Protein 5AKO (pdb70)

InterPro domains:
  IPR033783 Tse2 immunity protein Tsi2 [cd11690] (2-73)
  IPR049070 T6SS, Immune protein Tsi2-like [PF21643] (1-71)
  IPR053756 Toxin-specific immunity effector [G3DSA:1.10.287.2500] (1-77)

Organism: Pseudomonas aeruginosa (strain ATCC 15692 / DSM 22644 / CIP 104116 / JCM 14847 / LMG 12228 / 1C / PRS 101 / PAO1) (NCBI:txid208964)

Secondary structure (DSSP, 8-state):
---HHHHHHHHHHHHHHHHHHHHHHHHS--TTHHHHHHHHHHHHHHHHHHHHHHHHHHHHBSSPPPHHHHT---/-PPPHHHHHHHHHHHHHHHHHHHHHHHHS--TTHHHHHHHHHHHHHHHHHHHHHHHHHHTTBSSPPPHHHHTS--/-EE-SB-SS-EEEEE-GGGSSS--GGGTS-SS-------TTPPP------TTSPPPPPSB--BTTS-B-TTSB-EEEESSS-SSTTSSEEEEE-TTPBPPTTEEEEEEEEETTTTEEEEEEEESS-B-HHHHHHHHHHHHHHHHHHHHHHHT-/-EE-SB-SS-EEEEE-GGG-SS--GGGGS--S-------TTPPP-S----TTSPPPPPSB--BTTS-B-TTSB-EEEESSS-SSTTSSEEEEE-TTPBPPTTEEEEEEEEETTTTEEEEEEEESS-B-HHHHHHHHHHHHHHHHHHHHHHHT-

Solvent-accessible surface area: 21384 Å² total; per-residue (Å²): 146,32,48,1,13,1,11,0,5,0,6,16,0,1,18,16,58,13,81,40,9,45,47,74,11,82,119,88,102,33,109,98,17,37,84,31,14,59,34,0,15,27,10,28,50,4,28,34,24,0,89,90,5,0,63,102,9,55,55,110,44,44,54,20,6,82,33,102,36,6,49,111,101,100,97,120,16,48,1,14,1,10,0,5,0,5,15,1,0,18,20,49,13,88,69,12,27,47,58,8,134,116,91,135,33,108,90,21,31,110,30,10,60,28,0,14,30,11,26,46,3,28,30,21,0,68,96,25,0,67,123,6,55,50,88,52,48,59,20,7,82,26,101,43,6,56,114,78,104,96,80,47,110,136,57,5,84,71,32,5,49,35,16,2,19,48,105,99,39,120,58,122,8,40,62,20,67,92,4,76,83,34,32,102,123,24,18,56,0,0,28,4,74,32,87,13,87,117,41,124,56,88,68,1,60,24,2,53,0,4,6,19,155,98,28,46,10,39,36,63,14,7,6,1,23,0,8,53,97,50,36,7,17,142,88,22,92,19,30,0,39,0,5,42,26,0,85,6,4,111,44,0,17,5,49,83,29,52,119,22,143,73,19,117,2,15,7,26,10,4,4,0,26,106,71,5,113,103,130,76,3,70,33,26,1,33,66,1,0,48,26,0,3,116,55,37,134,98,104,77,95,94,93,74,41,136,80,50,4,83,71,36,5,51,35,14,2,13,44,103,95,34,161,52,121,4,49,147,3,43,173,21,89,92,41,57,87,106,22,17,57,0,0,26,5,72,30,88,13,81,117,64,128,54,90,69,4,46,26,2,51,1,6,6,16,159,93,27,47,8,40,37,63,15,9,5,1,19,0,8,52,99,52,23,11,14,189,90,24,92,19,33,0,36,0,7,45,30,0,94,9,3,115,45,1,18,4,52,77,30,54,125,22,153,68,20,116,3,18,11,26,10,3,5,1,35,103,70,6,112,99,130,75,3,69,32,25,2,31,66,1,0,47,23,0,2,115,56,35,46,101,95,87,120,97

Nearest PDB structures (foldseek):
  5ako-assembly1_D  TM=1.002E+00  e=1.491E-31  Pseudomonas aeruginosa
  8afk-assembly2_B  TM=4.676E-01  e=9.796E+00  Rhodopseudomonas palustris CGA009
  2ool-assembly1_B  TM=3.294E-01  e=6.909E+00  Rhodopseudomonas palustris CGA009
  7o4a-assembly2_BBB  TM=2.328E-01  e=3.643E+00  Staphylococcus aureus subsp. aureus COL
  2ex2-assembly1_A  TM=2.611E-01  e=8.227E+00  Escherichia coli

B-factor: mean 43.48, std 15.11, range [13.31, 100.72]

CATH classification: 1.10.287.2500

Radius of gyration: 26.34 Å; Cα contacts (8 Å, |Δi|>4): 820; chains: 4; bounding box: 59×75×58 Å

Sequence (455 aa):
NLKPQTLMVAIQCVAARTRELDAQLQNDDPQNAAELEQLLVGYDLAADDLKNAYEQALGQYSGLPPYDRLIEEPMNLKPQTLMVAIQCVAARTRELDAQLQNDDPQNAAELEQLLVGYDLAADDLKNAYEQALGQYSGLPPYDRLIEEPSYDYEKTSLTLYRAVFKANYDGDVGRYLHPDKELAEVAPLLHPTFDSPNTPGVPARAPDIVAGRDGLYAPDTGGTSVFDRAGVLRRADGDFVIPDGTDIPPDLKVKQDSYNKRLQATHYTIMPAKPMYREVLMGQLDNFVRNAIRRQWEKARGSYDYEKTSLTLYRAVFKANYDGDVGRYLHPDKELAEVAPLLHPTFDSPNTPGVPARAPDIVAGRDGLYAPDTGGTSVFDRAGVLRRADGDFVIPDGTDIPPDLKVKQDSYNKRLQATHYTIMPAKPMYREVLMGQLDNFVRNAIRRQWEKARG

Foldseek 3Di:
DDDLVVLLVLLLVLLVVLVVLVVCLPPPPDPCSVVSVVVSVVSVVVNVVSVVVNVVVPVPDPDDDDPVVSNDDD/DDDDLVVLLVLLLVLLVVLVVLVCCLVPVVDDCSVVSVVVSVVSVVVNVVSVVSNVVVPVVDPDDDDPVVSNDDD/DKAAWFAQAKKWAFAAQVVWPDGDPCQQQHDQPPPPDTLRFFWFEAFDDDPPDDTDDTQAYADPVQWTAPPRGAGKIWRDWCLPVPGPTIRMQGGGFTQQRQKMKAWDAQDPVSRITMIGIGGNGIDHPVVVSVRSVVSSSSRNVVVVVVVVD/DKAAWFAQAKKWAFAACVVWDDRCPCQQDDAQDPDPDTLRQFWAEAFDDDPPDDTDDTQAYDDPVQKTAWPRGAGKIWRDWCLPVPGPTIRMQGGGFTQQRQKMKAWDAQDPVSRITMIGIGGNGIDHPVVVSVRSVVSSNSRNVVVVVVVVD

Structure (mmCIF, N/CA/C/O backbone):
data_5AKO
#
_entry.id   5AKO
#
_cell.length_a   37.725
_cell.length_b   103.138
_cell.length_c   114.642
_cell.angle_alpha   90.00
_cell.angle_beta   90.00
_cell.angle_gamma   90.00
#
_symmetry.space_group_name_H-M   'P 21 21 21'
#
loop_
_entity.id
_entity.type
_entity.pdbx_description
1 polymer TSI2
2 polymer TSE2
3 water water
#
loop_
_atom_site.group_PDB
_atom_site.id
_atom_site.type_symbol
_atom_site.label_atom_id
_atom_site.label_alt_id
_atom_site.label_comp_id
_atom_site.label_asym_id
_atom_site.label_entity_id
_atom_site.label_seq_id
_atom_site.pdbx_PDB_ins_code
_atom_site.Cartn_x
_atom_site.Cartn_y
_atom_site.Cartn_z
_atom_site.occupancy
_atom_site.B_iso_or_equiv
_atom_site.auth_seq_id
_atom_site.auth_comp_id
_atom_site.auth_asym_id
_atom_site.auth_atom_id
_atom_site.pdbx_PDB_model_num
ATOM 1 N N . ASN A 1 2 ? 12.598 120.332 112.867 1.00 57.62 2 ASN A N 1
ATOM 2 C CA . ASN A 1 2 ? 13.842 120.043 113.663 1.00 51.72 2 ASN A CA 1
ATOM 3 C C . ASN A 1 2 ? 13.595 119.939 115.196 1.00 45.02 2 ASN A C 1
ATOM 4 O O . ASN A 1 2 ? 12.913 120.760 115.784 1.00 41.83 2 ASN A O 1
ATOM 6 N N . LEU A 1 3 ? 14.190 118.940 115.841 1.00 38.38 3 LEU A N 1
ATOM 7 C CA . LEU A 1 3 ? 14.171 118.843 117.286 1.00 34.05 3 LEU A CA 1
ATOM 8 C C . LEU A 1 3 ? 14.919 119.991 117.931 1.00 32.84 3 LEU A C 1
ATOM 9 O O . LEU A 1 3 ? 15.925 120.439 117.423 1.00 31.13 3 LEU A O 1
ATOM 14 N N . LYS A 1 4 ? 14.444 120.421 119.087 1.00 30.14 4 LYS A N 1
ATOM 15 C CA . LYS A 1 4 ? 15.191 121.314 119.910 1.00 30.50 4 LYS A CA 1
ATOM 16 C C . LYS A 1 4 ? 16.426 120.576 120.422 1.00 32.07 4 LYS A C 1
ATOM 17 O O . LYS A 1 4 ? 16.430 119.365 120.621 1.00 30.49 4 LYS A O 1
ATOM 23 N N . PRO A 1 5 ? 17.482 121.317 120.667 1.00 29.92 5 PRO A N 1
ATOM 24 C CA . PRO A 1 5 ? 18.684 120.714 121.140 1.00 28.03 5 PRO A CA 1
ATOM 25 C C . PRO A 1 5 ? 18.549 120.116 122.540 1.00 25.82 5 PRO A C 1
ATOM 26 O O . PRO A 1 5 ? 19.199 119.137 122.844 1.00 24.62 5 PRO A O 1
ATOM 30 N N . GLN A 1 6 ? 17.752 120.728 123.392 1.00 27.50 6 GLN A N 1
ATOM 31 C CA . GLN A 1 6 ? 17.389 120.136 124.706 1.00 25.86 6 GLN A CA 1
ATOM 32 C C . GLN A 1 6 ? 16.747 118.757 124.547 1.00 25.89 6 GLN A C 1
ATOM 33 O O . GLN A 1 6 ? 16.915 117.897 125.371 1.00 28.43 6 GLN A O 1
ATOM 39 N N . THR A 1 7 ? 16.028 118.539 123.467 1.00 27.05 7 THR A N 1
ATOM 40 C CA . THR A 1 7 ? 15.403 117.231 123.215 1.00 25.37 7 THR A CA 1
ATOM 41 C C . THR A 1 7 ? 16.484 116.250 122.907 1.00 23.38 7 THR A C 1
ATOM 42 O O . THR A 1 7 ? 16.448 115.143 123.411 1.00 23.31 7 THR A O 1
ATOM 46 N N . LEU A 1 8 ? 17.450 116.627 122.074 1.00 23.18 8 LEU A N 1
ATOM 47 C CA . LEU A 1 8 ? 18.549 115.689 121.793 1.00 26.05 8 LEU A CA 1
ATOM 48 C C . LEU A 1 8 ? 19.326 115.349 123.068 1.00 26.07 8 LEU A C 1
ATOM 49 O O . LEU A 1 8 ? 19.737 114.222 123.262 1.00 24.40 8 LEU A O 1
ATOM 54 N N . MET A 1 9 ? 19.515 116.315 123.959 1.00 27.66 9 MET A N 1
ATOM 55 C CA . MET A 1 9 ? 20.281 116.024 125.168 1.00 27.51 9 MET A CA 1
ATOM 56 C C . MET A 1 9 ? 19.563 114.956 125.928 1.00 24.71 9 MET A C 1
ATOM 57 O O . MET A 1 9 ? 20.152 114.000 126.342 1.00 22.23 9 MET A O 1
ATOM 62 N N . VAL A 1 10 ? 18.263 115.152 126.140 1.00 24.22 10 VAL A N 1
ATOM 63 C CA . VAL A 1 10 ? 17.481 114.218 126.961 1.00 21.72 10 VAL A CA 1
ATOM 64 C C . VAL A 1 10 ? 17.467 112.808 126.359 1.00 22.11 10 VAL A C 1
ATOM 65 O O . VAL A 1 10 ? 17.680 111.795 127.084 1.00 23.03 10 VAL A O 1
ATOM 69 N N . ALA A 1 11 ? 17.308 112.740 125.056 1.00 19.56 11 ALA A N 1
ATOM 70 C CA . ALA A 1 11 ? 17.236 111.459 124.375 1.00 19.59 11 ALA A CA 1
ATOM 71 C C . ALA A 1 11 ? 18.553 110.702 124.456 1.00 20.84 11 ALA A C 1
ATOM 72 O O . ALA A 1 11 ? 18.575 109.511 124.765 1.00 18.85 11 ALA A O 1
ATOM 74 N N . ILE A 1 12 ? 19.663 111.428 124.325 1.00 22.09 12 ILE A N 1
ATOM 75 C CA . ILE A 1 12 ? 21.007 110.868 124.537 1.00 21.48 12 ILE A CA 1
ATOM 76 C C . ILE A 1 12 ? 21.185 110.312 125.930 1.00 23.16 12 ILE A C 1
ATOM 77 O O . ILE A 1 12 ? 21.612 109.164 126.089 1.00 24.21 12 ILE A O 1
ATOM 82 N N . GLN A 1 13 ? 20.842 111.110 126.946 1.00 24.07 13 GLN A N 1
ATOM 83 C CA . GLN A 1 13 ? 20.951 110.658 128.332 1.00 24.66 13 GLN A CA 1
ATOM 84 C C . GLN A 1 13 ? 20.120 109.431 128.609 1.00 24.71 13 GLN A C 1
ATOM 85 O O . GLN A 1 13 ? 20.645 108.520 129.204 1.00 26.42 13 GLN A O 1
ATOM 91 N N . CYS A 1 14 ? 18.825 109.437 128.219 1.00 22.94 14 CYS A N 1
ATOM 92 C CA . CYS A 1 14 ? 17.929 108.318 128.449 1.00 22.03 14 CYS A CA 1
ATOM 93 C C . CYS A 1 14 ? 18.330 107.071 127.680 1.00 23.27 14 CYS A C 1
ATOM 94 O O . CYS A 1 14 ? 18.280 105.985 128.224 1.00 25.92 14 CYS A O 1
ATOM 97 N N . VAL A 1 15 ? 18.775 107.213 126.440 1.00 24.51 15 VAL A N 1
ATOM 98 C CA . VAL A 1 15 ? 19.289 106.072 125.716 1.00 25.30 15 VAL A CA 1
ATOM 99 C C . VAL A 1 15 ? 20.514 105.460 126.424 1.00 26.45 15 VAL A C 1
ATOM 100 O O . VAL A 1 15 ? 20.598 104.218 126.563 1.00 27.20 15 VAL A O 1
ATOM 104 N N . ALA A 1 16 ? 21.446 106.310 126.851 1.00 23.96 16 ALA A N 1
ATOM 105 C CA . ALA A 1 16 ? 22.644 105.841 127.503 1.00 23.89 16 ALA A CA 1
ATOM 106 C C . ALA A 1 16 ? 22.253 105.082 128.748 1.00 26.45 16 ALA A C 1
ATOM 107 O O . ALA A 1 16 ? 22.743 103.985 128.985 1.00 27.50 16 ALA A O 1
ATOM 109 N N . ALA A 1 17 ? 21.345 105.654 129.522 1.00 25.68 17 ALA A N 1
ATOM 110 C CA . ALA A 1 17 ? 20.983 105.081 130.803 1.00 27.12 17 ALA A CA 1
ATOM 111 C C . ALA A 1 17 ? 20.214 103.740 130.650 1.00 28.05 17 ALA A C 1
ATOM 112 O O . ALA A 1 17 ? 20.413 102.820 131.431 1.00 31.45 17 ALA A O 1
ATOM 114 N N . ARG A 1 18 ? 19.325 103.638 129.677 1.00 28.23 18 ARG A N 1
ATOM 115 C CA . ARG A 1 18 ? 18.616 102.377 129.471 1.00 31.55 18 ARG A CA 1
ATOM 116 C C . ARG A 1 18 ? 19.549 101.321 128.950 1.00 31.53 18 ARG A C 1
ATOM 117 O O . ARG A 1 18 ? 19.343 100.145 129.198 1.00 31.10 18 ARG A O 1
ATOM 125 N N . THR A 1 19 ? 20.560 101.757 128.208 1.00 29.38 19 THR A N 1
ATOM 126 C CA . THR A 1 19 ? 21.512 100.838 127.627 1.00 29.76 19 THR A CA 1
ATOM 127 C C . THR A 1 19 ? 22.360 100.251 128.726 1.00 32.43 19 THR A C 1
ATOM 128 O O . THR A 1 19 ? 22.580 99.053 128.710 1.00 31.97 19 THR A O 1
ATOM 132 N N . ARG A 1 20 ? 22.819 101.074 129.669 1.00 31.98 20 ARG A N 1
ATOM 133 C CA . ARG A 1 20 ? 23.552 100.553 130.826 1.00 34.34 20 ARG A CA 1
ATOM 134 C C . ARG A 1 20 ? 22.689 99.601 131.673 1.00 30.47 20 ARG A C 1
ATOM 135 O O . ARG A 1 20 ? 23.108 98.542 132.002 1.00 33.54 20 ARG A O 1
ATOM 143 N N . GLU A 1 21 ? 21.485 100.005 132.035 1.00 32.06 21 GLU A N 1
ATOM 144 C CA . GLU A 1 21 ? 20.684 99.229 132.976 1.00 32.27 21 GLU A CA 1
ATOM 145 C C . GLU A 1 21 ? 20.435 97.816 132.439 1.00 34.74 21 GLU A C 1
ATOM 146 O O . GLU A 1 21 ? 20.385 96.830 133.138 1.00 42.31 21 GLU A O 1
ATOM 148 N N . LEU A 1 22 ? 20.362 97.744 131.152 1.00 36.75 22 LEU A N 1
ATOM 149 C CA . LEU A 1 22 ? 19.845 96.620 130.497 1.00 38.03 22 LEU A CA 1
ATOM 150 C C . LEU A 1 22 ? 20.960 95.736 129.962 1.00 39.96 22 LEU A C 1
ATOM 151 O O . LEU A 1 22 ? 20.848 94.506 129.988 1.00 31.73 22 LEU A O 1
ATOM 156 N N . ASP A 1 23 ? 22.096 96.352 129.629 1.00 36.59 23 ASP A N 1
ATOM 157 C CA . ASP A 1 23 ? 23.332 95.618 129.518 1.00 37.00 23 ASP A CA 1
ATOM 158 C C . ASP A 1 23 ? 23.673 94.951 130.863 1.00 42.42 23 ASP A C 1
ATOM 159 O O . ASP A 1 23 ? 24.084 93.803 130.872 1.00 39.26 23 ASP A O 1
ATOM 164 N N . ALA A 1 24 ? 23.491 95.647 131.989 1.00 40.83 24 ALA A N 1
ATOM 165 C CA . ALA A 1 24 ? 23.805 95.028 133.288 1.00 43.02 24 ALA A CA 1
ATOM 166 C C . ALA A 1 24 ? 22.908 93.815 133.584 1.00 46.48 24 ALA A C 1
ATOM 167 O O . ALA A 1 24 ? 23.389 92.808 134.107 1.00 46.45 24 ALA A O 1
ATOM 169 N N . GLN A 1 25 ? 21.614 93.925 133.285 1.00 41.92 25 GLN A N 1
ATOM 170 C CA . GLN A 1 25 ? 20.719 92.782 133.408 1.00 44.90 25 GLN A CA 1
ATOM 171 C C . GLN A 1 25 ? 21.182 91.643 132.513 1.00 44.44 25 GLN A C 1
ATOM 172 O O . GLN A 1 25 ? 21.157 90.490 132.868 1.00 50.09 25 GLN A O 1
ATOM 178 N N . LEU A 1 26 ? 21.564 91.986 131.316 1.00 45.06 26 LEU A N 1
ATOM 179 C CA . LEU A 1 26 ? 21.851 91.002 130.332 1.00 46.08 26 LEU A CA 1
ATOM 180 C C . LEU A 1 26 ? 22.957 90.138 130.863 1.00 48.22 26 LEU A C 1
ATOM 181 O O . LEU A 1 26 ? 22.918 88.925 130.703 1.00 51.65 26 LEU A O 1
ATOM 186 N N . GLN A 1 27 ? 23.940 90.767 131.503 1.00 47.68 27 GLN A N 1
ATOM 187 C CA . GLN A 1 27 ? 25.146 90.079 131.970 1.00 46.36 27 GLN A CA 1
ATOM 188 C C . GLN A 1 27 ? 25.036 89.491 133.413 1.00 46.57 27 GLN A C 1
ATOM 189 O O . GLN A 1 27 ? 25.684 88.504 133.715 1.00 49.05 27 GLN A O 1
ATOM 191 N N . ASN A 1 28 ? 24.226 90.075 134.288 1.00 50.18 28 ASN A N 1
ATOM 192 C CA . ASN A 1 28 ? 24.119 89.599 135.678 1.00 50.02 28 ASN A CA 1
ATOM 193 C C . ASN A 1 28 ? 22.909 88.706 135.945 1.00 57.67 28 ASN A C 1
ATOM 194 O O . ASN A 1 28 ? 22.994 87.766 136.725 1.00 68.10 28 ASN A O 1
ATOM 199 N N . ASP A 1 29 ? 21.790 88.984 135.293 1.00 58.18 29 ASP A N 1
ATOM 200 C CA . ASP A 1 29 ? 20.528 88.356 135.620 1.00 63.31 29 ASP A CA 1
ATOM 201 C C . ASP A 1 29 ? 20.348 87.231 134.575 1.00 68.75 29 ASP A C 1
ATOM 202 O O . ASP A 1 29 ? 21.295 86.930 133.817 1.00 66.82 29 ASP A O 1
ATOM 207 N N . ASP A 1 30 ? 19.200 86.554 134.569 1.00 75.01 30 ASP A N 1
ATOM 208 C CA . ASP A 1 30 ? 18.822 85.698 133.418 1.00 85.04 30 ASP A CA 1
ATOM 209 C C . ASP A 1 30 ? 17.480 86.237 132.929 1.00 85.19 30 ASP A C 1
ATOM 210 O O . ASP A 1 30 ? 16.422 85.753 133.349 1.00 79.10 30 ASP A O 1
ATOM 212 N N . PRO A 1 31 ? 17.520 87.292 132.090 1.00 77.79 31 PRO A N 1
ATOM 213 C CA . PRO A 1 31 ? 16.270 87.907 131.646 1.00 71.61 31 PRO A CA 1
ATOM 214 C C . PRO A 1 31 ? 15.558 87.015 130.613 1.00 66.51 31 PRO A C 1
ATOM 215 O O . PRO A 1 31 ? 16.215 86.261 129.899 1.00 64.79 31 PRO A O 1
ATOM 219 N N . GLN A 1 32 ? 14.232 87.110 130.562 1.00 66.14 32 GLN A N 1
ATOM 220 C CA . GLN A 1 32 ? 13.386 86.081 129.940 1.00 73.49 32 GLN A CA 1
ATOM 221 C C . GLN A 1 32 ? 13.643 85.884 128.446 1.00 78.40 32 GLN A C 1
ATOM 222 O O . GLN A 1 32 ? 13.421 84.782 127.930 1.00 94.30 32 GLN A O 1
ATOM 224 N N . ASN A 1 33 ? 14.144 86.913 127.760 1.00 65.24 33 ASN A N 1
ATOM 225 C CA . ASN A 1 33 ? 14.516 86.766 126.346 1.00 58.26 33 ASN A CA 1
ATOM 226 C C . ASN A 1 33 ? 15.893 87.399 126.024 1.00 54.41 33 ASN A C 1
ATOM 227 O O . ASN A 1 33 ? 16.011 88.340 125.239 1.00 44.54 33 ASN A O 1
ATOM 232 N N . ALA A 1 34 ? 16.942 86.836 126.624 1.00 49.11 34 ALA A N 1
ATOM 233 C CA . ALA A 1 34 ? 18.270 87.387 126.522 1.00 42.88 34 ALA A CA 1
ATOM 234 C C . ALA A 1 34 ? 18.691 87.672 125.066 1.00 45.39 34 ALA A C 1
ATOM 235 O O . ALA A 1 34 ? 19.240 88.741 124.772 1.00 39.25 34 ALA A O 1
ATOM 237 N N . ALA A 1 35 ? 18.411 86.733 124.161 1.00 37.69 35 ALA A N 1
ATOM 238 C CA . ALA A 1 35 ? 18.876 86.853 122.807 1.00 40.04 35 ALA A CA 1
ATOM 239 C C . ALA A 1 35 ? 18.184 88.019 122.074 1.00 41.04 35 ALA A C 1
ATOM 240 O O . ALA A 1 35 ? 18.848 88.735 121.317 1.00 37.33 35 ALA A O 1
ATOM 242 N N . GLU A 1 36 ? 16.887 88.203 122.305 1.00 37.19 36 GLU A N 1
ATOM 243 C CA . GLU A 1 36 ? 16.189 89.377 121.768 1.00 44.05 36 GLU A CA 1
ATOM 244 C C . GLU A 1 36 ? 16.730 90.686 122.369 1.00 45.40 36 GLU A C 1
ATOM 245 O O . GLU A 1 36 ? 16.840 91.701 121.689 1.00 49.20 36 GLU A O 1
ATOM 248 N N . LEU A 1 37 ? 17.092 90.645 123.636 1.00 46.34 37 LEU A N 1
ATOM 249 C CA . LEU A 1 37 ? 17.553 91.818 124.334 1.00 46.29 37 LEU A CA 1
ATOM 250 C C . LEU A 1 37 ? 18.925 92.276 123.826 1.00 45.07 37 LEU A C 1
ATOM 251 O O . LEU A 1 37 ? 19.178 93.471 123.668 1.00 41.59 37 LEU A O 1
ATOM 256 N N . GLU A 1 38 ? 19.794 91.322 123.553 1.00 40.51 38 GLU A N 1
ATOM 257 C CA . GLU A 1 38 ? 21.111 91.595 122.995 1.00 39.96 38 GLU A CA 1
ATOM 258 C C . GLU A 1 38 ? 21.067 92.297 121.625 1.00 39.67 38 GLU A C 1
ATOM 259 O O . GLU A 1 38 ? 21.816 93.259 121.383 1.00 35.97 38 GLU A O 1
ATOM 265 N N . GLN A 1 39 ? 20.158 91.854 120.774 1.00 38.57 39 GLN A N 1
ATOM 266 C CA . GLN A 1 39 ? 19.867 92.522 119.510 1.00 35.82 39 GLN A CA 1
ATOM 267 C C . GLN A 1 39 ? 19.244 93.903 119.718 1.00 33.04 39 GLN A C 1
ATOM 268 O O . GLN A 1 39 ? 19.573 94.855 119.034 1.00 33.99 39 GLN A O 1
ATOM 274 N N . LEU A 1 40 ? 18.302 94.004 120.625 1.00 29.92 40 LEU A N 1
ATOM 275 C CA . LEU A 1 40 ? 17.724 95.277 120.921 1.00 31.37 40 LEU A CA 1
ATOM 276 C C . LEU A 1 40 ? 18.851 96.275 121.258 1.00 31.27 40 LEU A C 1
ATOM 277 O O . LEU A 1 40 ? 18.821 97.400 120.756 1.00 30.74 40 LEU A O 1
ATOM 282 N N . LEU A 1 41 ? 19.865 95.856 122.038 1.00 29.02 41 LEU A N 1
ATOM 283 C CA . LEU A 1 41 ? 20.906 96.779 122.436 1.00 29.07 41 LEU A CA 1
ATOM 284 C C . LEU A 1 41 ? 21.813 97.207 121.305 1.00 28.66 41 LEU A C 1
ATOM 285 O O . LEU A 1 41 ? 22.314 98.311 121.328 1.00 31.28 41 LEU A O 1
ATOM 290 N N . VAL A 1 42 ? 21.971 96.363 120.290 1.00 27.58 42 VAL A N 1
ATOM 291 C CA . VAL A 1 42 ? 22.658 96.752 119.064 1.00 27.63 42 VAL A CA 1
ATOM 292 C C . VAL A 1 42 ? 21.856 97.894 118.404 1.00 29.24 42 VAL A C 1
ATOM 293 O O . VAL A 1 42 ? 22.437 98.895 117.992 1.00 27.85 42 VAL A O 1
ATOM 297 N N . GLY A 1 43 ? 20.527 97.784 118.422 1.00 28.85 43 GLY A N 1
ATOM 298 C CA . GLY A 1 43 ? 19.669 98.842 117.877 1.00 26.42 43 GLY A CA 1
ATOM 299 C C . GLY A 1 43 ? 19.764 100.115 118.698 1.00 27.61 43 GLY A C 1
ATOM 300 O O . GLY A 1 43 ? 19.767 101.193 118.148 1.00 26.21 43 GLY A O 1
ATOM 301 N N . TYR A 1 44 ? 19.823 99.996 120.020 1.00 25.20 44 TYR A N 1
ATOM 302 C CA . TYR A 1 44 ? 19.956 101.155 120.855 1.00 24.96 44 TYR A CA 1
ATOM 303 C C . TYR A 1 44 ? 21.268 101.895 120.545 1.00 27.20 44 TYR A C 1
ATOM 304 O O . TYR A 1 44 ? 21.279 103.126 120.508 1.00 27.56 44 TYR A O 1
ATOM 313 N N . ASP A 1 45 ? 22.361 101.153 120.377 1.00 26.26 45 ASP A N 1
ATOM 314 C CA . ASP A 1 45 ? 23.669 101.756 120.073 1.00 28.70 45 ASP A CA 1
ATOM 315 C C . ASP A 1 45 ? 23.721 102.456 118.730 1.00 25.90 45 ASP A C 1
ATOM 316 O O . ASP A 1 45 ? 24.305 103.521 118.629 1.00 22.39 45 ASP A O 1
ATOM 321 N N . LEU A 1 46 ? 23.117 101.868 117.706 1.00 26.21 46 LEU A N 1
ATOM 322 C CA . LEU A 1 46 ? 22.950 102.574 116.436 1.00 29.61 46 LEU A CA 1
ATOM 323 C C . LEU A 1 46 ? 22.165 103.886 116.594 1.00 27.13 46 LEU A C 1
ATOM 324 O O . LEU A 1 46 ? 22.511 104.903 116.020 1.00 29.72 46 LEU A O 1
ATOM 329 N N . ALA A 1 47 ? 21.108 103.861 117.370 1.00 25.47 47 ALA A N 1
ATOM 330 C CA . ALA A 1 47 ? 20.343 105.070 117.624 1.00 25.28 47 ALA A CA 1
ATOM 331 C C . ALA A 1 47 ? 21.192 106.068 118.375 1.00 24.31 47 ALA A C 1
ATOM 332 O O . ALA A 1 47 ? 21.159 107.279 118.069 1.00 25.21 47 ALA A O 1
ATOM 334 N N . ALA A 1 48 ? 21.949 105.581 119.363 1.00 22.60 48 ALA A N 1
ATOM 335 C CA . ALA A 1 48 ? 22.855 106.448 120.137 1.00 23.63 48 ALA A CA 1
ATOM 336 C C . ALA A 1 48 ? 23.826 107.219 119.226 1.00 23.84 48 ALA A C 1
ATOM 337 O O . ALA A 1 48 ? 24.015 108.425 119.393 1.00 23.52 48 ALA A O 1
ATOM 339 N N . ASP A 1 49 ? 24.353 106.531 118.230 1.00 23.49 49 ASP A N 1
ATOM 340 C CA . ASP A 1 49 ? 25.307 107.100 117.292 1.00 28.28 49 ASP A CA 1
ATOM 341 C C . ASP A 1 49 ? 24.656 108.165 116.394 1.00 27.89 49 ASP A C 1
ATOM 342 O O . ASP A 1 49 ? 25.242 109.227 116.101 1.00 27.18 49 ASP A O 1
ATOM 347 N N . ASP A 1 50 ? 23.445 107.874 115.942 1.00 24.76 50 ASP A N 1
ATOM 348 C CA . ASP A 1 50 ? 22.662 108.815 115.146 1.00 23.31 50 ASP A CA 1
ATOM 349 C C . ASP A 1 50 ? 22.343 110.043 116.005 1.00 22.35 50 ASP A C 1
ATOM 350 O O . ASP A 1 50 ? 22.455 111.186 115.564 1.00 24.48 50 ASP A O 1
ATOM 355 N N . LEU A 1 51 ? 22.003 109.855 117.265 1.00 21.64 51 LEU A N 1
ATOM 356 C CA . LEU A 1 51 ? 21.783 111.037 118.123 1.00 21.31 51 LEU A CA 1
ATOM 357 C C . LEU A 1 51 ? 23.034 111.871 118.335 1.00 21.82 51 LEU A C 1
ATOM 358 O O . LEU A 1 51 ? 23.006 113.127 118.351 1.00 22.92 51 LEU A O 1
ATOM 363 N N . LYS A 1 52 ? 24.158 111.190 118.446 1.00 24.35 52 LYS A N 1
ATOM 364 C CA . LYS A 1 52 ? 25.447 111.838 118.573 1.00 22.95 52 LYS A CA 1
ATOM 365 C C . LYS A 1 52 ? 25.824 112.672 117.337 1.00 23.18 52 LYS A C 1
ATOM 366 O O . LYS A 1 52 ? 26.385 113.750 117.499 1.00 21.69 52 LYS A O 1
ATOM 372 N N . ASN A 1 53 ? 25.593 112.175 116.125 1.00 22.96 53 ASN A N 1
ATOM 373 C CA . ASN A 1 53 ? 25.908 112.974 114.932 1.00 24.20 53 ASN A CA 1
ATOM 374 C C . ASN A 1 53 ? 25.059 114.215 114.909 1.00 23.27 53 ASN A C 1
ATOM 375 O O . ASN A 1 53 ? 25.565 115.292 114.572 1.00 22.98 53 ASN A O 1
ATOM 380 N N . ALA A 1 54 ? 23.811 114.080 115.347 1.00 20.60 54 ALA A N 1
ATOM 381 C CA . ALA A 1 54 ? 22.882 115.234 115.327 1.00 22.47 54 ALA A CA 1
ATOM 382 C C . ALA A 1 54 ? 23.322 116.242 116.354 1.00 21.60 54 ALA A C 1
ATOM 383 O O . ALA A 1 54 ? 23.267 117.409 116.121 1.00 23.71 54 ALA A O 1
ATOM 385 N N . TYR A 1 55 ? 23.758 115.773 117.511 1.00 23.73 55 TYR A N 1
ATOM 386 C CA . TYR A 1 55 ? 24.169 116.658 118.574 1.00 22.98 55 TYR A CA 1
ATOM 387 C C . TYR A 1 55 ? 25.462 117.402 118.180 1.00 26.29 55 TYR A C 1
ATOM 388 O O . TYR A 1 55 ? 25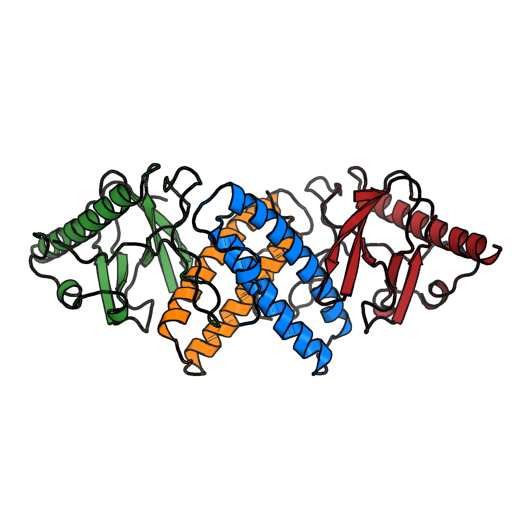.612 118.600 118.501 1.00 24.30 55 TYR A O 1
ATOM 397 N N . GLU A 1 56 ? 26.378 116.722 117.476 1.00 23.24 56 GLU A N 1
ATOM 398 C CA . GLU A 1 56 ? 27.590 117.412 117.015 1.00 25.39 56 GLU A CA 1
ATOM 399 C C . GLU A 1 56 ? 27.221 118.620 116.115 1.00 25.80 56 GLU A C 1
ATOM 400 O O . GLU A 1 56 ? 27.804 119.700 116.195 1.00 28.54 56 GLU A O 1
ATOM 402 N N . GLN A 1 57 ? 26.200 118.437 115.315 1.00 26.12 57 GLN A N 1
ATOM 403 C CA . GLN A 1 57 ? 25.644 119.480 114.522 1.00 28.89 57 GLN A CA 1
ATOM 404 C C . GLN A 1 57 ? 25.073 120.569 115.360 1.00 28.52 57 GLN A C 1
ATOM 405 O O . GLN A 1 57 ? 25.302 121.731 115.097 1.00 31.07 57 GLN A O 1
ATOM 411 N N . ALA A 1 58 ? 24.288 120.207 116.343 1.00 25.89 58 ALA A N 1
ATOM 412 C CA . ALA A 1 58 ? 23.642 121.235 117.168 1.00 25.81 58 ALA A CA 1
ATOM 413 C C . ALA A 1 58 ? 24.680 122.035 117.911 1.00 25.06 58 ALA A C 1
ATOM 414 O O . ALA A 1 58 ? 24.505 123.212 118.098 1.00 24.40 58 ALA A O 1
ATOM 416 N N . LEU A 1 59 ? 25.785 121.397 118.298 1.00 29.50 59 LEU A N 1
ATOM 417 C CA . LEU A 1 59 ? 26.943 122.100 118.920 1.00 31.54 59 LEU A CA 1
ATOM 418 C C . LEU A 1 59 ? 27.548 123.194 118.022 1.00 29.32 59 LEU A C 1
ATOM 419 O O . LEU A 1 59 ? 28.002 124.165 118.511 1.00 33.87 59 LEU A O 1
ATOM 424 N N . GLY A 1 60 ? 27.495 123.025 116.709 1.00 30.91 60 GLY A N 1
ATOM 425 C CA . GLY A 1 60 ? 27.851 124.072 115.774 1.00 30.78 60 GLY A CA 1
ATOM 426 C C . GLY A 1 60 ? 26.798 125.177 115.573 1.00 32.63 60 GLY A C 1
ATOM 427 O O . GLY A 1 60 ? 27.095 126.230 115.011 1.00 35.64 60 GLY A O 1
ATOM 428 N N . GLN A 1 61 ? 25.584 125.011 116.058 1.00 31.54 61 GLN A N 1
ATOM 429 C CA . GLN A 1 61 ? 24.523 126.019 115.832 1.00 31.45 61 GLN A CA 1
ATOM 430 C C . GLN A 1 61 ? 23.993 126.752 117.070 1.00 27.40 61 GLN A C 1
ATOM 431 O O . GLN A 1 61 ? 23.397 127.833 116.977 1.00 33.03 61 GLN A O 1
ATOM 437 N N . TYR A 1 62 ? 24.189 126.186 118.238 1.00 27.73 62 TYR A N 1
ATOM 438 C CA . TYR A 1 62 ? 23.684 126.775 119.486 1.00 28.00 62 TYR A CA 1
ATOM 439 C C . TYR A 1 62 ? 24.829 126.994 120.446 1.00 29.06 62 TYR A C 1
ATOM 440 O O . TYR A 1 62 ? 25.862 126.343 120.335 1.00 28.06 62 TYR A O 1
ATOM 449 N N . SER A 1 63 ? 24.674 127.907 121.396 1.00 32.65 63 SER A N 1
ATOM 450 C CA . SER A 1 63 ? 25.745 128.098 122.412 1.00 30.99 63 SER A CA 1
ATOM 451 C C . SER A 1 63 ? 25.228 127.720 123.739 1.00 32.65 63 SER A C 1
ATOM 452 O O . SER A 1 63 ? 24.019 127.631 123.944 1.00 37.06 63 SER A O 1
ATOM 455 N N . GLY A 1 64 ? 26.138 127.436 124.650 1.00 37.41 64 GLY A N 1
ATOM 456 C CA . GLY A 1 64 ? 25.763 126.995 125.996 1.00 36.22 64 GLY A CA 1
ATOM 457 C C . GLY A 1 64 ? 25.329 125.553 126.170 1.00 35.55 64 GLY A C 1
ATOM 458 O O . GLY A 1 64 ? 24.773 125.203 127.218 1.00 39.00 64 GLY A O 1
ATOM 459 N N . LEU A 1 65 ? 25.565 124.701 125.176 1.00 35.01 65 LEU A N 1
ATOM 460 C CA . LEU A 1 65 ? 25.250 123.283 125.334 1.00 32.11 65 LEU A CA 1
ATOM 461 C C . LEU A 1 65 ? 26.410 122.499 125.918 1.00 30.75 65 LEU A C 1
ATOM 462 O O . LEU A 1 65 ? 27.576 122.760 125.617 1.00 27.15 65 LEU A O 1
ATOM 467 N N . PRO A 1 66 ? 26.094 121.509 126.736 1.00 26.58 66 PRO A N 1
ATOM 468 C CA . PRO A 1 66 ? 27.154 120.726 127.340 1.00 27.13 66 PRO A CA 1
ATOM 469 C C . PRO A 1 66 ? 27.811 119.779 126.306 1.00 29.64 66 PRO A C 1
ATOM 470 O O . PRO A 1 66 ? 27.182 119.412 125.303 1.00 28.51 66 PRO A O 1
ATOM 474 N N . PRO A 1 67 ? 29.079 119.440 126.513 1.00 28.38 67 PRO A N 1
ATOM 475 C CA . PRO A 1 67 ? 29.729 118.625 125.487 1.00 26.29 67 PRO A CA 1
ATOM 476 C C . PRO A 1 67 ? 29.205 117.204 125.584 1.00 25.14 67 PRO A C 1
ATOM 477 O O . PRO A 1 67 ? 28.811 116.757 126.650 1.00 21.32 67 PRO A O 1
ATOM 481 N N . TYR A 1 68 ? 29.195 116.530 124.439 1.00 24.07 68 TYR A N 1
ATOM 482 C CA . TYR A 1 68 ? 28.654 115.226 124.317 1.00 25.47 68 TYR A CA 1
ATOM 483 C C . TYR A 1 68 ? 29.145 114.271 125.403 1.00 27.85 68 TYR A C 1
ATOM 484 O O . TYR A 1 68 ? 28.359 113.524 125.951 1.00 27.55 68 TYR A O 1
ATOM 493 N N . ASP A 1 69 ? 30.433 114.299 125.703 1.00 28.68 69 ASP A N 1
ATOM 494 C CA . ASP A 1 69 ? 31.017 113.279 126.580 1.00 31.75 69 ASP A CA 1
ATOM 495 C C . ASP A 1 69 ? 30.539 113.484 128.026 1.00 31.61 69 ASP A C 1
ATOM 496 O O . ASP A 1 69 ? 30.439 112.528 128.785 1.00 33.95 69 ASP A O 1
ATOM 501 N N . ARG A 1 70 ? 30.185 114.697 128.402 1.00 29.46 70 ARG A N 1
ATOM 502 C CA . ARG A 1 70 ? 29.534 114.888 129.704 1.00 30.00 70 ARG A CA 1
ATOM 503 C C . ARG A 1 70 ? 28.143 114.231 129.807 1.00 31.87 70 ARG A C 1
ATOM 504 O O . ARG A 1 70 ? 27.800 113.713 130.853 1.00 36.30 70 ARG A O 1
ATOM 512 N N . LEU A 1 71 ? 27.369 114.226 128.720 1.00 33.79 71 LEU A N 1
ATOM 513 C CA . LEU A 1 71 ? 25.988 113.715 128.713 1.00 31.61 71 LEU A CA 1
ATOM 514 C C . LEU A 1 71 ? 25.899 112.236 128.922 1.00 39.63 71 LEU A C 1
ATOM 515 O O . LEU A 1 71 ? 24.938 111.766 129.460 1.00 42.16 71 LEU A O 1
ATOM 520 N N . ILE A 1 72 ? 26.857 111.490 128.376 1.00 42.14 72 ILE A N 1
ATOM 521 C CA . ILE A 1 72 ? 26.844 110.059 128.507 1.00 42.66 72 ILE A CA 1
ATOM 522 C C . ILE A 1 72 ? 27.700 109.575 129.654 1.00 44.80 72 ILE A C 1
ATOM 523 O O . ILE A 1 72 ? 27.910 108.371 129.790 1.00 49.55 72 ILE A O 1
ATOM 528 N N . GLU A 1 73 ? 28.212 110.485 130.467 1.00 47.12 73 GLU A N 1
ATOM 529 C CA . GLU A 1 73 ? 28.981 110.060 131.647 1.00 57.41 73 GLU A CA 1
ATOM 530 C C . GLU A 1 73 ? 28.163 109.157 132.553 1.00 50.33 73 GLU A C 1
ATOM 531 O O . GLU A 1 73 ? 27.030 109.477 132.860 1.00 48.64 73 GLU A O 1
ATOM 537 N N . GLU A 1 74 ? 28.764 108.042 132.956 1.00 56.28 74 GLU A N 1
ATOM 538 C CA . GLU A 1 74 ? 28.278 107.202 134.058 1.00 63.80 74 GLU A CA 1
ATOM 539 C C . GLU A 1 74 ? 28.247 108.111 135.313 1.00 67.81 74 GLU A C 1
ATOM 540 O O . GLU A 1 74 ? 29.286 108.605 135.734 1.00 74.89 74 GLU A O 1
ATOM 543 N N . PRO A 1 75 ? 27.064 108.362 135.899 1.00 72.70 75 PRO A N 1
ATOM 544 C CA . PRO A 1 75 ? 27.031 109.222 137.096 1.00 71.19 75 PRO A CA 1
ATOM 545 C C . PRO A 1 75 ? 27.476 108.505 138.380 1.00 74.18 75 PRO A C 1
ATOM 546 O O . PRO A 1 75 ? 27.576 107.273 138.404 1.00 69.88 75 PRO A O 1
ATOM 550 N N . MET B 1 1 ? 19.987 117.662 111.658 1.00 67.67 1 MET B N 1
ATOM 551 C CA . MET B 1 1 ? 19.645 116.629 110.617 1.00 65.64 1 MET B CA 1
ATOM 552 C C . MET B 1 1 ? 18.419 115.897 111.065 1.00 56.38 1 MET B C 1
ATOM 553 O O . MET B 1 1 ? 18.169 115.793 112.270 1.00 61.62 1 MET B O 1
ATOM 555 N N . ASN B 1 2 ? 17.666 115.369 110.116 1.00 46.41 2 ASN B N 1
ATOM 556 C CA . ASN B 1 2 ? 16.683 114.370 110.481 1.00 48.98 2 ASN B CA 1
ATOM 557 C C . ASN B 1 2 ? 17.408 113.128 111.018 1.00 41.54 2 ASN B C 1
ATOM 558 O O . ASN B 1 2 ? 18.320 112.566 110.440 1.00 44.47 2 ASN B O 1
ATOM 563 N N . LEU B 1 3 ? 17.023 112.759 112.192 1.00 37.28 3 LEU B N 1
ATOM 564 C CA . LEU B 1 3 ? 17.278 111.443 112.678 1.00 36.08 3 LEU B CA 1
ATOM 565 C C . LEU B 1 3 ? 16.503 110.428 111.837 1.00 36.67 3 LEU B C 1
ATOM 566 O O . LEU B 1 3 ? 15.470 110.743 111.290 1.00 38.85 3 LEU B O 1
ATOM 571 N N . LYS B 1 4 ? 17.050 109.234 111.695 1.00 34.34 4 LYS B N 1
ATOM 572 C CA . LYS B 1 4 ? 16.354 108.139 111.105 1.00 33.38 4 LYS B CA 1
ATOM 573 C C . LYS B 1 4 ? 15.185 107.751 111.969 1.00 33.03 4 LYS B C 1
ATOM 574 O O . LYS B 1 4 ? 15.208 107.979 113.177 1.00 36.16 4 LYS B O 1
ATOM 580 N N . PRO B 1 5 ? 14.163 107.124 111.366 1.00 30.16 5 PRO B N 1
ATOM 581 C CA . PRO B 1 5 ? 12.945 106.935 112.119 1.00 28.21 5 PRO B CA 1
ATOM 582 C C . PRO B 1 5 ? 13.088 105.884 113.179 1.00 26.00 5 PRO B C 1
ATOM 583 O O . PRO B 1 5 ? 12.475 106.004 114.218 1.00 28.89 5 PRO B O 1
ATOM 587 N N . GLN B 1 6 ? 13.896 104.874 112.954 1.00 24.22 6 GLN B N 1
ATOM 588 C CA . GLN B 1 6 ? 14.275 103.939 114.016 1.00 25.60 6 GLN B CA 1
ATOM 589 C C . GLN B 1 6 ? 14.931 104.630 115.202 1.00 25.94 6 GLN B C 1
ATOM 590 O O . GLN B 1 6 ? 14.772 104.167 116.314 1.00 26.87 6 GLN B O 1
ATOM 596 N N . THR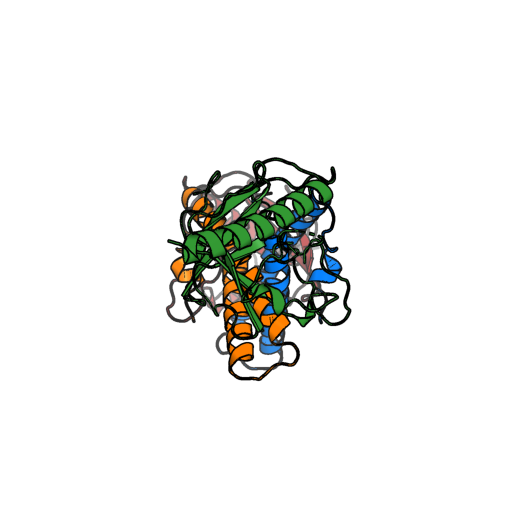 B 1 7 ? 15.719 105.694 114.960 1.00 24.96 7 THR B N 1
ATOM 597 C CA . THR B 1 7 ? 16.350 106.411 116.040 1.00 24.54 7 THR B CA 1
ATOM 598 C C . THR B 1 7 ? 15.265 107.063 116.841 1.00 24.52 7 THR B C 1
ATOM 599 O O . THR B 1 7 ? 15.299 107.026 118.073 1.00 24.11 7 THR B O 1
ATOM 603 N N . LEU B 1 8 ? 14.271 107.663 116.176 1.00 25.90 8 LEU B N 1
ATOM 604 C CA . LEU B 1 8 ? 13.162 108.296 116.941 1.00 26.00 8 LEU B CA 1
ATOM 605 C C . LEU B 1 8 ? 12.411 107.270 117.744 1.00 25.66 8 LEU B C 1
ATOM 606 O O . LEU B 1 8 ? 12.010 107.564 118.881 1.00 26.03 8 LEU B O 1
ATOM 611 N N . MET B 1 9 ? 12.254 106.052 117.214 1.00 23.43 9 MET B N 1
ATOM 612 C CA . MET B 1 9 ? 11.469 105.077 117.943 1.00 24.02 9 MET B CA 1
ATOM 613 C C . MET B 1 9 ? 12.192 104.808 119.221 1.00 22.78 9 MET B C 1
ATOM 614 O O . MET B 1 9 ? 11.597 104.807 120.277 1.00 23.49 9 MET B O 1
ATOM 619 N N . VAL B 1 10 ? 13.490 104.561 119.120 1.00 22.76 10 VAL B N 1
ATOM 620 C CA . VAL B 1 10 ? 14.285 104.182 120.299 1.00 21.20 10 VAL B CA 1
ATOM 621 C C . VAL B 1 10 ? 14.274 105.254 121.343 1.00 19.96 10 VAL B C 1
ATOM 622 O O . VAL B 1 10 ? 14.090 104.984 122.540 1.00 20.94 10 VAL B O 1
ATOM 626 N N . ALA B 1 11 ? 14.433 106.485 120.897 1.00 19.37 11 ALA B N 1
ATOM 627 C CA . ALA B 1 11 ? 14.522 107.608 121.837 1.00 20.86 11 ALA B CA 1
ATOM 628 C C . ALA B 1 11 ? 13.192 107.794 122.572 1.00 21.90 11 ALA B C 1
ATOM 629 O O . ALA B 1 11 ? 13.166 108.023 123.774 1.00 22.07 11 ALA B O 1
ATOM 631 N N . ILE B 1 12 ? 12.084 107.644 121.852 1.00 22.13 12 ILE B N 1
ATOM 632 C CA . ILE B 1 12 ? 10.765 107.717 122.455 1.00 22.91 12 ILE B CA 1
ATOM 633 C C . ILE B 1 12 ? 10.591 106.659 123.502 1.00 23.40 12 ILE B C 1
ATOM 634 O O . ILE B 1 12 ? 10.157 106.952 124.620 1.00 24.40 12 ILE B O 1
ATOM 639 N N . GLN B 1 13 ? 10.953 105.419 123.161 1.00 26.70 13 GLN B N 1
ATOM 640 C CA . GLN B 1 13 ? 10.845 104.316 124.131 1.00 26.15 13 GLN B CA 1
ATOM 641 C C . GLN B 1 13 ? 11.693 104.522 125.343 1.00 25.90 13 GLN B C 1
ATOM 642 O O . GLN B 1 13 ? 11.186 104.346 126.440 1.00 28.04 13 GLN B O 1
ATOM 648 N N . CYS B 1 14 ? 12.970 104.877 125.154 1.00 24.46 14 CYS B N 1
ATOM 649 C CA . CYS B 1 14 ? 13.873 105.143 126.298 1.00 24.39 14 CYS B CA 1
ATOM 650 C C . CYS B 1 14 ? 13.434 106.309 127.151 1.00 23.80 14 CYS B C 1
ATOM 651 O O . CYS B 1 14 ? 13.528 106.226 128.367 1.00 25.66 14 CYS B O 1
ATOM 654 N N . VAL B 1 15 ? 12.977 107.404 126.536 1.00 21.93 15 VAL B N 1
ATOM 655 C CA . VAL B 1 15 ? 12.509 108.510 127.314 1.00 22.23 15 VAL B CA 1
ATOM 656 C C . VAL B 1 15 ? 11.289 108.090 128.146 1.00 24.69 15 VAL B C 1
ATOM 657 O O . VAL B 1 15 ? 11.208 108.397 129.363 1.00 22.50 15 VAL B O 1
ATOM 661 N N . ALA B 1 16 ? 10.355 107.394 127.515 1.00 25.92 16 ALA B N 1
ATOM 662 C CA . ALA B 1 16 ? 9.164 106.950 128.244 1.00 28.48 16 ALA B CA 1
ATOM 663 C C . ALA B 1 16 ? 9.597 106.096 129.432 1.00 28.68 16 ALA B C 1
ATOM 664 O O . ALA B 1 16 ? 9.102 106.271 130.533 1.00 30.65 16 ALA B O 1
ATOM 666 N N . ALA B 1 17 ? 10.510 105.165 129.194 1.00 27.37 17 ALA B N 1
ATOM 667 C CA . ALA B 1 17 ? 10.896 104.191 130.211 1.00 27.67 17 ALA B CA 1
ATOM 668 C C . ALA B 1 17 ? 11.696 104.816 131.367 1.00 29.51 17 ALA B C 1
ATOM 669 O O . ALA B 1 17 ? 11.468 104.484 132.518 1.00 30.77 17 ALA B O 1
ATOM 671 N N . ARG B 1 18 ? 12.612 105.744 131.083 1.00 29.05 18 ARG B N 1
ATOM 672 C CA . ARG B 1 18 ? 13.295 106.453 132.157 1.00 27.31 18 ARG B CA 1
ATOM 673 C C . ARG B 1 18 ? 12.354 107.357 132.927 1.00 29.19 18 ARG B C 1
ATOM 674 O O . ARG B 1 18 ? 12.554 107.619 134.120 1.00 30.59 18 ARG B O 1
ATOM 682 N N . THR B 1 19 ? 11.328 107.849 132.260 1.00 28.30 19 THR B N 1
ATOM 683 C CA . THR B 1 19 ? 10.363 108.722 132.905 1.00 31.09 19 THR B CA 1
ATOM 684 C C . THR B 1 19 ? 9.514 107.939 133.868 1.00 32.90 19 THR B C 1
ATOM 685 O O . THR B 1 19 ? 9.309 108.413 134.980 1.00 29.75 19 THR B O 1
ATOM 689 N N . ARG B 1 20 ? 9.057 106.747 133.473 1.00 37.45 20 ARG B N 1
ATOM 690 C CA . ARG B 1 20 ? 8.335 105.871 134.401 1.00 40.29 20 ARG B CA 1
ATOM 691 C C . ARG B 1 20 ? 9.214 105.476 135.569 1.00 40.49 20 ARG B C 1
ATOM 692 O O . ARG B 1 20 ? 8.798 105.561 136.699 1.00 41.78 20 ARG B O 1
ATOM 700 N N . GLU B 1 21 ? 10.443 105.064 135.300 1.00 42.23 21 GLU B N 1
ATOM 701 C CA . GLU B 1 21 ? 11.343 104.600 136.334 1.00 37.57 21 GLU B CA 1
ATOM 702 C C . GLU B 1 21 ? 11.646 105.700 137.331 1.00 38.56 21 GLU B C 1
ATOM 703 O O . GLU B 1 21 ? 11.662 105.460 138.516 1.00 39.31 21 GLU B O 1
ATOM 709 N N . LEU B 1 22 ? 11.873 106.920 136.872 1.00 40.34 22 LEU B N 1
ATOM 710 C CA . LEU B 1 22 ? 12.258 107.984 137.789 1.00 35.49 22 LEU B CA 1
ATOM 711 C C . LEU B 1 22 ? 11.028 108.523 138.480 1.00 35.55 22 LEU B C 1
ATOM 712 O O . LEU B 1 22 ? 11.124 108.966 139.605 1.00 36.46 22 LEU B O 1
ATOM 717 N N . ASP B 1 23 ? 9.871 108.505 137.824 1.00 40.60 23 ASP B N 1
ATOM 718 C CA . ASP B 1 23 ? 8.601 108.889 138.477 1.00 42.36 23 ASP B CA 1
ATOM 719 C C . ASP B 1 23 ? 8.264 107.906 139.596 1.00 41.46 23 ASP B C 1
ATOM 720 O O . ASP B 1 23 ? 7.926 108.319 140.678 1.00 36.63 23 ASP B O 1
ATOM 725 N N . ALA B 1 24 ? 8.434 106.610 139.363 1.00 43.83 24 ALA B N 1
ATOM 726 C CA . ALA B 1 24 ? 8.225 105.603 140.415 1.00 41.28 24 ALA B CA 1
ATOM 727 C C . ALA B 1 24 ? 9.191 105.770 141.606 1.00 45.17 24 ALA B C 1
ATOM 728 O O . ALA B 1 24 ? 8.764 105.662 142.750 1.00 48.11 24 ALA B O 1
ATOM 730 N N . GLN B 1 25 ? 10.476 106.031 141.347 1.00 42.81 25 GLN B N 1
ATOM 731 C CA . GLN B 1 25 ? 11.429 106.378 142.408 1.00 41.88 25 GLN B CA 1
ATOM 732 C C . GLN B 1 25 ? 10.976 107.611 143.177 1.00 44.24 25 GLN B C 1
ATOM 733 O O . GLN B 1 25 ? 11.049 107.672 144.397 1.00 43.61 25 GLN B O 1
ATOM 739 N N . LEU B 1 26 ? 10.528 108.612 142.443 1.00 43.93 26 LEU B N 1
ATOM 740 C CA . LEU B 1 26 ? 10.206 109.887 143.037 1.00 44.90 26 LEU B CA 1
ATOM 741 C C . LEU B 1 26 ? 9.143 109.659 144.078 1.00 44.68 26 LEU B C 1
ATOM 742 O O . LEU B 1 26 ? 9.241 110.189 145.170 1.00 49.10 26 LEU B O 1
ATOM 747 N N . GLN B 1 27 ? 8.167 108.819 143.743 1.00 46.32 27 GLN B N 1
ATOM 748 C CA . GLN B 1 27 ? 7.046 108.494 144.620 1.00 50.02 27 GLN B CA 1
ATOM 749 C C . GLN B 1 27 ? 7.250 107.325 145.660 1.00 52.10 27 GLN B C 1
ATOM 750 O O . GLN B 1 27 ? 6.647 107.356 146.721 1.00 49.37 27 GLN B O 1
ATOM 756 N N . ASN B 1 28 ? 8.091 106.334 145.376 1.00 48.52 28 ASN B N 1
ATOM 757 C CA . ASN B 1 28 ? 8.262 105.138 146.262 1.00 50.40 28 ASN B CA 1
ATOM 758 C C . ASN B 1 28 ? 9.551 105.011 147.076 1.00 53.26 28 ASN B C 1
ATOM 759 O O . ASN B 1 28 ? 9.554 104.296 148.058 1.00 54.08 28 ASN B O 1
ATOM 764 N N . ASP B 1 29 ? 10.628 105.666 146.643 1.00 56.20 29 ASP B N 1
ATOM 765 C CA . ASP B 1 29 ? 11.958 105.559 147.261 1.00 55.79 29 ASP B CA 1
ATOM 766 C C . ASP B 1 29 ? 12.527 106.806 147.974 1.00 61.45 29 ASP B C 1
ATOM 767 O O . ASP B 1 29 ? 13.714 106.803 148.365 1.00 60.38 29 ASP B O 1
ATOM 772 N N . ASP B 1 30 ? 11.755 107.892 148.064 1.00 60.10 30 ASP B N 1
ATOM 773 C CA . ASP B 1 30 ? 12.187 109.067 148.813 1.00 54.86 30 ASP B CA 1
ATOM 774 C C . ASP B 1 30 ? 13.679 109.364 148.496 1.00 54.60 30 ASP B C 1
ATOM 775 O O . ASP B 1 30 ? 14.572 109.228 149.347 1.00 48.26 30 ASP B O 1
ATOM 780 N N . PRO B 1 31 ? 13.952 109.772 147.244 1.00 61.91 31 PRO B N 1
ATOM 781 C CA . PRO B 1 31 ? 15.318 110.003 146.778 1.00 58.68 31 PRO B CA 1
ATOM 782 C C . PRO B 1 31 ? 15.878 111.317 147.278 1.00 61.62 31 PRO B C 1
ATOM 783 O O . PRO B 1 31 ? 15.114 112.221 147.636 1.00 59.25 31 PRO B O 1
ATOM 787 N N . GLN B 1 32 ? 17.203 111.436 147.223 1.00 65.86 32 GLN B N 1
ATOM 788 C CA . GLN B 1 32 ? 17.934 112.502 147.888 1.00 66.09 32 GLN B CA 1
ATOM 789 C C . GLN B 1 32 ? 17.685 113.903 147.315 1.00 71.53 32 GLN B C 1
ATOM 790 O O . GLN B 1 32 ? 17.696 114.875 148.078 1.00 82.65 32 GLN B O 1
ATOM 792 N N . ASN B 1 33 ? 17.498 114.047 146.004 1.00 61.74 33 ASN B N 1
ATOM 793 C CA . ASN B 1 33 ? 17.249 115.389 145.470 1.00 57.96 33 ASN B CA 1
ATOM 794 C C . ASN B 1 33 ? 15.903 115.444 144.782 1.00 55.98 33 ASN B C 1
ATOM 795 O O . ASN B 1 33 ? 15.801 115.777 143.599 1.00 51.83 33 ASN B O 1
ATOM 800 N N . ALA B 1 34 ? 14.869 115.090 145.536 1.00 42.44 34 ALA B N 1
ATOM 801 C CA . ALA B 1 34 ? 13.577 114.925 144.969 1.00 46.42 34 ALA B CA 1
ATOM 802 C C . ALA B 1 34 ? 13.140 116.134 144.118 1.00 44.00 34 ALA B C 1
ATOM 803 O O . ALA B 1 34 ? 12.592 115.963 143.029 1.00 42.42 34 ALA B O 1
ATOM 805 N N . ALA B 1 35 ? 13.395 117.332 144.615 1.00 41.12 35 ALA B N 1
ATOM 806 C CA . ALA B 1 35 ? 12.885 118.512 144.002 1.00 42.84 35 ALA B CA 1
ATOM 807 C C . ALA B 1 35 ? 13.521 118.726 142.658 1.00 43.80 35 ALA B C 1
ATOM 808 O O . ALA B 1 35 ? 12.868 119.159 141.731 1.00 53.83 35 ALA B O 1
ATOM 810 N N . GLU B 1 36 ? 14.812 118.464 142.562 1.00 46.02 36 GLU B N 1
ATOM 811 C CA . GLU B 1 36 ? 15.537 118.609 141.303 1.00 43.74 36 GLU B CA 1
ATOM 812 C C . GLU B 1 36 ? 15.073 117.543 140.284 1.00 39.81 36 GLU B C 1
ATOM 813 O O . GLU B 1 36 ? 14.972 117.808 139.089 1.00 35.49 36 GLU B O 1
ATOM 819 N N . LEU B 1 37 ? 14.713 116.380 140.786 1.00 34.80 37 LEU B N 1
ATOM 820 C CA . LEU B 1 37 ? 14.303 115.296 139.953 1.00 36.41 37 LEU B CA 1
ATOM 821 C C . LEU B 1 37 ? 12.923 115.570 139.340 1.00 34.36 37 LEU B C 1
ATOM 822 O O . LEU B 1 37 ? 12.688 115.285 138.187 1.00 33.99 37 LEU B O 1
ATOM 827 N N . GLU B 1 38 ? 12.018 116.098 140.143 1.00 33.83 38 GLU B N 1
ATOM 828 C CA . GLU B 1 38 ? 10.708 116.496 139.701 1.00 38.16 38 GLU B CA 1
ATOM 829 C C . GLU B 1 38 ? 10.752 117.499 138.537 1.00 37.58 38 GLU B C 1
ATOM 830 O O . GLU B 1 38 ? 9.992 117.374 137.582 1.00 36.96 38 GLU B O 1
ATOM 836 N N . GLN B 1 39 ? 11.641 118.481 138.628 1.00 38.52 39 GLN B N 1
ATOM 837 C CA . GLN B 1 39 ? 11.870 119.436 137.533 1.00 40.34 39 GLN B CA 1
ATOM 838 C C . GLN B 1 39 ? 12.532 118.795 136.316 1.00 36.51 39 GLN B C 1
ATOM 839 O O . GLN B 1 39 ? 12.193 119.083 135.181 1.00 37.55 39 GLN B O 1
ATOM 845 N N . LEU B 1 40 ? 13.478 117.908 136.551 1.00 34.79 40 LEU B N 1
ATOM 846 C CA . LEU B 1 40 ? 14.094 117.152 135.477 1.00 35.30 40 LEU B CA 1
ATOM 847 C C . LEU B 1 40 ? 12.963 116.434 134.683 1.00 36.10 40 LEU B C 1
ATOM 848 O O . LEU B 1 40 ? 12.992 116.453 133.445 1.00 35.14 40 LEU B O 1
ATOM 853 N N . LEU B 1 41 ? 11.967 115.852 135.381 1.00 28.00 41 LEU B N 1
ATOM 854 C CA . LEU B 1 41 ? 10.927 115.089 134.691 1.00 28.83 41 LEU B CA 1
ATOM 855 C C . LEU B 1 41 ? 9.989 115.975 133.859 1.00 29.26 41 LEU B C 1
ATOM 856 O O . LEU B 1 41 ? 9.479 115.542 132.831 1.00 26.86 41 LEU B O 1
ATOM 861 N N . VAL B 1 42 ? 9.838 117.227 134.245 1.00 26.85 42 VAL B N 1
ATOM 862 C CA . VAL B 1 42 ? 9.164 118.159 133.397 1.00 26.75 42 VAL B CA 1
ATOM 863 C C . VAL B 1 42 ? 9.949 118.302 132.101 1.00 26.15 42 VAL B C 1
ATOM 864 O O . VAL B 1 42 ? 9.346 118.373 131.008 1.00 25.73 42 VAL B O 1
ATOM 868 N N . GLY B 1 43 ? 11.278 118.380 132.211 1.00 25.38 43 GLY B N 1
ATOM 869 C CA . GLY B 1 43 ? 12.142 118.554 131.031 1.00 21.48 43 GLY B CA 1
ATOM 870 C C . GLY B 1 43 ? 12.056 117.304 130.173 1.00 22.58 43 GLY B C 1
ATOM 871 O O . GLY B 1 43 ? 12.056 117.396 128.949 1.00 22.78 43 GLY B O 1
ATOM 872 N N . TYR B 1 44 ? 11.986 116.126 130.798 1.00 23.28 44 TYR B N 1
ATOM 873 C CA . TYR B 1 44 ? 11.818 114.870 130.040 1.00 23.97 44 TYR B CA 1
ATOM 874 C C . TYR B 1 44 ? 10.516 114.842 129.244 1.00 25.22 44 TYR B C 1
ATOM 875 O O . TYR B 1 44 ? 10.524 114.437 128.066 1.00 23.27 44 TYR B O 1
ATOM 884 N N . ASP B 1 45 ? 9.422 115.278 129.871 1.00 25.74 45 ASP B N 1
ATOM 885 C CA . ASP B 1 45 ? 8.116 115.359 129.196 1.00 26.44 45 ASP B CA 1
ATOM 886 C C . ASP B 1 45 ? 8.071 116.306 128.031 1.00 24.70 45 ASP B C 1
ATOM 887 O O . ASP B 1 45 ? 7.489 115.982 126.995 1.00 25.45 45 ASP B O 1
ATOM 892 N N . LEU B 1 46 ? 8.704 117.459 128.160 1.00 23.96 46 LEU B N 1
ATOM 893 C CA . LEU B 1 46 ? 8.825 118.373 127.027 1.00 22.62 46 LEU B CA 1
ATOM 894 C C . LEU B 1 46 ? 9.604 117.749 125.875 1.00 21.59 46 LEU B C 1
ATOM 895 O O . LEU B 1 46 ? 9.210 117.855 124.715 1.00 22.55 46 LEU B O 1
ATOM 900 N N . ALA B 1 47 ? 10.698 117.072 126.187 1.00 21.10 47 ALA B N 1
ATOM 901 C CA . ALA B 1 47 ? 11.432 116.379 125.167 1.00 22.33 47 ALA B CA 1
ATOM 902 C C . ALA B 1 47 ? 10.558 115.266 124.523 1.00 21.99 47 ALA B C 1
ATOM 903 O O . ALA B 1 47 ? 10.570 115.089 123.309 1.00 20.45 47 ALA B O 1
ATOM 905 N N . ALA B 1 48 ? 9.824 114.527 125.348 1.00 21.40 48 ALA B N 1
ATOM 906 C CA . ALA B 1 48 ? 8.938 113.500 124.857 1.00 23.99 48 ALA B CA 1
ATOM 907 C C . ALA B 1 48 ? 7.982 114.051 123.804 1.00 23.50 48 ALA B C 1
ATOM 908 O O . ALA B 1 48 ? 7.777 113.415 122.795 1.00 23.62 48 ALA B O 1
ATOM 910 N N . ASP B 1 49 ? 7.402 115.222 124.075 1.00 25.10 49 ASP B N 1
ATOM 911 C CA . ASP B 1 49 ? 6.445 115.898 123.182 1.00 26.91 49 ASP B CA 1
ATOM 912 C C . ASP B 1 49 ? 7.063 116.311 121.836 1.00 26.62 49 ASP B C 1
ATOM 913 O O . ASP B 1 49 ? 6.484 116.135 120.777 1.00 32.35 49 ASP B O 1
ATOM 918 N N . ASP B 1 50 ? 8.270 116.820 121.893 1.00 26.20 50 ASP B N 1
ATOM 919 C CA . ASP B 1 50 ? 9.047 117.189 120.708 1.00 24.95 50 ASP B CA 1
ATOM 920 C C . ASP B 1 50 ? 9.334 115.889 119.925 1.00 24.17 50 ASP B C 1
ATOM 921 O O . ASP B 1 50 ? 9.160 115.814 118.710 1.00 24.55 50 ASP B O 1
ATOM 926 N N . LEU B 1 51 ? 9.697 114.825 120.595 1.00 24.06 51 LEU B N 1
ATOM 927 C CA . LEU B 1 51 ? 9.935 113.560 119.860 1.00 23.51 51 LEU B CA 1
ATOM 928 C C . LEU B 1 51 ? 8.654 113.058 119.182 1.00 27.46 51 LEU B C 1
ATOM 929 O O . LEU B 1 51 ? 8.669 112.532 118.026 1.00 25.87 51 LEU B O 1
ATOM 934 N N . LYS B 1 52 ? 7.541 113.236 119.882 1.00 27.26 52 LYS B N 1
ATOM 935 C CA . LYS B 1 52 ? 6.233 112.850 119.349 1.00 28.45 52 LYS B CA 1
ATOM 936 C C . LYS B 1 52 ? 5.774 113.604 118.120 1.00 25.75 52 LYS B C 1
ATOM 937 O O . LYS B 1 52 ? 5.273 113.011 117.197 1.00 25.07 52 LYS B O 1
ATOM 943 N N . ASN B 1 53 ? 5.949 114.913 118.089 1.00 28.70 53 ASN B N 1
ATOM 944 C CA . ASN B 1 53 ? 5.648 115.658 116.868 1.00 26.66 53 ASN B CA 1
ATOM 945 C C . ASN B 1 53 ? 6.554 115.190 115.736 1.00 27.86 53 ASN B C 1
ATOM 946 O O . ASN B 1 53 ? 6.091 115.073 114.620 1.00 28.18 53 ASN B O 1
ATOM 951 N N . ALA B 1 54 ? 7.836 114.912 116.017 1.00 27.03 54 ALA B N 1
ATOM 952 C CA . ALA B 1 54 ? 8.774 114.466 114.954 1.00 26.78 54 ALA B CA 1
ATOM 953 C C . ALA B 1 54 ? 8.364 113.102 114.421 1.00 23.85 54 ALA B C 1
ATOM 954 O O . ALA B 1 54 ? 8.355 112.868 113.224 1.00 23.27 54 ALA B O 1
ATOM 956 N N . TYR B 1 55 ? 7.953 112.236 115.303 1.00 24.64 55 TYR B N 1
ATOM 957 C CA . TYR B 1 55 ? 7.496 110.902 114.891 1.00 28.87 55 TYR B CA 1
ATOM 958 C C . TYR B 1 55 ? 6.162 110.933 114.098 1.00 30.09 55 TYR B C 1
ATOM 959 O O . TYR B 1 55 ? 6.016 110.229 113.108 1.00 27.55 55 TYR B O 1
ATOM 968 N N . GLU B 1 56 ? 5.241 111.821 114.462 1.00 35.90 56 GLU B N 1
ATOM 969 C CA . GLU B 1 56 ? 4.045 112.039 113.619 1.00 36.45 56 GLU B CA 1
ATOM 970 C C . GLU B 1 56 ? 4.432 112.416 112.169 1.00 37.77 56 GLU B C 1
ATOM 971 O O . GLU B 1 56 ? 3.837 111.922 111.180 1.00 44.08 56 GLU B O 1
ATOM 974 N N . GLN B 1 57 ? 5.437 113.256 112.029 1.00 37.98 57 GLN B N 1
ATOM 975 C CA . GLN B 1 57 ? 5.968 113.631 110.729 1.00 43.07 57 GLN B CA 1
ATOM 976 C C . GLN B 1 57 ? 6.585 112.401 110.017 1.00 40.11 57 GLN B C 1
ATOM 977 O O . GLN B 1 57 ? 6.312 112.137 108.848 1.00 45.84 57 GLN B O 1
ATOM 983 N N . ALA B 1 58 ? 7.348 111.605 110.738 1.00 37.12 58 ALA B N 1
ATOM 984 C CA . ALA B 1 58 ? 7.954 110.431 110.128 1.00 34.98 58 ALA B CA 1
ATOM 985 C C . ALA B 1 58 ? 6.888 109.438 109.669 1.00 31.66 58 ALA B C 1
ATOM 986 O O . ALA B 1 58 ? 7.067 108.773 108.657 1.00 27.10 58 ALA B O 1
ATOM 988 N N . LEU B 1 59 ? 5.798 109.337 110.417 1.00 33.71 59 LEU B N 1
ATOM 989 C CA . LEU B 1 59 ? 4.676 108.493 110.033 1.00 35.94 59 LEU B CA 1
ATOM 990 C C . LEU B 1 59 ? 4.100 108.853 108.658 1.00 37.03 59 LEU B C 1
ATOM 991 O O . LEU B 1 59 ? 3.564 108.001 107.971 1.00 34.20 59 LEU B O 1
ATOM 996 N N . GLY B 1 60 ? 4.179 110.106 108.273 1.00 38.69 60 GLY B N 1
ATOM 997 C CA . GLY B 1 60 ? 3.736 110.500 106.926 1.00 41.80 60 GLY B CA 1
ATOM 998 C C . GLY B 1 60 ? 4.763 110.219 105.819 1.00 46.55 60 GLY B C 1
ATOM 999 O O . GLY B 1 60 ? 4.438 110.360 104.650 1.00 53.28 60 GLY B O 1
ATOM 1000 N N . GLN B 1 61 ? 6.011 109.887 106.160 1.00 43.52 61 GLN B N 1
ATOM 1001 C CA . GLN B 1 61 ? 7.043 109.714 105.127 1.00 46.38 61 GLN B CA 1
ATOM 1002 C C . GLN B 1 61 ? 7.515 108.284 104.961 1.00 45.09 61 GLN B C 1
ATOM 1003 O O . GLN B 1 61 ? 8.188 107.985 103.990 1.00 46.36 61 GLN B O 1
ATOM 1009 N N . TYR B 1 62 ? 7.228 107.416 105.924 1.00 39.13 62 TYR B N 1
ATOM 1010 C CA . TYR B 1 62 ? 7.761 106.082 105.873 1.00 35.72 62 TYR B CA 1
ATOM 1011 C C . TYR B 1 62 ? 6.631 105.145 106.028 1.00 36.57 62 TYR B C 1
ATOM 1012 O O . TYR B 1 62 ? 5.621 105.524 106.577 1.00 42.60 62 TYR B O 1
ATOM 1021 N N . SER B 1 63 ? 6.798 103.907 105.592 1.00 41.03 63 SER B N 1
ATOM 1022 C CA . SER B 1 63 ? 5.766 102.887 105.817 1.00 43.30 63 SER B CA 1
ATOM 1023 C C . SER B 1 63 ? 6.308 101.812 106.701 1.00 40.51 63 SER B C 1
ATOM 1024 O O . SER B 1 63 ? 7.505 101.672 106.843 1.00 42.67 63 SER B O 1
ATOM 1027 N N . GLY B 1 64 ? 5.410 101.076 107.331 1.00 43.87 64 GLY B N 1
ATOM 1028 C CA . GLY B 1 64 ? 5.795 100.022 108.280 1.00 42.62 64 GLY B CA 1
ATOM 1029 C C . GLY B 1 64 ? 6.162 100.414 109.702 1.00 43.46 64 GLY B C 1
ATOM 1030 O O . GLY B 1 64 ? 6.652 99.556 110.481 1.00 41.27 64 GLY B O 1
ATOM 1031 N N . LEU B 1 65 ? 5.950 101.683 110.068 1.00 37.27 65 LEU B N 1
ATOM 1032 C CA . LEU B 1 65 ? 6.291 102.092 111.410 1.00 36.29 65 LEU B CA 1
ATOM 1033 C C . LEU B 1 65 ? 5.140 101.827 112.368 1.00 35.61 65 LEU B C 1
ATOM 1034 O O . LEU B 1 65 ? 3.986 102.044 112.032 1.00 33.63 65 LEU B O 1
ATOM 1039 N N . PRO B 1 66 ? 5.481 101.422 113.595 1.00 32.26 66 PRO B N 1
ATOM 1040 C CA . PRO B 1 66 ? 4.475 101.285 114.581 1.00 33.01 66 PRO B CA 1
ATOM 1041 C C . PRO B 1 66 ? 3.823 102.626 114.987 1.00 33.37 66 PRO B C 1
ATOM 1042 O O . PRO B 1 66 ? 4.461 103.654 114.950 1.00 29.66 66 PRO B O 1
ATOM 1046 N N . PRO B 1 67 ? 2.511 102.603 115.335 1.00 32.97 67 PRO B N 1
ATOM 1047 C CA . PRO B 1 67 ? 1.895 103.837 115.785 1.00 31.04 67 PRO B CA 1
ATOM 1048 C C . PRO B 1 67 ? 2.481 104.304 117.101 1.00 28.79 67 PRO B C 1
ATOM 1049 O O . PRO B 1 67 ? 2.882 103.508 117.928 1.00 31.80 67 PRO B O 1
ATOM 1053 N N . TYR B 1 68 ? 2.506 105.608 117.271 1.00 27.56 68 TYR B N 1
ATOM 1054 C CA . TYR B 1 68 ? 3.083 106.233 118.411 1.00 25.87 68 TYR B CA 1
ATOM 1055 C C . TYR B 1 68 ? 2.599 105.626 119.686 1.00 28.40 68 TYR B C 1
ATOM 1056 O O . TYR B 1 68 ? 3.404 105.410 120.603 1.00 28.31 68 TYR B O 1
ATOM 1065 N N . ASP B 1 69 ? 1.287 105.379 119.781 1.00 28.84 69 ASP B N 1
ATOM 1066 C CA . ASP B 1 69 ? 0.719 105.000 121.069 1.00 31.74 69 ASP B CA 1
ATOM 1067 C C . ASP B 1 69 ? 1.199 103.606 121.466 1.00 29.30 69 ASP B C 1
ATOM 1068 O O . ASP B 1 69 ? 1.291 103.292 122.640 1.00 29.05 69 ASP B O 1
ATOM 1073 N N . ARG B 1 70 ? 1.515 102.765 120.509 1.00 29.15 70 ARG B N 1
ATOM 1074 C CA . ARG B 1 70 ? 2.142 101.486 120.859 1.00 33.73 70 ARG B CA 1
ATOM 1075 C C . ARG B 1 70 ? 3.549 101.604 121.469 1.00 33.85 70 ARG B C 1
ATOM 1076 O O . ARG B 1 70 ? 3.882 100.847 122.363 1.00 35.82 70 ARG B O 1
ATOM 1084 N N . LEU B 1 71 ? 4.326 102.587 121.030 1.00 35.52 71 LEU B N 1
ATOM 1085 C CA . LEU B 1 71 ? 5.707 102.804 121.492 1.00 37.95 71 LEU B CA 1
ATOM 1086 C C . LEU B 1 71 ? 5.842 103.172 122.921 1.00 37.07 71 LEU B C 1
ATOM 1087 O O . LEU B 1 71 ? 6.830 102.816 123.547 1.00 47.65 71 LEU B O 1
ATOM 1092 N N . ILE B 1 72 ? 4.929 103.992 123.401 1.00 35.69 72 ILE B N 1
ATOM 1093 C CA . ILE B 1 72 ? 4.969 104.415 124.791 1.00 37.10 72 ILE B CA 1
ATOM 1094 C C . ILE B 1 72 ? 4.063 103.585 125.693 1.00 43.74 72 ILE B C 1
ATOM 1095 O O . ILE B 1 72 ? 3.895 103.920 126.863 1.00 48.84 72 ILE B O 1
ATOM 1100 N N . GLU B 1 73 ? 3.478 102.504 125.173 1.00 45.85 73 GLU B N 1
ATOM 1101 C CA . GLU B 1 73 ? 2.713 101.609 126.039 1.00 52.07 73 GLU B CA 1
ATOM 1102 C C . GLU B 1 73 ? 3.591 101.069 127.173 1.00 48.46 73 GLU B C 1
ATOM 1103 O O . GLU B 1 73 ? 4.719 100.659 126.929 1.00 39.57 73 GLU B O 1
ATOM 1109 N N . GLU B 1 74 ? 3.047 101.062 128.391 1.00 51.54 74 GLU B N 1
ATOM 1110 C CA . GLU B 1 74 ? 3.637 100.304 129.528 1.00 62.77 74 GLU B CA 1
ATOM 1111 C C . GLU B 1 74 ? 3.727 98.808 129.151 1.00 59.30 74 GLU B C 1
ATOM 1112 O O . GLU B 1 74 ? 2.718 98.225 128.810 1.00 55.46 74 GLU B O 1
ATOM 1114 N N . PRO B 1 75 ? 4.927 98.199 129.200 1.00 61.20 75 PRO B N 1
ATOM 1115 C CA . PRO B 1 75 ? 5.085 96.768 128.867 1.00 65.01 75 PRO B CA 1
ATOM 1116 C C . PRO B 1 75 ? 4.524 95.813 129.928 1.00 65.97 75 PRO B C 1
ATOM 1117 O O . PRO B 1 75 ? 4.108 96.261 131.000 1.00 63.87 75 PRO B O 1
ATOM 1121 N N . SER C 2 23 ? -1.097 126.900 119.291 1.00 46.92 3 SER C N 1
ATOM 1122 C CA . SER C 2 23 ? -1.578 128.255 119.628 1.00 47.05 3 SER C CA 1
ATOM 1123 C C . SER C 2 23 ? -0.555 129.031 120.461 1.00 44.21 3 SER C C 1
ATOM 1124 O O . SER C 2 23 ? 0.074 128.493 121.390 1.00 45.25 3 SER C O 1
ATOM 1126 N N . TYR C 2 24 ? -0.413 130.302 120.117 1.00 41.24 4 TYR C N 1
ATOM 1127 C CA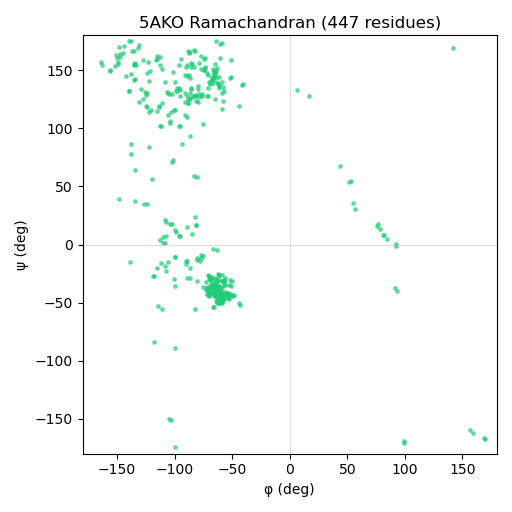 . TYR C 2 24 ? 0.333 131.268 120.923 1.00 44.03 4 TYR C CA 1
ATOM 1128 C C . TYR C 2 24 ? -0.494 132.486 121.348 1.00 45.20 4 TYR C C 1
ATOM 1129 O O . TYR C 2 24 ? -1.235 133.029 120.514 1.00 46.93 4 TYR C O 1
ATOM 1138 N N . ASP C 2 25 ? -0.331 132.976 122.579 1.00 43.22 5 ASP C N 1
ATOM 1139 C CA . ASP C 2 25 ? -1.004 134.227 122.986 1.00 43.71 5 ASP C CA 1
ATOM 1140 C C . ASP C 2 25 ? -0.001 135.362 122.887 1.00 42.90 5 ASP C C 1
ATOM 1141 O O . ASP C 2 25 ? 1.141 135.218 123.294 1.00 36.04 5 ASP C O 1
ATOM 1146 N N . TYR C 2 26 ? -0.462 136.513 122.406 1.00 41.33 6 TYR C N 1
ATOM 1147 C CA . TYR C 2 26 ? 0.394 137.646 122.215 1.00 42.65 6 TYR C CA 1
ATOM 1148 C C . TYR C 2 26 ? 0.074 138.883 123.017 1.00 47.13 6 TYR C C 1
ATOM 1149 O O . TYR C 2 26 ? 0.985 139.710 123.227 1.00 56.82 6 TYR C O 1
ATOM 1158 N N . GLU C 2 27 ? -1.180 139.095 123.405 1.00 47.21 7 GLU C N 1
ATOM 1159 C CA . GLU C 2 27 ? -1.489 140.387 124.043 1.00 50.98 7 GLU C CA 1
ATOM 1160 C C . GLU C 2 27 ? -1.809 140.265 125.525 1.00 48.05 7 GLU C C 1
ATOM 1161 O O . GLU C 2 27 ? -1.211 140.956 126.367 1.00 45.56 7 GLU C O 1
ATOM 1167 N N . LYS C 2 28 ? -2.788 139.418 125.801 1.00 41.63 8 LYS C N 1
ATOM 1168 C CA . LYS C 2 28 ? -3.299 139.170 127.117 1.00 41.16 8 LYS C CA 1
ATOM 1169 C C . LYS C 2 28 ? -3.424 137.684 127.244 1.00 40.51 8 LYS C C 1
ATOM 1170 O O . LYS C 2 28 ? -3.798 137.009 126.281 1.00 44.94 8 LYS C O 1
ATOM 1173 N N . THR C 2 29 ? -3.132 137.163 128.424 1.00 38.61 9 THR C N 1
ATOM 1174 C CA . THR C 2 29 ? -3.375 135.759 128.679 1.00 38.16 9 THR C CA 1
ATOM 1175 C C . THR C 2 29 ? -4.874 135.496 128.805 1.00 37.39 9 THR C C 1
ATOM 1176 O O . THR C 2 29 ? -5.619 136.333 129.287 1.00 40.63 9 THR C O 1
ATOM 1180 N N . SER C 2 30 ? -5.300 134.324 128.398 1.00 37.98 10 SER C N 1
ATOM 1181 C CA . SER C 2 30 ? -6.715 134.026 128.318 1.00 44.74 10 SER C CA 1
ATOM 1182 C C . SER C 2 30 ? -7.083 133.031 129.377 1.00 43.54 10 SER C C 1
ATOM 1183 O O . SER C 2 30 ? -8.199 132.592 129.450 1.00 48.43 10 SER C O 1
ATOM 1186 N N . LEU C 2 31 ? -6.140 132.732 130.233 1.00 46.62 11 LEU C N 1
ATOM 1187 C CA . LEU C 2 31 ? -6.231 131.618 131.137 1.00 45.64 11 LEU C CA 1
ATOM 1188 C C . LEU C 2 31 ? -5.319 131.927 132.293 1.00 37.23 11 LEU C C 1
ATOM 1189 O O . LEU C 2 31 ? -4.289 132.565 132.097 1.00 38.35 11 LEU C O 1
ATOM 1194 N N . THR C 2 32 ? -5.671 131.441 133.474 1.00 36.01 12 THR C N 1
ATOM 1195 C CA . THR C 2 32 ? -4.792 131.527 134.634 1.00 34.65 12 THR C CA 1
ATOM 1196 C C . THR C 2 32 ? -3.718 130.446 134.565 1.00 35.52 12 THR C C 1
ATOM 1197 O O . THR C 2 32 ? -4.031 129.283 134.396 1.00 39.82 12 THR C O 1
ATOM 1201 N N . LEU C 2 33 ? -2.463 130.875 134.691 1.00 32.62 13 LEU C N 1
ATOM 1202 C CA . LEU C 2 33 ? -1.270 130.034 134.629 1.00 30.91 13 LEU C CA 1
ATOM 1203 C C . LEU C 2 33 ? -0.463 130.160 135.944 1.00 30.21 13 LEU C C 1
ATOM 1204 O O . LEU C 2 33 ? -0.457 131.215 136.577 1.00 29.73 13 LEU C O 1
ATOM 1209 N N . TYR C 2 34 ? 0.222 129.094 136.307 1.00 26.93 14 TYR C N 1
ATOM 1210 C CA . TYR C 2 34 ? 0.880 128.969 137.584 1.00 29.25 14 TYR C CA 1
ATOM 1211 C C . TYR C 2 34 ? 2.330 128.549 137.365 1.00 30.97 14 TYR C C 1
ATOM 1212 O O . TYR C 2 34 ? 2.599 127.590 136.654 1.00 28.45 14 TYR C O 1
ATOM 1221 N N . ARG C 2 35 ? 3.247 129.218 138.059 1.00 31.90 15 ARG C N 1
ATOM 1222 C CA . ARG C 2 35 ? 4.690 128.966 137.964 1.00 30.50 15 ARG C CA 1
ATOM 1223 C C . ARG C 2 35 ? 5.158 128.428 139.288 1.00 29.61 15 ARG C C 1
ATOM 1224 O O . ARG C 2 35 ? 5.007 129.092 140.305 1.00 33.83 15 ARG C O 1
ATOM 1232 N N . ALA C 2 36 ? 5.682 127.211 139.310 1.00 31.31 16 ALA C N 1
ATOM 1233 C CA . ALA C 2 36 ? 6.207 126.626 140.539 1.00 31.49 16 ALA C CA 1
ATOM 1234 C C . ALA C 2 36 ? 7.416 127.457 141.054 1.00 33.20 16 ALA C C 1
ATOM 1235 O O . ALA C 2 36 ? 8.224 127.929 140.259 1.00 31.74 16 ALA C O 1
ATOM 1237 N N . VAL C 2 37 ? 7.462 127.642 142.375 1.00 33.29 17 VAL C N 1
ATOM 1238 C CA . VAL C 2 37 ? 8.440 128.444 143.046 1.00 36.45 17 VAL C CA 1
ATOM 1239 C C . VAL C 2 37 ? 9.154 127.555 144.058 1.00 36.35 17 VAL C C 1
ATOM 1240 O O . VAL C 2 37 ? 8.549 127.085 145.008 1.00 33.63 17 VAL C O 1
ATOM 1244 N N . PHE C 2 38 ? 10.436 127.330 143.820 1.00 39.38 18 PHE C N 1
ATOM 1245 C CA . PHE C 2 38 ? 11.289 126.610 144.743 1.00 43.96 18 PHE C CA 1
ATOM 1246 C C . PHE C 2 38 ? 12.149 127.650 145.432 1.00 40.60 18 PHE C C 1
ATOM 1247 O O . PHE C 2 38 ? 13.060 128.169 144.830 1.00 36.11 18 PHE C O 1
ATOM 1255 N N . LYS C 2 39 ? 11.832 127.953 146.687 1.00 44.88 19 LYS C N 1
ATOM 1256 C CA . LYS C 2 39 ? 12.447 129.082 147.387 1.00 50.84 19 LYS C CA 1
ATOM 1257 C C . LYS C 2 39 ? 13.974 128.971 147.406 1.00 52.08 19 LYS C C 1
ATOM 1258 O O . LYS C 2 39 ? 14.676 129.969 147.377 1.00 50.84 19 LYS C O 1
ATOM 1260 N N . ALA C 2 40 ? 14.462 127.737 147.381 1.00 57.03 20 ALA C N 1
ATOM 1261 C CA . ALA C 2 40 ? 15.887 127.453 147.369 1.00 58.98 20 ALA C CA 1
ATOM 1262 C C . ALA C 2 40 ? 16.629 128.019 146.148 1.00 58.41 20 ALA C C 1
ATOM 1263 O O .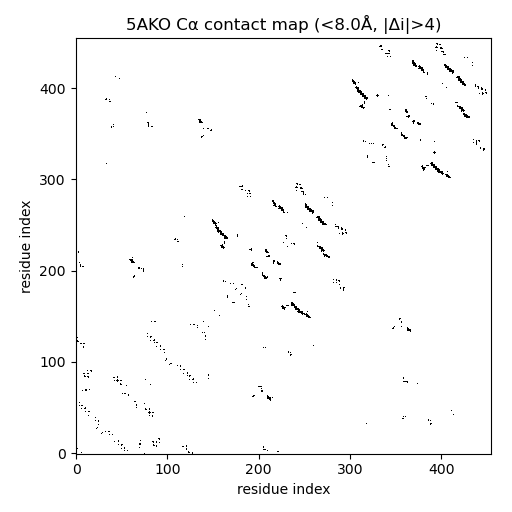 ALA C 2 40 ? 17.840 128.273 146.214 1.00 53.75 20 ALA C O 1
ATOM 1265 N N . ASN C 2 41 ? 15.907 128.204 145.046 1.00 60.22 21 ASN C N 1
ATOM 1266 C CA . ASN C 2 41 ? 16.489 128.714 143.800 1.00 56.71 21 ASN C CA 1
ATOM 1267 C C . ASN C 2 41 ? 16.791 130.219 143.805 1.00 55.62 21 ASN C C 1
ATOM 1268 O O . ASN C 2 41 ? 17.438 130.717 142.888 1.00 55.49 21 ASN C O 1
ATOM 1273 N N . TYR C 2 42 ? 16.324 130.939 144.818 1.00 56.45 22 TYR C N 1
ATOM 1274 C CA . TYR C 2 42 ? 16.436 132.407 144.826 1.00 69.11 22 TYR C CA 1
ATOM 1275 C C . TYR C 2 42 ? 17.422 132.911 145.899 1.00 73.57 22 TYR C C 1
ATOM 1276 O O . TYR C 2 42 ? 17.633 132.237 146.914 1.00 73.23 22 TYR C O 1
ATOM 1285 N N . ASP C 2 43 ? 18.048 134.062 145.634 1.00 77.67 23 ASP C N 1
ATOM 1286 C CA . ASP C 2 43 ? 19.020 134.687 146.546 1.00 84.75 23 ASP C CA 1
ATOM 1287 C C . ASP C 2 43 ? 18.338 135.835 147.309 1.00 78.08 23 ASP C C 1
ATOM 1288 O O . ASP C 2 43 ? 18.589 137.011 147.055 1.00 80.63 23 ASP C O 1
ATOM 1290 N N . GLY C 2 44 ? 17.478 135.455 148.255 1.00 75.70 24 GLY C N 1
ATOM 1291 C CA . GLY C 2 44 ? 16.542 136.381 148.925 1.00 76.56 24 GLY C CA 1
ATOM 1292 C C . GLY C 2 44 ? 15.224 135.659 149.153 1.00 76.58 24 GLY C C 1
ATOM 1293 O O . GLY C 2 44 ? 15.023 134.568 148.617 1.00 93.40 24 GLY C O 1
ATOM 1294 N N . ASP C 2 45 ? 14.319 136.242 149.932 1.00 77.33 25 ASP C N 1
ATOM 1295 C CA . ASP C 2 45 ? 13.029 135.587 150.215 1.00 79.30 25 ASP C CA 1
ATOM 1296 C C . ASP C 2 45 ? 11.948 135.950 149.187 1.00 76.98 25 ASP C C 1
ATOM 1297 O O . ASP C 2 45 ? 11.650 137.128 148.981 1.00 78.77 25 ASP C O 1
ATOM 1302 N N . VAL C 2 46 ? 11.323 134.925 148.616 1.00 69.33 26 VAL C N 1
ATOM 1303 C CA . VAL C 2 46 ? 10.296 135.087 147.585 1.00 65.34 26 VAL C CA 1
ATOM 1304 C C . VAL C 2 46 ? 8.877 134.724 148.060 1.00 62.25 26 VAL C C 1
ATOM 1305 O O . VAL C 2 46 ? 7.909 134.805 147.287 1.00 60.16 26 VAL C O 1
ATOM 1309 N N . GLY C 2 47 ? 8.749 134.342 149.329 1.00 59.62 27 GLY C N 1
ATOM 1310 C CA . GLY C 2 47 ? 7.442 134.110 149.945 1.00 53.99 27 GLY C CA 1
ATOM 1311 C C . GLY C 2 47 ? 6.496 135.270 149.717 1.00 49.01 27 GLY C C 1
ATOM 1312 O O . GLY C 2 47 ? 5.279 135.073 149.648 1.00 49.82 27 GLY C O 1
ATOM 1313 N N . ARG C 2 48 ? 7.059 136.482 149.625 1.00 54.59 28 ARG C N 1
ATOM 1314 C CA . ARG C 2 48 ? 6.293 137.731 149.397 1.00 51.98 28 ARG C CA 1
ATOM 1315 C C . ARG C 2 48 ? 5.478 137.639 148.119 1.00 48.90 28 ARG C C 1
ATOM 1316 O O . ARG C 2 48 ? 4.365 138.156 148.040 1.00 51.49 28 ARG C O 1
ATOM 1318 N N . TYR C 2 49 ? 6.005 136.902 147.146 1.00 46.20 29 TYR C N 1
ATOM 1319 C CA . TYR C 2 49 ? 5.359 136.771 145.837 1.00 43.31 29 TYR C CA 1
ATOM 1320 C C . TYR C 2 49 ? 4.203 135.776 145.731 1.00 41.44 29 TYR C C 1
ATOM 1321 O O . TYR C 2 49 ? 3.450 135.826 144.736 1.00 39.21 29 TYR C O 1
ATOM 1330 N N . LEU C 2 50 ? 4.027 134.912 146.731 1.00 38.76 30 LEU C N 1
ATOM 1331 C CA . LEU C 2 50 ? 2.907 133.942 146.722 1.00 49.58 30 LEU C CA 1
ATOM 1332 C C . LEU C 2 50 ? 1.545 134.591 146.950 1.00 54.23 30 LEU C C 1
ATOM 1333 O O . LEU C 2 50 ? 0.562 134.150 146.372 1.00 66.06 30 LEU C O 1
ATOM 1338 N N . HIS C 2 51 ? 1.493 135.610 147.807 1.00 56.65 31 HIS C N 1
ATOM 1339 C CA . HIS C 2 51 ? 0.288 136.441 147.977 1.00 62.82 31 HIS C CA 1
ATOM 1340 C C . HIS C 2 51 ? 0.779 137.870 148.071 1.00 58.99 31 HIS C C 1
ATOM 1341 O O . HIS C 2 51 ? 0.907 138.415 149.155 1.00 64.91 31 HIS C O 1
ATOM 1343 N N . PRO C 2 52 ? 1.119 138.453 146.918 1.00 53.80 32 PRO C N 1
ATOM 1344 C CA . PRO C 2 52 ? 1.843 139.704 146.838 1.00 51.09 32 PRO C CA 1
ATOM 1345 C C . PRO C 2 52 ? 0.999 140.936 147.072 1.00 56.84 32 PRO C C 1
ATOM 1346 O O . PRO C 2 52 ? -0.211 140.915 146.796 1.00 51.02 32 PRO C O 1
ATOM 1350 N N . ASP C 2 53 ? 1.676 142.014 147.490 1.00 60.30 33 ASP C N 1
ATOM 1351 C CA . ASP C 2 53 ? 1.054 143.306 147.794 1.00 63.08 33 ASP C CA 1
ATOM 1352 C C . ASP C 2 53 ? 1.186 144.348 146.652 1.00 68.33 33 ASP C C 1
ATOM 1353 O O . ASP C 2 53 ? 0.301 144.454 145.794 1.00 67.63 33 ASP C O 1
ATOM 1355 N N . LYS C 2 54 ? 2.286 145.115 146.674 1.00 75.87 34 LYS C N 1
ATOM 1356 C CA . LYS C 2 54 ? 2.557 146.282 145.789 1.00 65.75 34 LYS C CA 1
ATOM 1357 C C . LYS C 2 54 ? 4.000 146.159 145.263 1.00 63.47 34 LYS C C 1
ATOM 1358 O O . LYS C 2 54 ? 4.769 147.141 145.053 1.00 50.51 34 LYS C O 1
ATOM 1360 N N . GLU C 2 55 ? 4.344 144.904 145.009 1.00 59.81 35 GLU C N 1
ATOM 1361 C CA . GLU C 2 55 ? 5.687 144.536 144.651 1.00 52.42 35 GLU C CA 1
ATOM 1362 C C . GLU C 2 55 ? 5.917 144.767 143.163 1.00 53.69 35 GLU C C 1
ATOM 1363 O O . GLU C 2 55 ? 6.813 144.158 142.583 1.00 55.52 35 GLU C O 1
ATOM 1365 N N . LEU C 2 56 ? 5.134 145.669 142.560 1.00 58.41 36 LEU C N 1
ATOM 1366 C CA . LEU C 2 56 ? 5.535 146.376 141.322 1.00 58.83 36 LEU C CA 1
ATOM 1367 C C . LEU C 2 56 ? 5.997 147.814 141.622 1.00 62.21 36 LEU C C 1
ATOM 1368 O O . LEU C 2 56 ? 5.313 148.814 141.341 1.00 73.99 36 LEU C O 1
ATOM 1370 N N . ALA C 2 57 ? 7.165 147.899 142.238 1.00 67.60 37 ALA C N 1
ATOM 1371 C CA . ALA C 2 57 ? 7.920 149.129 142.318 1.00 71.87 37 ALA C CA 1
ATOM 1372 C C . ALA C 2 57 ? 9.409 148.837 142.089 1.00 71.96 37 ALA C C 1
ATOM 1373 O O . ALA C 2 57 ? 9.964 147.899 142.672 1.00 62.02 37 ALA C O 1
ATOM 1375 N N . GLU C 2 61 ? 13.360 146.711 141.650 1.00 45.22 41 GLU C N 1
ATOM 1376 C CA . GLU C 2 61 ? 13.848 145.316 141.769 1.00 50.87 41 GLU C CA 1
ATOM 1377 C C . GLU C 2 61 ? 12.739 144.270 141.978 1.00 55.48 41 GLU C C 1
ATOM 1378 O O . GLU C 2 61 ? 11.816 144.449 142.812 1.00 42.27 41 GLU C O 1
ATOM 1380 N N . VAL C 2 62 ? 12.829 143.179 141.202 1.00 56.81 42 VAL C N 1
ATOM 1381 C CA . VAL C 2 62 ? 11.898 142.037 141.362 1.00 54.52 42 VAL C CA 1
ATOM 1382 C C . VAL C 2 62 ? 12.556 140.704 141.180 1.00 47.30 42 VAL C C 1
ATOM 1383 O O . VAL C 2 62 ? 13.464 140.549 140.386 1.00 44.50 42 VAL C O 1
ATOM 1387 N N . ALA C 2 63 ? 12.100 139.734 141.943 1.00 52.63 43 ALA C N 1
ATOM 1388 C CA . ALA C 2 63 ? 12.685 138.402 141.886 1.00 53.89 43 ALA C CA 1
ATOM 1389 C C . ALA C 2 63 ? 12.419 137.776 140.510 1.00 49.79 43 ALA C C 1
ATOM 1390 O O . ALA C 2 63 ? 11.372 138.037 139.906 1.00 49.00 43 ALA C O 1
ATOM 1392 N N . PRO C 2 64 ? 13.381 137.000 139.996 1.00 42.27 44 PRO C N 1
ATOM 1393 C CA . PRO C 2 64 ? 13.386 136.513 138.614 1.00 40.92 44 PRO C CA 1
ATOM 1394 C C . PRO C 2 64 ? 12.531 135.261 138.452 1.00 36.45 44 PRO C C 1
ATOM 1395 O O . PRO C 2 64 ? 13.016 134.230 138.028 1.00 30.42 44 PRO C O 1
ATOM 1399 N N . LEU C 2 65 ? 11.245 135.382 138.788 1.00 36.20 45 LEU C N 1
ATOM 1400 C CA . LEU C 2 65 ? 10.387 134.209 138.997 1.00 34.52 45 LEU C CA 1
ATOM 1401 C C . LEU C 2 65 ? 10.057 133.447 137.716 1.00 31.04 45 LEU C C 1
ATOM 1402 O O . LEU C 2 65 ? 9.788 132.263 137.743 1.00 32.79 45 LEU C O 1
ATOM 1407 N N . LEU C 2 66 ? 10.012 134.164 136.619 1.00 28.92 46 LEU C N 1
ATOM 1408 C CA . LEU C 2 66 ? 9.717 133.610 135.337 1.00 30.15 46 LEU C CA 1
ATOM 1409 C C . LEU C 2 66 ? 10.965 133.577 134.443 1.00 31.97 46 LEU C C 1
ATOM 1410 O O . LEU C 2 66 ? 10.848 133.529 133.225 1.00 32.70 46 LEU C O 1
ATOM 1415 N N . HIS C 2 67 ? 12.145 133.629 135.045 1.00 33.26 47 HIS C N 1
ATOM 1416 C CA . HIS C 2 67 ? 13.374 133.449 134.304 1.00 36.16 47 HIS C CA 1
ATOM 1417 C C . HIS C 2 67 ? 13.580 131.974 134.096 1.00 30.16 47 HIS C C 1
ATOM 1418 O O . HIS C 2 67 ? 13.436 131.196 135.032 1.00 37.35 47 HIS C O 1
ATOM 1425 N N . PRO C 2 68 ? 13.927 131.578 132.890 1.00 29.52 48 PRO C N 1
ATOM 1426 C CA . PRO C 2 68 ? 14.285 130.192 132.664 1.00 32.87 48 PRO C CA 1
ATOM 1427 C C . PRO C 2 68 ? 15.749 129.987 132.988 1.00 33.68 48 PRO C C 1
ATOM 1428 O O . PRO C 2 68 ? 16.513 130.939 132.875 1.00 36.12 48 PRO C O 1
ATOM 1432 N N . THR C 2 69 ? 16.137 128.757 133.324 1.00 32.59 49 THR C N 1
ATOM 1433 C CA . THR C 2 69 ? 17.548 128.395 133.363 1.00 31.18 49 THR C CA 1
ATOM 1434 C C . THR C 2 69 ? 18.142 128.625 131.966 1.00 34.24 49 THR C C 1
ATOM 1435 O O . THR C 2 69 ? 17.527 128.279 130.919 1.00 30.79 49 THR C O 1
ATOM 1439 N N . PHE C 2 70 ? 19.369 129.146 131.967 1.00 37.41 50 PHE C N 1
ATOM 1440 C CA . PHE C 2 70 ? 20.141 129.371 130.757 1.00 40.90 50 PHE C CA 1
ATOM 1441 C C . PHE C 2 70 ? 21.284 128.383 130.554 1.00 43.51 50 PHE C C 1
ATOM 1442 O O . PHE C 2 70 ? 21.842 128.296 129.480 1.00 43.18 50 PHE C O 1
ATOM 1450 N N . ASP C 2 71 ? 21.650 127.643 131.581 1.00 48.13 51 ASP C N 1
ATOM 1451 C CA . ASP C 2 71 ? 22.762 126.730 131.426 1.00 50.12 51 ASP C CA 1
ATOM 1452 C C . ASP C 2 71 ? 22.463 125.424 132.122 1.00 49.04 51 ASP C C 1
ATOM 1453 O O . ASP C 2 71 ? 21.434 125.284 132.799 1.00 49.47 51 ASP C O 1
ATOM 1458 N N . SER C 2 72 ? 23.372 124.465 131.955 1.00 53.83 52 SER C N 1
ATOM 1459 C CA . SER C 2 72 ? 23.458 123.359 132.875 1.00 51.78 52 SER C CA 1
ATOM 1460 C C . SER C 2 72 ? 24.808 123.470 133.558 1.00 62.39 52 SER C C 1
ATOM 1461 O O . SER C 2 72 ? 25.872 123.343 132.905 1.00 56.08 52 SER C O 1
ATOM 1464 N N . PRO C 2 73 ? 24.783 123.719 134.882 1.00 69.02 53 PRO C N 1
ATOM 1465 C CA . PRO C 2 73 ? 26.046 123.837 135.599 1.00 62.13 53 PRO C CA 1
ATOM 1466 C C . PRO C 2 73 ? 26.766 122.505 135.512 1.00 62.66 53 PRO C C 1
ATOM 1467 O O . PRO C 2 73 ? 26.087 121.485 135.352 1.00 45.37 53 PRO C O 1
ATOM 1471 N N . ASN C 2 74 ? 28.103 122.514 135.572 1.00 64.97 54 ASN C N 1
ATOM 1472 C CA . ASN C 2 74 ? 28.883 121.280 135.688 1.00 61.80 54 ASN C CA 1
ATOM 1473 C C . ASN C 2 74 ? 29.029 120.866 137.153 1.00 58.82 54 ASN C C 1
ATOM 1474 O O . ASN C 2 74 ? 29.915 121.352 137.857 1.00 63.02 54 ASN C O 1
ATOM 1479 N N . THR C 2 75 ? 28.115 120.005 137.594 1.00 58.60 55 THR C N 1
ATOM 1480 C CA . THR C 2 75 ? 28.159 119.336 138.899 1.00 63.70 55 THR C CA 1
ATOM 1481 C C . THR C 2 75 ? 28.564 117.852 138.667 1.00 63.26 55 THR C C 1
ATOM 1482 O O . THR C 2 75 ? 27.819 117.091 138.037 1.00 60.73 55 THR C O 1
ATOM 1484 N N . PRO C 2 76 ? 29.775 117.456 139.114 1.00 61.89 56 PRO C N 1
ATOM 1485 C CA . PRO C 2 76 ? 30.203 116.057 138.891 1.00 60.11 56 PRO C CA 1
ATOM 1486 C C . PRO C 2 76 ? 29.398 115.039 139.703 1.00 55.04 56 PRO C C 1
ATOM 1487 O O . PRO C 2 76 ? 29.057 115.299 140.863 1.00 57.54 56 PRO C O 1
ATOM 1491 N N . GLY C 2 77 ? 29.093 113.904 139.088 1.00 52.94 57 GLY C N 1
ATOM 1492 C CA . GLY C 2 77 ? 28.201 112.911 139.674 1.00 56.57 57 GLY C CA 1
ATOM 1493 C C . GLY C 2 77 ? 26.740 113.083 139.287 1.00 59.78 57 GLY C C 1
ATOM 1494 O O . GLY C 2 77 ? 26.048 112.087 139.091 1.00 65.72 57 GLY C O 1
ATOM 1495 N N . VAL C 2 78 ? 26.283 114.339 139.184 1.00 61.76 58 VAL C N 1
ATOM 1496 C CA . VAL C 2 78 ? 24.906 114.694 138.813 1.00 59.46 58 VAL C CA 1
ATOM 1497 C C . VAL C 2 78 ? 24.800 114.879 137.290 1.00 57.62 58 VAL C C 1
ATOM 1498 O O . VAL C 2 78 ? 25.517 115.701 136.708 1.00 54.88 58 VAL C O 1
ATOM 1502 N N . PRO C 2 79 ? 23.909 114.109 136.626 1.00 59.79 59 PRO C N 1
ATOM 1503 C CA . PRO C 2 79 ? 23.814 114.236 135.157 1.00 57.22 59 PRO C CA 1
ATOM 1504 C C . PRO C 2 79 ? 23.312 115.633 134.724 1.00 53.04 59 PRO C C 1
ATOM 1505 O O . PRO C 2 79 ? 22.552 116.291 135.436 1.00 46.58 59 PRO C O 1
ATOM 1509 N N . ALA C 2 80 ? 23.759 116.097 133.573 1.00 49.13 60 ALA C N 1
ATOM 1510 C CA . ALA C 2 80 ? 23.499 117.472 133.199 1.00 47.23 60 ALA C CA 1
ATOM 1511 C C . ALA C 2 80 ? 21.996 117.742 133.086 1.00 46.97 60 ALA C C 1
ATOM 1512 O O . ALA C 2 80 ? 21.226 116.917 132.575 1.00 47.72 60 ALA C O 1
ATOM 1514 N N . ARG C 2 81 ? 21.577 118.880 133.632 1.00 48.05 61 ARG C N 1
ATOM 1515 C CA . ARG C 2 81 ? 20.201 119.388 133.478 1.00 47.36 61 ARG C CA 1
ATOM 1516 C C . ARG C 2 81 ? 20.117 120.101 132.106 1.00 41.52 61 ARG C C 1
ATOM 1517 O O . ARG C 2 81 ? 20.959 120.931 131.787 1.00 44.36 61 ARG C O 1
ATOM 1520 N N . ALA C 2 82 ? 19.145 119.790 131.267 1.00 36.01 62 ALA C N 1
ATOM 1521 C CA . ALA C 2 82 ? 19.014 120.565 130.002 1.00 34.51 62 ALA C CA 1
ATOM 1522 C C . ALA C 2 82 ? 18.525 121.976 130.314 1.00 29.75 62 ALA C C 1
ATOM 1523 O O . ALA C 2 82 ? 17.652 122.115 131.143 1.00 33.95 62 ALA C O 1
ATOM 1525 N N . PRO C 2 83 ? 19.132 123.020 129.720 1.00 29.49 63 PRO C N 1
ATOM 1526 C CA . PRO C 2 83 ? 18.648 124.405 129.898 1.00 34.48 63 PRO C CA 1
ATOM 1527 C C . PRO C 2 83 ? 17.228 124.577 129.390 1.00 28.97 63 PRO C C 1
ATOM 1528 O O . PRO C 2 83 ? 16.886 124.002 128.409 1.00 29.91 63 PRO C O 1
ATOM 1532 N N . ASP C 2 84 ? 16.437 125.389 130.044 1.00 30.02 64 ASP C N 1
ATOM 1533 C CA . ASP C 2 84 ? 15.065 125.583 129.601 1.00 32.26 64 ASP C CA 1
ATOM 1534 C C . ASP C 2 84 ? 15.047 126.271 128.233 1.00 28.10 64 ASP C C 1
ATOM 1535 O O . ASP C 2 84 ? 14.248 125.948 127.380 1.00 29.45 64 ASP C O 1
ATOM 1540 N N . ILE C 2 85 ? 15.941 127.218 128.020 1.00 29.00 65 ILE C N 1
ATOM 1541 C CA . ILE C 2 85 ? 16.071 127.868 126.712 1.00 28.36 65 ILE C CA 1
ATOM 1542 C C . ILE C 2 85 ? 17.543 127.971 126.317 1.00 29.75 65 ILE C C 1
ATOM 1543 O O . ILE C 2 85 ? 18.397 127.985 127.156 1.00 28.50 65 ILE C O 1
ATOM 1548 N N . VAL C 2 86 ? 17.804 128.063 125.024 1.00 32.46 66 VAL C N 1
ATOM 1549 C CA . VAL C 2 86 ? 19.126 127.994 124.427 1.00 31.78 66 VAL C CA 1
ATOM 1550 C C . VAL C 2 86 ? 19.275 129.028 123.280 1.00 32.76 66 VAL C C 1
ATOM 1551 O O . VAL C 2 86 ? 18.418 129.128 122.386 1.00 29.50 66 VAL C O 1
ATOM 1555 N N . ALA C 2 87 ? 20.371 129.770 123.291 1.00 29.20 67 ALA C N 1
ATOM 1556 C CA . ALA C 2 87 ? 20.655 130.764 122.278 1.00 27.88 67 ALA C CA 1
ATOM 1557 C C . ALA C 2 87 ? 21.276 130.146 121.040 1.00 26.48 67 ALA C C 1
ATOM 1558 O O . ALA C 2 87 ? 22.000 129.162 121.135 1.00 28.80 67 ALA C O 1
ATOM 1560 N N . GLY C 2 88 ? 21.077 130.778 119.888 1.00 25.69 68 GLY C N 1
ATOM 1561 C CA . GLY C 2 88 ? 21.932 130.549 118.716 1.00 25.44 68 GLY C CA 1
ATOM 1562 C C . GLY C 2 88 ? 23.403 130.912 118.980 1.00 29.87 68 GLY C C 1
ATOM 1563 O O . GLY C 2 88 ? 23.746 131.464 120.054 1.00 29.13 68 GLY C O 1
ATOM 1564 N N . ARG C 2 89 ? 24.296 130.590 118.033 1.00 33.52 69 ARG C N 1
ATOM 1565 C CA . ARG C 2 89 ? 25.726 130.920 118.191 1.00 38.82 69 ARG C CA 1
ATOM 1566 C C . ARG C 2 89 ? 25.920 132.436 118.257 1.00 32.80 69 ARG C C 1
ATOM 1567 O O . ARG C 2 89 ? 26.805 132.889 118.931 1.00 25.72 69 ARG C O 1
ATOM 1575 N N . ASP C 2 90 ? 25.064 133.187 117.571 1.00 34.89 70 ASP C N 1
ATOM 1576 C CA . ASP C 2 90 ? 25.063 134.664 117.590 1.00 36.25 70 ASP C CA 1
ATOM 1577 C C . ASP C 2 90 ? 24.693 135.293 118.941 1.00 35.63 70 ASP C C 1
ATOM 1578 O O . ASP C 2 90 ? 24.760 136.511 119.081 1.00 40.45 70 ASP C O 1
ATOM 1583 N N . GLY C 2 91 ? 24.337 134.485 119.940 1.00 31.43 71 GLY C N 1
ATOM 1584 C CA . GLY C 2 91 ? 23.877 135.005 121.256 1.00 31.03 71 GLY C CA 1
ATOM 1585 C C . GLY C 2 91 ? 22.389 135.383 121.359 1.00 28.44 71 GLY C C 1
ATOM 1586 O O . GLY C 2 91 ? 21.961 135.888 122.381 1.00 29.35 71 GLY C O 1
ATOM 1587 N N . LEU C 2 92 ? 21.611 135.130 120.315 1.00 27.60 72 LEU C N 1
ATOM 1588 C CA . LEU C 2 92 ? 20.203 135.533 120.273 1.00 31.57 72 LEU C CA 1
ATOM 1589 C C . LEU C 2 92 ? 19.255 134.360 120.630 1.00 30.19 72 LEU C C 1
ATOM 1590 O O . LEU C 2 92 ? 19.402 133.235 120.162 1.00 34.34 72 LEU C O 1
ATOM 1595 N N . TYR C 2 93 ? 18.318 134.630 121.501 1.00 29.67 73 TYR C N 1
ATOM 1596 C CA . TYR C 2 93 ? 17.294 133.661 121.884 1.00 31.33 73 TYR C CA 1
ATOM 1597 C C . TYR C 2 93 ? 16.116 133.792 120.939 1.00 31.78 73 TYR C C 1
ATOM 1598 O O . TYR C 2 93 ? 15.452 134.802 120.935 1.00 32.56 73 TYR C O 1
ATOM 1607 N N . ALA C 2 94 ? 15.927 132.798 120.091 1.00 31.91 74 ALA C N 1
ATOM 1608 C CA . ALA C 2 94 ? 14.868 132.807 119.078 1.00 33.91 74 ALA C CA 1
ATOM 1609 C C . ALA C 2 94 ? 13.619 132.044 119.587 1.00 33.85 74 ALA C C 1
ATOM 1610 O O . ALA C 2 94 ? 13.721 131.173 120.401 1.00 29.84 74 ALA C O 1
ATOM 1612 N N . PRO C 2 95 ? 12.435 132.375 119.073 1.00 34.42 75 PRO C N 1
ATOM 1613 C CA . PRO C 2 95 ? 11.246 131.592 119.426 1.00 33.89 75 PRO C CA 1
ATOM 1614 C C . PRO C 2 95 ? 11.361 130.042 119.252 1.00 35.83 75 PRO C C 1
ATOM 1615 O O . PRO C 2 95 ? 12.173 129.534 118.464 1.00 33.18 75 PRO C O 1
ATOM 1619 N N . ASP C 2 96 ? 10.497 129.324 119.961 1.00 33.18 76 ASP C N 1
ATOM 1620 C CA . ASP C 2 96 ? 10.377 127.870 119.880 1.00 33.90 76 ASP C CA 1
ATOM 1621 C C . ASP C 2 96 ? 11.664 127.121 120.178 1.00 35.58 76 ASP C C 1
ATOM 1622 O O . ASP C 2 96 ? 11.933 126.032 119.662 1.00 39.14 76 ASP C O 1
ATOM 1627 N N . THR C 2 97 ? 12.473 127.701 121.025 1.00 33.73 77 THR C N 1
ATOM 1628 C CA . THR C 2 97 ? 13.704 127.035 121.380 1.00 34.39 77 THR C CA 1
ATOM 1629 C C . THR C 2 97 ? 13.766 126.859 122.895 1.00 31.92 77 THR C C 1
ATOM 1630 O O . THR C 2 97 ? 14.826 126.883 123.483 1.00 32.92 77 THR C O 1
ATOM 1634 N N . GLY C 2 98 ? 12.597 126.632 123.483 1.00 30.13 78 GLY C N 1
ATOM 1635 C CA . GLY C 2 98 ? 12.420 126.500 124.912 1.00 31.42 78 GLY C CA 1
ATOM 1636 C C . GLY C 2 98 ? 11.910 127.785 125.535 1.00 28.01 78 GLY C C 1
ATOM 1637 O O . GLY C 2 98 ? 11.577 128.740 124.854 1.00 26.17 78 GLY C O 1
ATOM 1638 N N . GLY C 2 99 ? 11.902 127.826 126.845 1.00 26.28 79 GLY C N 1
ATOM 1639 C CA . GLY C 2 99 ? 11.376 128.999 127.554 1.00 28.75 79 GLY C CA 1
ATOM 1640 C C . GLY C 2 99 ? 10.985 128.631 128.994 1.00 27.75 79 GLY C C 1
ATOM 1641 O O . GLY C 2 99 ? 11.464 127.627 129.528 1.00 23.80 79 GLY C O 1
ATOM 1642 N N . THR C 2 100 ? 10.178 129.472 129.631 1.00 25.64 80 THR C N 1
ATOM 1643 C CA . THR C 2 100 ? 9.802 129.273 130.994 1.00 27.82 80 THR C CA 1
ATOM 1644 C C . THR C 2 100 ? 8.516 128.441 131.062 1.00 27.53 80 THR C C 1
ATOM 1645 O O . THR C 2 100 ? 7.535 128.801 130.441 1.00 26.03 80 THR C O 1
ATOM 1649 N N . SER C 2 101 ? 8.528 127.399 131.887 1.00 30.58 81 SER C N 1
ATOM 1650 C CA . SER C 2 101 ? 7.401 126.491 132.077 1.00 31.32 81 SER C CA 1
ATOM 1651 C C . SER C 2 101 ? 6.390 127.005 133.057 1.00 30.42 81 SER C C 1
ATOM 1652 O O . SER C 2 101 ? 6.744 127.349 134.189 1.00 35.16 81 SER C O 1
ATOM 1655 N N . VAL C 2 102 ? 5.121 127.036 132.625 1.00 28.54 82 VAL C N 1
ATOM 1656 C CA . VAL C 2 102 ? 4.008 127.222 133.538 1.00 25.16 82 VAL C CA 1
ATOM 1657 C C . VAL C 2 102 ? 2.888 126.242 133.205 1.00 26.56 82 VAL C C 1
ATOM 1658 O O . VAL C 2 102 ? 2.909 125.641 132.136 1.00 27.56 82 VAL C O 1
ATOM 1662 N N . PHE C 2 103 ? 1.917 126.081 134.106 1.00 25.36 83 PHE C N 1
ATOM 1663 C CA . PHE C 2 103 ? 0.826 125.135 133.903 1.00 25.89 83 PHE C CA 1
ATOM 1664 C C . PHE C 2 103 ? -0.499 125.833 134.185 1.00 29.40 83 PHE C C 1
ATOM 1665 O O . PHE C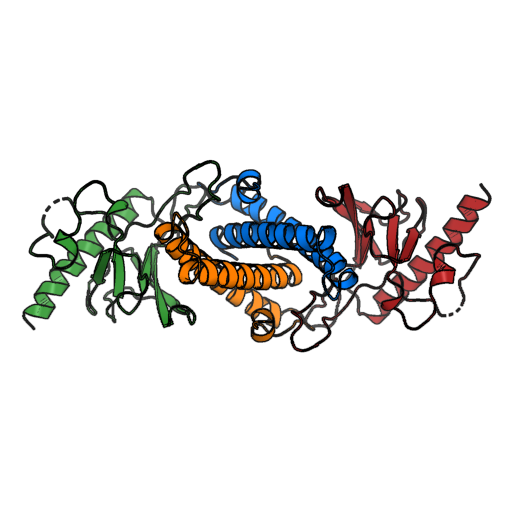 2 103 ? -0.523 126.934 134.736 1.00 24.37 83 PHE C O 1
ATOM 1673 N N . ASP C 2 104 ? -1.586 125.140 133.872 1.00 30.06 84 ASP C N 1
ATOM 1674 C CA . ASP C 2 104 ? -2.936 125.693 134.008 1.00 32.39 84 ASP C CA 1
ATOM 1675 C C . ASP C 2 104 ? -3.648 125.229 135.290 1.00 32.74 84 ASP C C 1
ATOM 1676 O O . ASP C 2 104 ? -4.857 125.388 135.428 1.00 28.55 84 ASP C O 1
ATOM 1681 N N . ARG C 2 105 ? -2.916 124.631 136.211 1.00 35.53 85 ARG C N 1
ATOM 1682 C CA . ARG C 2 105 ? -3.452 124.464 137.555 1.00 39.73 85 ARG C CA 1
ATOM 1683 C C . ARG C 2 105 ? -2.311 124.523 138.542 1.00 41.59 85 ARG C C 1
ATOM 1684 O O . ARG C 2 105 ? -1.143 124.500 138.136 1.00 36.72 85 ARG C O 1
ATOM 1692 N N . ALA C 2 106 ? -2.662 124.586 139.833 1.00 41.60 86 ALA C N 1
ATOM 1693 C CA . ALA C 2 106 ? -1.694 124.736 140.924 1.00 37.53 86 ALA C CA 1
ATOM 1694 C C . ALA C 2 106 ? -1.187 123.416 141.456 1.00 38.33 86 ALA C C 1
ATOM 1695 O O . ALA C 2 106 ? -1.876 122.405 141.412 1.00 35.49 86 ALA C O 1
ATOM 1697 N N . GLY C 2 107 ? 0.013 123.435 142.022 1.00 36.91 87 GLY C N 1
ATOM 1698 C CA . GLY C 2 107 ? 0.486 122.288 142.776 1.00 35.90 87 GLY C CA 1
ATOM 1699 C C . GLY C 2 107 ? 0.934 121.142 141.881 1.00 38.17 87 GLY C C 1
ATOM 1700 O O . GLY C 2 107 ? 1.114 120.035 142.330 1.00 37.38 87 GLY C O 1
ATOM 1701 N N . VAL C 2 108 ? 1.147 121.421 140.606 1.00 38.96 88 VAL C N 1
ATOM 1702 C CA . VAL C 2 108 ? 1.586 120.390 139.664 1.00 40.31 88 VAL C CA 1
ATOM 1703 C C . VAL C 2 108 ? 2.908 119.814 140.143 1.00 40.07 88 VAL C C 1
ATOM 1704 O O . VAL C 2 108 ? 3.100 118.614 140.106 1.00 43.30 88 VAL C O 1
ATOM 1708 N N . LEU C 2 109 ? 3.802 120.676 140.616 1.00 37.10 89 LEU C N 1
ATOM 1709 C CA . LEU C 2 109 ? 5.029 120.233 141.184 1.00 39.41 89 LEU C CA 1
ATOM 1710 C C . LEU C 2 109 ? 4.868 120.136 142.724 1.00 42.04 89 LEU C C 1
ATOM 1711 O O . LEU C 2 109 ? 4.931 121.143 143.452 1.00 37.22 89 LEU C O 1
ATOM 1716 N N . ARG C 2 110 ? 4.690 118.915 143.200 1.00 38.11 90 ARG C N 1
ATOM 1717 C CA . ARG C 2 110 ? 4.317 118.700 144.582 1.00 43.22 90 ARG C CA 1
ATOM 1718 C C . ARG C 2 110 ? 5.372 119.180 145.562 1.00 44.40 90 ARG C C 1
ATOM 1719 O O . ARG C 2 110 ? 5.040 119.692 146.621 1.00 45.00 90 ARG C O 1
ATOM 1724 N N . ARG C 2 111 ? 6.634 119.115 145.177 1.00 44.69 91 ARG C N 1
ATOM 1725 C CA . ARG C 2 111 ? 7.674 119.513 146.086 1.00 42.83 91 ARG C CA 1
ATOM 1726 C C . ARG C 2 111 ? 8.052 120.991 146.035 1.00 44.53 91 ARG C C 1
ATOM 1727 O O . ARG C 2 111 ? 9.073 121.348 146.579 1.00 47.09 91 ARG C O 1
ATOM 1735 N N . ALA C 2 112 ? 7.238 121.850 145.420 1.00 40.76 92 ALA C N 1
ATOM 1736 C CA . ALA C 2 112 ? 7.518 123.287 145.387 1.00 42.04 92 ALA C CA 1
ATOM 1737 C C . ALA C 2 112 ? 7.018 123.888 146.675 1.00 43.77 92 ALA C C 1
ATOM 1738 O O . ALA C 2 112 ? 6.255 123.248 147.383 1.00 44.97 92 ALA C O 1
ATOM 1740 N N . ASP C 2 113 ? 7.404 125.127 146.952 1.00 39.33 93 ASP C N 1
ATOM 1741 C CA . ASP C 2 113 ? 6.884 125.829 148.134 1.00 41.84 93 ASP C CA 1
ATOM 1742 C C . ASP C 2 113 ? 5.569 126.548 147.834 1.00 44.08 93 ASP C C 1
ATOM 1743 O O . ASP C 2 113 ? 4.788 126.894 148.735 1.00 44.52 93 ASP C O 1
ATOM 1748 N N . GLY C 2 114 ? 5.319 126.787 146.558 1.00 41.68 94 GLY C N 1
ATOM 1749 C CA . GLY C 2 114 ? 4.026 127.296 146.150 1.00 40.21 94 GLY C CA 1
ATOM 1750 C C . GLY C 2 114 ? 4.057 127.724 144.717 1.00 37.66 94 GLY C C 1
ATOM 1751 O O . GLY C 2 114 ? 5.011 127.427 143.969 1.00 37.65 94 GLY C O 1
ATOM 1752 N N . ASP C 2 115 ? 3.016 128.447 144.329 1.00 37.99 95 ASP C N 1
ATOM 1753 C CA . ASP C 2 115 ? 2.826 128.841 142.941 1.00 35.99 95 ASP C CA 1
ATOM 1754 C C . ASP C 2 115 ? 2.699 130.323 142.859 1.00 37.46 95 ASP C C 1
ATOM 1755 O O . ASP C 2 115 ? 1.899 130.913 143.588 1.00 40.95 95 ASP C O 1
ATOM 1760 N N . PHE C 2 116 ? 3.457 130.926 141.957 1.00 34.34 96 PHE C N 1
ATOM 1761 C CA . PHE C 2 116 ? 3.233 132.288 141.606 1.00 31.11 96 PHE C CA 1
ATOM 1762 C C . PHE C 2 116 ? 2.169 132.264 140.536 1.00 34.88 96 PHE C C 1
ATOM 1763 O O . PHE C 2 116 ? 2.313 131.518 139.578 1.00 31.79 96 PHE C O 1
ATOM 1771 N N . VAL C 2 117 ? 1.147 133.133 140.660 1.00 36.47 97 VAL C N 1
ATOM 1772 C CA . VAL C 2 117 ? -0.072 133.077 139.823 1.00 33.89 97 VAL C CA 1
ATOM 1773 C C . VAL C 2 117 ? -0.076 134.164 138.767 1.00 33.13 97 VAL C C 1
ATOM 1774 O O . VAL C 2 117 ? 0.155 135.306 139.092 1.00 33.56 97 VAL C O 1
ATOM 1778 N N . ILE C 2 118 ? -0.327 133.791 137.510 1.00 32.58 98 ILE C N 1
ATOM 1779 C CA . ILE C 2 118 ? -0.445 134.709 136.386 1.00 33.29 98 ILE C CA 1
ATOM 1780 C C . ILE C 2 118 ? -1.899 134.658 135.944 1.00 35.29 98 ILE C C 1
ATOM 1781 O O . ILE C 2 118 ? -2.349 133.653 135.328 1.00 31.12 98 ILE C O 1
ATOM 1786 N N . PRO C 2 119 ? -2.674 135.685 136.341 1.00 33.12 99 PRO C N 1
ATOM 1787 C CA . PRO C 2 119 ? -4.115 135.471 136.181 1.00 34.57 99 PRO C CA 1
ATOM 1788 C C . PRO C 2 119 ? -4.551 135.627 134.748 1.00 33.25 99 PRO C C 1
ATOM 1789 O O . PRO C 2 119 ? -3.924 136.374 133.990 1.00 28.52 99 PRO C O 1
ATOM 1793 N N . ASP C 2 120 ? -5.607 134.921 134.364 1.00 34.80 100 ASP C N 1
ATOM 1794 C CA . ASP C 2 120 ? -6.264 135.249 133.102 1.00 39.81 100 ASP C CA 1
ATOM 1795 C C . ASP C 2 120 ? -6.313 136.766 133.002 1.00 32.32 100 ASP C C 1
ATOM 1796 O O . ASP C 2 120 ? -6.588 137.433 133.995 1.00 32.62 100 ASP C O 1
ATOM 1801 N N . GLY C 2 121 ? -6.038 137.309 131.832 1.00 30.76 101 GLY C N 1
ATOM 1802 C CA . GLY C 2 121 ? -6.135 138.759 131.611 1.00 31.48 101 GLY C CA 1
ATOM 1803 C C . GLY C 2 121 ? -4.848 139.551 131.843 1.00 37.77 101 GLY C C 1
ATOM 1804 O O . GLY C 2 121 ? -4.822 140.766 131.655 1.00 38.38 101 GLY C O 1
ATOM 1805 N N . THR C 2 122 ? -3.765 138.884 132.244 1.00 40.55 102 THR C N 1
ATOM 1806 C CA . THR C 2 122 ? -2.499 139.558 132.444 1.00 40.76 102 THR C CA 1
ATOM 1807 C C . THR C 2 122 ? -1.903 140.015 131.117 1.00 38.41 102 THR C C 1
ATOM 1808 O O . THR C 2 122 ? -1.975 139.296 130.119 1.00 44.37 102 THR C O 1
ATOM 1812 N N . ASP C 2 123 ? -1.358 141.212 131.105 1.00 36.89 103 ASP C N 1
ATOM 1813 C CA . ASP C 2 123 ? -0.705 141.766 129.909 1.00 39.84 103 ASP C CA 1
ATOM 1814 C C . ASP C 2 123 ? 0.619 141.073 129.641 1.00 39.91 103 ASP C C 1
ATOM 1815 O O . ASP C 2 123 ? 1.453 140.962 130.531 1.00 39.11 103 ASP C O 1
ATOM 1820 N N . ILE C 2 124 ? 0.778 140.598 128.417 1.00 36.38 104 ILE C N 1
ATOM 1821 C CA . ILE C 2 124 ? 1.984 139.996 127.981 1.00 32.94 104 ILE C CA 1
ATOM 1822 C C . ILE C 2 124 ? 2.972 141.019 127.403 1.00 31.85 104 ILE C C 1
ATOM 1823 O O . ILE C 2 124 ? 2.694 141.704 126.389 1.00 31.00 104 ILE C O 1
ATOM 1828 N N . PRO C 2 125 ? 4.185 141.101 127.986 1.00 33.14 105 PRO C N 1
ATOM 1829 C CA . PRO C 2 125 ? 5.105 142.084 127.433 1.00 33.65 105 PRO C CA 1
ATOM 1830 C C . PRO C 2 125 ? 5.259 141.960 125.919 1.00 37.57 105 PRO C C 1
ATOM 1831 O O . PRO C 2 125 ? 5.238 140.829 125.381 1.00 34.35 105 PRO C O 1
ATOM 1835 N N . PRO C 2 126 ? 5.416 143.100 125.236 1.00 38.95 106 PRO C N 1
ATOM 1836 C CA . PRO C 2 126 ? 5.317 143.184 123.788 1.00 42.56 106 PRO C CA 1
ATOM 1837 C C . PRO C 2 126 ? 6.139 142.196 122.975 1.00 41.17 106 PRO C C 1
ATOM 1838 O O . PRO C 2 126 ? 5.680 141.758 121.908 1.00 44.57 106 PRO C O 1
ATOM 1842 N N . ASP C 2 127 ? 7.332 141.854 123.419 1.00 41.29 107 ASP C N 1
ATOM 1843 C CA . ASP C 2 127 ? 8.156 140.926 122.618 1.00 42.57 107 ASP C CA 1
ATOM 1844 C C . ASP C 2 127 ? 8.188 139.466 123.125 1.00 36.87 107 ASP C C 1
ATOM 1845 O O . ASP C 2 127 ? 9.045 138.689 122.718 1.00 34.42 107 ASP C O 1
ATOM 1850 N N . LEU C 2 128 ? 7.232 139.098 123.970 1.00 33.03 108 LEU C N 1
ATOM 1851 C CA . LEU C 2 128 ? 7.122 137.744 124.466 1.00 31.11 108 LEU C CA 1
ATOM 1852 C C . LEU C 2 128 ? 5.850 137.163 123.971 1.00 31.64 108 LEU C C 1
ATOM 1853 O O . LEU C 2 128 ? 4.960 137.893 123.501 1.00 32.28 108 LEU C O 1
ATOM 1858 N N . LYS C 2 129 ? 5.763 135.841 124.024 1.00 29.02 109 LYS C N 1
ATOM 1859 C CA . LYS C 2 129 ? 4.507 135.162 123.751 1.00 27.80 109 LYS C CA 1
ATOM 1860 C C . LYS C 2 129 ? 4.451 133.918 124.592 1.00 29.58 109 LYS C C 1
ATOM 1861 O O . LYS C 2 129 ? 5.476 133.493 125.125 1.00 30.70 109 LYS C O 1
ATOM 1867 N N . VAL C 2 130 ? 3.251 133.365 124.711 1.00 28.98 110 VAL C N 1
ATOM 1868 C CA . VAL C 2 130 ? 2.969 132.237 125.566 1.00 29.19 110 VAL C CA 1
ATOM 1869 C C . VAL C 2 130 ? 2.364 131.187 124.698 1.00 30.66 110 VAL C C 1
ATOM 1870 O O . VAL C 2 130 ? 1.316 131.401 124.136 1.00 34.56 110 VAL C O 1
ATOM 1874 N N . LYS C 2 131 ? 3.035 130.053 124.608 1.00 32.35 111 LYS C N 1
ATOM 1875 C CA . LYS C 2 131 ? 2.676 128.962 123.729 1.00 33.93 111 LYS C CA 1
ATOM 1876 C C . LYS C 2 131 ? 2.003 127.851 124.492 1.00 33.27 111 LYS C C 1
ATOM 1877 O O . LYS C 2 131 ? 2.524 127.391 125.499 1.00 36.82 111 LYS C O 1
ATOM 1883 N N . GLN C 2 132 ? 0.857 127.403 123.997 1.00 34.57 112 GLN C N 1
ATOM 1884 C CA . GLN C 2 132 ? 0.178 126.258 124.557 1.00 32.96 112 GLN C CA 1
ATOM 1885 C C . GLN C 2 132 ? 0.866 125.066 123.983 1.00 31.68 112 GLN C C 1
ATOM 1886 O O . GLN C 2 132 ? 0.940 124.945 122.790 1.00 28.96 112 GLN C O 1
ATOM 1892 N N . ASP C 2 133 ? 1.379 124.185 124.831 1.00 31.30 113 ASP C N 1
ATOM 1893 C CA . ASP C 2 133 ? 1.939 122.913 124.350 1.00 31.97 113 ASP C CA 1
ATOM 1894 C C . ASP C 2 133 ? 0.887 121.854 124.716 1.00 32.59 113 ASP C C 1
ATOM 1895 O O . ASP C 2 133 ? -0.283 122.150 124.774 1.00 33.68 113 ASP C O 1
ATOM 1900 N N . SER C 2 134 ? 1.298 120.636 124.977 1.00 32.92 114 SER C N 1
ATOM 1901 C CA . SER C 2 134 ? 0.352 119.550 125.112 1.00 33.13 114 SER C CA 1
ATOM 1902 C C . SER C 2 134 ? -0.154 119.406 126.517 1.00 31.89 114 SER C C 1
ATOM 1903 O O . SER C 2 134 ? 0.422 119.915 127.448 1.00 34.07 114 SER C O 1
ATOM 1906 N N . TYR C 2 135 ? -1.209 118.626 126.641 1.00 29.77 115 TYR C N 1
ATOM 1907 C CA . TYR C 2 135 ? -1.684 118.138 127.914 1.00 28.23 115 TYR C CA 1
ATOM 1908 C C . TYR C 2 135 ? -0.759 117.032 128.327 1.00 27.24 115 TYR C C 1
ATOM 1909 O O . TYR C 2 135 ? -0.563 116.084 127.580 1.00 26.32 115 TYR C O 1
ATOM 1918 N N . ASN C 2 136 ? -0.242 117.122 129.534 1.00 27.63 116 ASN C N 1
ATOM 1919 C CA . ASN C 2 136 ? 0.642 116.132 130.085 1.00 27.99 116 ASN C CA 1
ATOM 1920 C C . ASN C 2 136 ? -0.131 115.218 131.018 1.00 29.11 116 ASN C C 1
ATOM 1921 O O . ASN C 2 136 ? -0.596 115.667 132.080 1.00 27.13 116 ASN C O 1
ATOM 1926 N N . LYS C 2 137 ? -0.215 113.932 130.656 1.00 28.90 117 LYS C N 1
ATOM 1927 C CA . LYS C 2 137 ? -1.096 112.972 131.351 1.00 29.96 117 LYS C CA 1
ATOM 1928 C C . LYS C 2 137 ? -0.550 112.618 132.711 1.00 31.49 117 LYS C C 1
ATOM 1929 O O . LYS C 2 137 ? -1.297 112.444 133.661 1.00 31.01 117 LYS C O 1
ATOM 1935 N N . ARG C 2 138 ? 0.771 112.495 132.809 1.00 31.96 118 ARG C N 1
ATOM 1936 C CA . ARG C 2 138 ? 1.403 112.134 134.075 1.00 33.51 118 ARG C CA 1
ATOM 1937 C C . ARG C 2 138 ? 1.118 113.221 135.109 1.00 31.29 118 ARG C C 1
ATOM 1938 O O . ARG C 2 138 ? 0.888 112.930 136.273 1.00 36.79 118 ARG C O 1
ATOM 1946 N N . LEU C 2 139 ? 1.083 114.462 134.665 1.00 30.67 119 LEU C N 1
ATOM 1947 C CA . LEU C 2 139 ? 0.862 115.588 135.536 1.00 31.10 119 LEU C CA 1
ATOM 1948 C C . LEU C 2 139 ? -0.552 116.078 135.499 1.00 31.13 119 LEU C C 1
ATOM 1949 O O . LEU C 2 139 ? -0.921 116.934 136.287 1.00 32.78 119 LEU C O 1
ATOM 1954 N N . GLN C 2 140 ? -1.341 115.593 134.562 1.00 30.36 120 GLN C N 1
ATOM 1955 C CA . GLN C 2 140 ? -2.732 115.986 134.499 1.00 32.45 120 GLN C CA 1
ATOM 1956 C C . GLN C 2 140 ? -2.834 117.479 134.512 1.00 29.75 120 GLN C C 1
ATOM 1957 O O . GLN C 2 140 ? -3.544 118.064 135.328 1.00 27.47 120 GLN C O 1
ATOM 1963 N N . ALA C 2 141 ? -2.121 118.091 133.594 1.00 27.97 121 ALA C N 1
ATOM 1964 C CA . ALA C 2 141 ? -2.157 119.523 133.460 1.00 30.62 121 ALA C CA 1
ATOM 1965 C C . ALA C 2 141 ? -1.611 119.858 132.133 1.00 26.96 121 ALA C C 1
ATOM 1966 O O . ALA C 2 141 ? -0.828 119.107 131.566 1.00 24.47 121 ALA C O 1
ATOM 1968 N N . THR C 2 142 ? -2.011 120.993 131.624 1.00 27.41 122 THR C N 1
ATOM 1969 C CA . THR C 2 142 ? -1.547 121.390 130.294 1.00 29.16 122 THR C CA 1
ATOM 1970 C C . THR C 2 142 ? -0.364 122.289 130.483 1.00 27.23 122 THR C C 1
ATOM 1971 O O . THR C 2 142 ? -0.434 123.243 131.255 1.00 25.52 122 THR C O 1
ATOM 1975 N N . HIS C 2 143 ? 0.689 122.021 129.738 1.00 28.22 123 HIS C N 1
ATOM 1976 C CA . HIS C 2 143 ? 1.929 122.822 129.861 1.00 31.20 123 HIS C CA 1
ATOM 1977 C C . HIS C 2 143 ? 1.931 124.012 128.898 1.00 31.05 123 HIS C C 1
ATOM 1978 O O . HIS C 2 143 ? 1.414 123.893 127.769 1.00 31.96 123 HIS C O 1
ATOM 1985 N N . TYR C 2 144 ? 2.534 125.129 129.320 1.00 26.74 124 TYR C N 1
ATOM 1986 C CA . TYR C 2 144 ? 2.656 126.309 128.503 1.00 24.93 124 TYR C CA 1
ATOM 1987 C C . TYR C 2 144 ? 4.075 126.862 128.600 1.00 31.53 124 TYR C C 1
ATOM 1988 O O . TYR C 2 144 ? 4.755 126.637 129.612 1.00 28.89 124 TYR C O 1
ATOM 1997 N N . THR C 2 145 ? 4.526 127.601 127.564 1.00 30.98 125 THR C N 1
ATOM 1998 C CA . THR C 2 145 ? 5.882 128.117 127.549 1.00 27.79 125 THR C CA 1
ATOM 1999 C C . THR C 2 145 ? 5.882 129.586 127.211 1.00 27.60 125 THR C C 1
ATOM 2000 O O . THR C 2 145 ? 5.320 129.997 126.217 1.00 27.14 125 THR C O 1
ATOM 2004 N N . ILE C 2 146 ? 6.449 130.375 128.104 1.00 27.03 126 ILE C N 1
ATOM 2005 C CA . ILE C 2 146 ? 6.652 131.782 127.870 1.00 25.52 126 ILE C CA 1
ATOM 2006 C C . ILE C 2 146 ? 7.987 131.881 127.136 1.00 27.09 126 ILE C C 1
ATOM 2007 O O . ILE C 2 146 ? 8.988 131.382 127.631 1.00 25.05 126 ILE C O 1
ATOM 2012 N N . MET C 2 147 ? 8.013 132.540 125.984 1.00 26.10 127 MET C N 1
ATOM 2013 C CA . MET C 2 147 ? 9.153 132.470 125.108 1.00 28.36 127 MET C CA 1
ATOM 2014 C C . MET C 2 147 ? 9.301 133.829 124.370 1.00 29.70 127 MET C C 1
ATOM 2015 O O . MET C 2 147 ? 8.388 134.628 124.330 1.00 29.68 127 MET C O 1
ATOM 2020 N N . PRO C 2 148 ? 10.474 134.104 123.817 1.00 32.53 128 PRO C N 1
ATOM 2021 C CA . PRO C 2 148 ? 10.578 135.309 122.999 1.00 35.87 128 PRO C CA 1
ATOM 2022 C C . PRO C 2 148 ? 9.747 135.234 121.687 1.00 35.05 128 PRO C C 1
ATOM 2023 O O . PRO C 2 148 ? 9.608 134.174 121.077 1.00 31.30 128 PRO C O 1
ATOM 2027 N N . ALA C 2 149 ? 9.183 136.364 121.289 1.00 32.70 129 ALA C N 1
ATOM 2028 C CA . ALA C 2 149 ? 8.394 136.408 120.056 1.00 33.03 129 ALA C CA 1
ATOM 2029 C C . ALA C 2 149 ? 9.289 136.748 118.878 1.00 30.59 129 ALA C C 1
ATOM 2030 O O . ALA C 2 149 ? 8.876 136.634 117.745 1.00 30.73 129 ALA C O 1
ATOM 2032 N N . LYS C 2 150 ? 10.488 137.213 119.166 1.00 32.42 130 LYS C N 1
ATOM 2033 C CA . LYS C 2 150 ? 11.486 137.528 118.131 1.00 39.12 130 LYS C CA 1
ATOM 2034 C C . LYS C 2 150 ? 12.889 137.320 118.717 1.00 34.74 130 LYS C C 1
ATOM 2035 O O . LYS C 2 150 ? 13.049 137.265 119.942 1.00 32.66 130 LYS C O 1
ATOM 2041 N N . PRO C 2 151 ? 13.891 137.172 117.865 1.00 30.14 131 PRO C N 1
ATOM 2042 C CA . PRO C 2 151 ? 15.215 136.922 118.399 1.00 33.59 131 PRO C CA 1
ATOM 2043 C C . PRO C 2 151 ? 15.675 138.023 119.325 1.00 34.24 131 PRO C C 1
ATOM 2044 O O . PRO C 2 151 ? 15.530 139.159 118.987 1.00 33.80 131 PRO C O 1
ATOM 2048 N N . MET C 2 152 ? 16.166 137.694 120.510 1.00 36.20 132 MET C N 1
ATOM 2049 C CA . MET C 2 152 ? 16.641 138.731 121.417 1.00 36.42 132 MET C CA 1
ATOM 2050 C C . MET C 2 152 ? 17.783 138.245 122.303 1.00 37.21 132 MET C C 1
ATOM 2051 O O . MET C 2 152 ? 17.918 137.041 122.551 1.00 31.25 132 MET C O 1
ATOM 2056 N N . TYR C 2 153 ? 18.599 139.193 122.771 1.00 34.00 133 TYR C N 1
ATOM 2057 C CA . TYR C 2 153 ? 19.669 138.895 123.698 1.00 32.64 133 TYR C CA 1
ATOM 2058 C C . TYR C 2 153 ? 19.098 138.642 125.064 1.00 33.30 133 TYR C C 1
ATOM 2059 O O . TYR C 2 153 ? 17.975 139.029 125.375 1.00 34.61 133 TYR C O 1
ATOM 2068 N N . ARG C 2 154 ? 19.889 137.966 125.898 1.00 37.39 134 ARG C N 1
ATOM 2069 C CA . ARG C 2 154 ? 19.460 137.548 127.213 1.00 37.39 134 ARG C CA 1
ATOM 2070 C C . ARG C 2 154 ? 18.889 138.668 128.059 1.00 40.89 134 ARG C C 1
ATOM 2071 O O . ARG C 2 154 ? 17.859 138.509 128.719 1.00 41.15 134 ARG C O 1
ATOM 2079 N N . GLU C 2 155 ? 19.593 139.792 128.089 1.00 44.38 135 GLU C N 1
ATOM 2080 C CA . GLU C 2 155 ? 19.221 140.923 128.963 1.00 49.88 135 GLU C CA 1
ATOM 2081 C C . GLU C 2 155 ? 17.816 141.438 128.631 1.00 42.11 135 GLU C C 1
ATOM 2082 O O . GLU C 2 155 ? 17.029 141.692 129.511 1.00 37.48 135 GLU C O 1
ATOM 2088 N N . VAL C 2 156 ? 17.514 141.555 127.343 1.00 39.16 136 VAL C N 1
ATOM 2089 C CA . VAL C 2 156 ? 16.228 142.014 126.902 1.00 39.93 136 VAL C CA 1
ATOM 2090 C C . VAL C 2 156 ? 15.124 141.045 127.354 1.00 42.39 136 VAL C C 1
ATOM 2091 O O . VAL C 2 156 ? 14.062 141.480 127.830 1.00 39.47 136 VAL C O 1
ATOM 2095 N N . LEU C 2 157 ? 15.391 139.746 127.215 1.00 42.24 137 LEU C N 1
ATOM 2096 C CA . LEU C 2 157 ? 14.449 138.685 127.607 1.00 39.59 137 LEU C CA 1
ATOM 2097 C C . LEU C 2 157 ? 14.188 138.708 129.090 1.00 35.94 137 LEU C C 1
ATOM 2098 O O . LEU C 2 157 ? 13.041 138.676 129.515 1.00 32.77 137 LEU C O 1
ATOM 2103 N N . MET C 2 158 ? 15.257 138.740 129.880 1.00 36.84 138 MET C N 1
ATOM 2104 C CA . MET C 2 158 ? 15.137 138.860 131.332 1.00 35.06 138 MET C CA 1
ATOM 2105 C C . MET C 2 158 ? 14.294 140.091 131.675 1.00 34.57 138 MET C C 1
ATOM 2106 O O . MET C 2 158 ? 13.405 140.028 132.553 1.00 35.58 138 MET C O 1
ATOM 2111 N N . GLY C 2 159 ? 14.558 141.202 130.979 1.00 31.83 139 GLY C N 1
ATOM 2112 C CA . GLY C 2 159 ? 13.837 142.448 131.265 1.00 31.67 139 GLY C CA 1
ATOM 2113 C C . GLY C 2 159 ? 12.344 142.264 131.070 1.00 30.99 139 GLY C C 1
ATOM 2114 O O . GLY C 2 159 ? 11.523 142.683 131.913 1.00 32.69 139 GLY C O 1
ATOM 2115 N N . GLN C 2 160 ? 11.984 141.606 129.971 1.00 29.25 140 GLN C N 1
ATOM 2116 C CA . GLN C 2 160 ? 10.583 141.426 129.663 1.00 32.17 140 GLN C CA 1
ATOM 2117 C C . GLN C 2 160 ? 9.953 140.487 130.663 1.00 31.53 140 GLN C C 1
ATOM 2118 O O . GLN C 2 160 ? 8.805 140.683 131.068 1.00 31.12 140 GLN C O 1
ATOM 2124 N N . LEU C 2 161 ? 10.701 139.483 131.100 1.00 29.94 141 LEU C N 1
ATOM 2125 C CA . LEU C 2 161 ? 10.139 138.536 132.056 1.00 32.71 141 LEU C CA 1
ATOM 2126 C C . LEU C 2 161 ? 9.890 139.219 133.433 1.00 35.37 141 LEU C C 1
ATOM 2127 O O . LEU C 2 161 ? 8.870 138.954 134.094 1.00 33.42 141 LEU C O 1
ATOM 2132 N N . ASP C 2 162 ? 10.779 140.134 133.824 1.00 33.17 142 ASP C N 1
ATOM 2133 C CA . ASP C 2 162 ? 10.511 140.989 134.986 1.00 38.30 142 ASP C CA 1
ATOM 2134 C C . ASP C 2 162 ? 9.212 141.828 134.849 1.00 37.03 142 ASP C C 1
ATOM 2135 O O . ASP C 2 162 ? 8.359 141.833 135.745 1.00 32.60 142 ASP C O 1
ATOM 2140 N N . ASN C 2 163 ? 9.025 142.487 133.710 1.00 36.00 143 ASN C N 1
ATOM 2141 C CA . ASN C 2 163 ? 7.770 143.171 133.478 1.00 35.38 143 ASN C CA 1
ATOM 2142 C C . ASN C 2 163 ? 6.575 142.258 133.467 1.00 34.44 143 ASN C C 1
ATOM 2143 O O . ASN C 2 163 ? 5.498 142.673 133.851 1.00 39.03 143 ASN C O 1
ATOM 2148 N N . PHE C 2 164 ? 6.755 141.009 133.049 1.00 34.52 144 PHE C N 1
ATOM 2149 C CA . PHE C 2 164 ? 5.664 140.056 133.076 1.00 32.04 144 PHE C CA 1
ATOM 2150 C C . PHE C 2 164 ? 5.250 139.739 134.516 1.00 31.85 144 PHE C C 1
ATOM 2151 O O . PHE C 2 164 ? 4.066 139.575 134.814 1.00 34.27 144 PHE C O 1
ATOM 2159 N N . VAL C 2 165 ? 6.216 139.597 135.404 1.00 32.86 145 VAL C N 1
ATOM 2160 C CA . VAL C 2 165 ? 5.921 139.410 136.829 1.00 30.99 145 VAL C CA 1
ATOM 2161 C C . VAL C 2 165 ? 5.112 140.588 137.362 1.00 32.98 145 VAL C C 1
ATOM 2162 O O . VAL C 2 165 ? 4.095 140.404 138.029 1.00 34.04 145 VAL C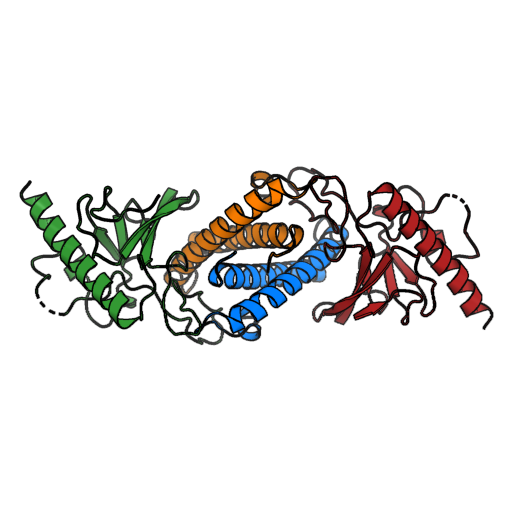 O 1
ATOM 2166 N N . ARG C 2 166 ? 5.551 141.796 137.038 1.00 34.70 146 ARG C N 1
ATOM 2167 C CA . ARG C 2 166 ? 4.904 143.010 137.527 1.00 36.29 146 ARG C CA 1
ATOM 2168 C C . ARG C 2 166 ? 3.491 143.116 136.978 1.00 37.41 146 ARG C C 1
ATOM 2169 O O . ARG C 2 166 ? 2.591 143.489 137.707 1.00 43.59 146 ARG C O 1
ATOM 2177 N N . ASN C 2 167 ? 3.292 142.786 135.698 1.00 37.73 147 ASN C N 1
ATOM 2178 C CA . ASN C 2 167 ? 1.943 142.820 135.104 1.00 36.41 147 ASN C CA 1
ATOM 2179 C C . ASN C 2 167 ? 1.028 141.867 135.831 1.00 35.28 147 ASN C C 1
ATOM 2180 O O . ASN C 2 167 ? -0.175 142.165 136.042 1.00 30.78 147 ASN C O 1
ATOM 2185 N N . ALA C 2 168 ? 1.593 140.734 136.240 1.00 32.11 148 ALA C N 1
ATOM 2186 C CA . ALA C 2 168 ? 0.786 139.682 136.877 1.00 37.17 148 ALA C CA 1
ATOM 2187 C C . ALA C 2 168 ? 0.293 140.108 138.252 1.00 38.31 148 ALA C C 1
ATOM 2188 O O . ALA C 2 168 ? -0.825 139.810 138.648 1.00 39.77 148 ALA C O 1
ATOM 2190 N N . ILE C 2 169 ? 1.158 140.809 138.971 1.00 41.47 149 ILE C N 1
ATOM 2191 C CA . ILE C 2 169 ? 0.823 141.354 140.287 1.00 41.81 149 ILE C CA 1
ATOM 2192 C C . ILE C 2 169 ? -0.261 142.469 140.186 1.00 41.66 149 ILE C C 1
ATOM 2193 O O . ILE C 2 169 ? -1.321 142.366 140.803 1.00 40.13 149 ILE C O 1
ATOM 2198 N N . ARG C 2 170 ? -0.027 143.480 139.357 1.00 41.23 150 ARG C N 1
ATOM 2199 C CA . ARG C 2 170 ? -1.097 144.442 139.002 1.00 44.08 150 ARG C CA 1
ATOM 2200 C C . ARG C 2 170 ? -2.419 143.734 138.709 1.00 41.96 150 ARG C C 1
ATOM 2201 O O . ARG C 2 170 ? -3.449 144.057 139.292 1.00 49.01 150 ARG C O 1
ATOM 2209 N N . ARG C 2 171 ? -2.377 142.742 137.834 1.00 40.91 151 ARG C N 1
ATOM 2210 C CA . ARG C 2 171 ? -3.584 142.016 137.434 1.00 35.85 151 ARG C CA 1
ATOM 2211 C C . ARG C 2 171 ? -4.192 141.221 138.572 1.00 37.01 151 ARG C C 1
ATOM 2212 O O . ARG C 2 171 ? -5.409 141.071 138.614 1.00 39.66 151 ARG C O 1
ATOM 2220 N N . GLN C 2 172 ? -3.389 140.734 139.519 1.00 36.94 152 GLN C N 1
ATOM 2221 C CA . GLN C 2 172 ? -3.980 140.101 140.728 1.00 40.30 152 GLN C CA 1
ATOM 2222 C C . GLN C 2 172 ? -4.870 141.080 141.528 1.00 43.21 152 GLN C C 1
ATOM 2223 O O . GLN C 2 172 ? -5.930 140.672 142.029 1.00 42.62 152 GLN C O 1
ATOM 2229 N N . TRP C 2 173 ? -4.421 142.337 141.667 1.00 42.51 153 TRP C N 1
ATOM 2230 C CA . TRP C 2 173 ? -5.156 143.337 142.427 1.00 47.12 153 TRP C CA 1
ATOM 2231 C C . TRP C 2 173 ? -6.377 143.865 141.657 1.00 52.02 153 TRP C C 1
ATOM 2232 O O . TRP C 2 173 ? -7.437 144.054 142.244 1.00 54.89 153 TRP C O 1
ATOM 2243 N N . GLU C 2 174 ? -6.270 144.020 140.338 1.00 56.09 154 GLU C N 1
ATOM 2244 C CA . GLU C 2 174 ? -7.444 144.388 139.517 1.00 62.52 154 GLU C CA 1
ATOM 2245 C C . GLU C 2 174 ? -8.545 143.347 139.607 1.00 61.19 154 GLU C C 1
ATOM 2246 O O . GLU C 2 174 ? -9.731 143.665 139.580 1.00 72.30 154 GLU C O 1
ATOM 2252 N N . LYS C 2 175 ? -8.135 142.092 139.661 1.00 61.34 155 LYS C N 1
ATOM 2253 C CA . LYS C 2 175 ? -9.059 140.989 139.695 1.00 64.07 155 LYS C CA 1
ATOM 2254 C C . LYS C 2 175 ? -9.746 140.973 141.061 1.00 66.53 155 LYS C C 1
ATOM 2255 O O . LYS C 2 175 ? -10.942 140.716 141.157 1.00 68.35 155 LYS C O 1
ATOM 2261 N N . ALA C 2 176 ? -8.970 141.268 142.104 1.00 65.04 156 ALA C N 1
ATOM 2262 C CA . ALA C 2 176 ? -9.468 141.331 143.472 1.00 72.59 156 ALA C CA 1
ATOM 2263 C C . ALA C 2 176 ? -10.493 142.464 143.660 1.00 78.58 156 ALA C C 1
ATOM 2264 O O . ALA C 2 176 ? -11.502 142.276 144.336 1.00 85.18 156 ALA C O 1
ATOM 2266 N N . ARG C 2 177 ? -10.251 143.615 143.035 1.00 80.60 157 ARG C N 1
ATOM 2267 C CA . ARG C 2 177 ? -11.229 144.724 142.996 1.00 78.29 157 ARG C CA 1
ATOM 2268 C C . ARG C 2 177 ? -12.327 144.548 141.896 1.00 82.02 157 ARG C C 1
ATOM 2269 O O . ARG C 2 177 ? -12.997 145.518 141.536 1.00 82.20 157 ARG C O 1
ATOM 2271 N N . GLY C 2 178 ? -12.505 143.332 141.365 1.00 86.07 158 GLY C N 1
ATOM 2272 C CA . GLY C 2 178 ? -13.548 143.048 140.358 1.00 82.11 158 GLY C CA 1
ATOM 2273 C C . GLY C 2 178 ? -13.259 143.571 138.961 1.00 81.32 158 GLY C C 1
ATOM 2274 O O . GLY C 2 178 ? -12.275 144.281 138.733 1.00 74.28 158 GLY C O 1
ATOM 2275 N N . SER D 2 23 ? 32.921 105.624 105.752 1.00 83.07 3 SER D N 1
ATOM 2276 C CA . SER D 2 23 ? 33.624 105.142 104.533 1.00 83.19 3 SER D CA 1
ATOM 2277 C C . SER D 2 23 ? 32.884 103.914 103.965 1.00 79.93 3 SER D C 1
ATOM 2278 O O . SER D 2 23 ? 32.653 102.947 104.678 1.00 74.27 3 SER D O 1
ATOM 2280 N N . TYR D 2 24 ? 32.498 103.970 102.691 1.00 74.32 4 TYR D N 1
ATOM 2281 C CA . TYR D 2 24 ? 31.690 102.917 102.079 1.00 72.86 4 TYR D CA 1
ATOM 2282 C C . TYR D 2 24 ? 32.604 102.013 101.222 1.00 74.40 4 TYR D C 1
ATOM 2283 O O . TYR D 2 24 ? 33.613 102.475 100.691 1.00 78.85 4 TYR D O 1
ATOM 2292 N N . ASP D 2 25 ? 32.271 100.727 101.115 1.00 75.38 5 ASP D N 1
ATOM 2293 C CA . ASP D 2 25 ? 32.868 99.846 100.088 1.00 70.70 5 ASP D CA 1
ATOM 2294 C C . ASP D 2 25 ? 31.819 99.510 99.013 1.00 70.86 5 ASP D C 1
ATOM 2295 O O . ASP D 2 25 ? 30.652 99.248 99.331 1.00 62.70 5 ASP D O 1
ATOM 2300 N N . TYR D 2 26 ? 32.247 99.498 97.753 1.00 69.74 6 TYR D N 1
ATOM 2301 C CA . TYR D 2 26 ? 31.346 99.350 96.627 1.00 71.31 6 TYR D CA 1
ATOM 2302 C C . TYR D 2 26 ? 31.593 98.087 95.741 1.00 73.96 6 TYR D C 1
ATOM 2303 O O . TYR D 2 26 ? 30.641 97.575 95.121 1.00 70.61 6 TYR D O 1
ATOM 2312 N N . GLU D 2 27 ? 32.823 97.560 95.677 1.00 69.93 7 GLU D N 1
ATOM 2313 C CA . GLU D 2 27 ? 33.096 96.421 94.752 1.00 68.45 7 GLU D CA 1
ATOM 2314 C C . GLU D 2 27 ? 33.449 95.129 95.462 1.00 55.59 7 GLU D C 1
ATOM 2315 O O . GLU D 2 27 ? 32.825 94.094 95.215 1.00 66.58 7 GLU D O 1
ATOM 2317 N N . LYS D 2 28 ? 34.438 95.215 96.344 1.00 52.51 8 LYS D N 1
ATOM 2318 C CA . LYS D 2 28 ? 34.952 94.095 97.128 1.00 52.33 8 LYS D CA 1
ATOM 2319 C C . LYS D 2 28 ? 35.117 94.592 98.556 1.00 51.76 8 LYS D C 1
ATOM 2320 O O . LYS D 2 28 ? 35.512 95.727 98.775 1.00 63.22 8 LYS D O 1
ATOM 2322 N N . THR D 2 29 ? 34.811 93.748 99.527 1.00 50.82 9 THR D N 1
ATOM 2323 C CA . THR D 2 29 ? 35.065 94.074 100.924 1.00 50.27 9 THR D CA 1
ATOM 2324 C C . THR D 2 29 ? 36.559 94.061 101.224 1.00 57.68 9 THR D C 1
ATOM 2325 O O . THR D 2 29 ? 37.300 93.257 100.673 1.00 54.18 9 THR D O 1
ATOM 2329 N N . SER D 2 30 ? 36.986 94.950 102.114 1.00 61.06 10 SER D N 1
ATOM 2330 C CA . SER D 2 30 ? 38.396 95.148 102.369 1.00 58.81 10 SER D CA 1
ATOM 2331 C C . SER D 2 30 ? 38.782 94.579 103.705 1.00 55.41 10 SER D C 1
ATOM 2332 O O . SER D 2 30 ? 39.917 94.687 104.119 1.00 60.14 10 SER D O 1
ATOM 2335 N N . LEU D 2 31 ? 37.852 93.886 104.338 1.00 54.12 11 LEU D N 1
ATOM 2336 C CA . LEU D 2 31 ? 37.999 93.496 105.715 1.00 50.83 11 LEU D CA 1
ATOM 2337 C C . LEU D 2 31 ? 37.111 92.300 105.899 1.00 49.00 11 LEU D C 1
ATOM 2338 O O . LEU D 2 31 ? 36.048 92.238 105.256 1.00 54.49 11 LEU D O 1
ATOM 2343 N N . THR D 2 32 ? 37.477 91.396 106.803 1.00 46.12 12 THR D N 1
ATOM 2344 C CA . THR D 2 32 ? 36.571 90.304 107.182 1.00 47.45 12 THR D CA 1
ATOM 2345 C C . THR D 2 32 ? 35.509 90.826 108.162 1.00 49.17 12 THR D C 1
ATOM 2346 O O . THR D 2 32 ? 35.853 91.461 109.167 1.00 52.43 12 THR D O 1
ATOM 2350 N N . LEU D 2 33 ? 34.236 90.529 107.854 1.00 39.06 13 LEU D N 1
ATOM 2351 C CA . LEU D 2 33 ? 33.078 90.965 108.627 1.00 34.31 13 LEU D CA 1
ATOM 2352 C C . LEU D 2 33 ? 32.285 89.726 109.033 1.00 32.43 13 LEU D C 1
ATOM 2353 O O . LEU D 2 33 ? 32.239 88.744 108.300 1.00 34.72 13 LEU D O 1
ATOM 2358 N N . TYR D 2 34 ? 31.662 89.797 110.201 1.00 28.45 14 TYR D N 1
ATOM 2359 C CA . TYR D 2 34 ? 30.970 88.704 110.842 1.00 29.79 14 TYR D CA 1
ATOM 2360 C C . TYR D 2 34 ? 29.507 89.064 111.198 1.00 30.09 14 TYR D C 1
ATOM 2361 O O . TYR D 2 34 ? 29.252 90.087 111.806 1.00 26.04 14 TYR D O 1
ATOM 2370 N N . ARG D 2 35 ? 28.579 88.193 110.839 1.00 29.01 15 ARG D N 1
ATOM 2371 C CA . ARG D 2 35 ? 27.172 88.409 111.040 1.00 33.17 15 ARG D CA 1
ATOM 2372 C C . ARG D 2 35 ? 26.712 87.437 112.088 1.00 34.55 15 ARG D C 1
ATOM 2373 O O . ARG D 2 35 ? 26.819 86.234 111.884 1.00 37.74 15 ARG D O 1
ATOM 2381 N N . ALA D 2 36 ? 26.154 87.934 113.184 1.00 34.88 16 ALA D N 1
ATOM 2382 C CA . ALA D 2 36 ? 25.642 87.060 114.219 1.00 37.20 16 ALA D CA 1
ATOM 2383 C C . ALA D 2 36 ? 24.427 86.282 113.690 1.00 38.53 16 ALA D C 1
ATOM 2384 O O . ALA D 2 36 ? 23.607 86.835 112.972 1.00 37.79 16 ALA D O 1
ATOM 2386 N N . VAL D 2 37 ? 24.353 85.000 114.042 1.00 38.86 17 VAL D N 1
ATOM 2387 C CA . VAL D 2 37 ? 23.307 84.085 113.602 1.00 38.47 17 VAL D CA 1
ATOM 2388 C C . VAL D 2 37 ? 22.604 83.563 114.816 1.00 38.59 17 VAL D C 1
ATOM 2389 O O . VAL D 2 37 ? 23.199 82.859 115.646 1.00 39.12 17 VAL D O 1
ATOM 2393 N N . PHE D 2 38 ? 21.335 83.904 114.918 1.00 40.06 18 PHE D N 1
ATOM 2394 C CA . PHE D 2 38 ? 20.472 83.386 115.951 1.00 41.37 18 PHE D CA 1
ATOM 2395 C C . PHE D 2 38 ? 19.601 82.351 115.308 1.00 42.26 18 PHE D C 1
ATOM 2396 O O . PHE D 2 38 ? 18.681 82.709 114.614 1.00 41.22 18 PHE D O 1
ATOM 2404 N N . LYS D 2 39 ? 19.869 81.072 115.576 1.00 48.38 19 LYS D N 1
ATOM 2405 C CA . LYS D 2 39 ? 19.193 79.974 114.867 1.00 53.69 19 LYS D CA 1
ATOM 2406 C C . LYS D 2 39 ? 17.675 80.053 115.059 1.00 53.72 19 LYS D C 1
ATOM 2407 O O . LYS D 2 39 ? 16.934 79.668 114.171 1.00 57.44 19 LYS D O 1
ATOM 2409 N N . ALA D 2 40 ? 17.230 80.654 116.158 1.00 58.38 20 ALA D N 1
ATOM 2410 C CA . ALA D 2 40 ? 15.805 80.887 116.437 1.00 55.80 20 ALA D CA 1
ATOM 2411 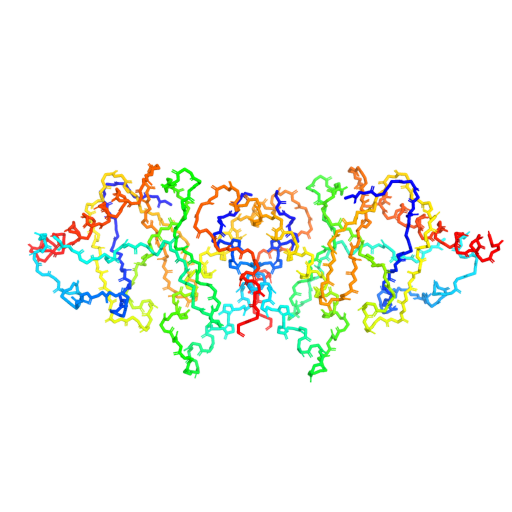C C . ALA D 2 40 ? 15.095 81.779 115.428 1.00 63.38 20 ALA D C 1
ATOM 2412 O O . ALA D 2 40 ? 13.867 81.685 115.257 1.00 68.63 20 ALA D O 1
ATOM 2414 N N . ASN D 2 41 ? 15.850 82.646 114.764 1.00 64.03 21 ASN D N 1
ATOM 2415 C CA . ASN D 2 41 ? 15.277 83.578 113.782 1.00 67.36 21 ASN D CA 1
ATOM 2416 C C . ASN D 2 41 ? 14.943 82.929 112.414 1.00 62.59 21 ASN D C 1
ATOM 2417 O O . ASN D 2 41 ? 14.291 83.551 111.579 1.00 55.71 21 ASN D O 1
ATOM 2422 N N . TYR D 2 42 ? 15.364 81.688 112.202 1.00 59.23 22 TYR D N 1
ATOM 2423 C CA . TYR D 2 42 ? 15.199 81.019 110.912 1.00 67.89 22 TYR D CA 1
ATOM 2424 C C . TYR D 2 42 ? 14.211 79.844 110.992 1.00 71.99 22 TYR D C 1
ATOM 2425 O O . TYR D 2 42 ? 13.999 79.260 112.060 1.00 64.57 22 TYR D O 1
ATOM 2434 N N . ASP D 2 43 ? 13.593 79.519 109.858 1.00 73.73 23 ASP D N 1
ATOM 2435 C CA . ASP D 2 43 ? 12.782 78.311 109.768 1.00 72.70 23 ASP D CA 1
ATOM 2436 C C . ASP D 2 43 ? 13.680 77.104 109.506 1.00 73.59 23 ASP D C 1
ATOM 2437 O O . ASP D 2 43 ? 13.651 76.138 110.262 1.00 73.38 23 ASP D O 1
ATOM 2442 N N . GLY D 2 44 ? 14.487 77.148 108.457 1.00 74.65 24 GLY D N 1
ATOM 2443 C CA . GLY D 2 44 ? 15.440 76.073 108.219 1.00 83.18 24 GLY D CA 1
ATOM 2444 C C . GLY D 2 44 ? 16.438 75.856 109.355 1.00 89.69 24 GLY D C 1
ATOM 2445 O O . GLY D 2 44 ? 16.474 76.621 110.328 1.00 95.32 24 GLY D O 1
ATOM 2446 N N . ASP D 2 45 ? 17.236 74.797 109.252 1.00 87.03 25 ASP D N 1
ATOM 2447 C CA . ASP D 2 45 ? 18.450 74.697 110.061 1.00 92.77 25 ASP D CA 1
ATOM 2448 C C . ASP D 2 45 ? 19.589 75.409 109.334 1.00 94.24 25 ASP D C 1
ATOM 2449 O O . ASP D 2 45 ? 19.862 75.130 108.161 1.00 85.33 25 ASP D O 1
ATOM 2454 N N . VAL D 2 46 ? 20.220 76.352 110.035 1.00 84.92 26 VAL D N 1
ATOM 2455 C CA . VAL D 2 46 ? 21.241 77.219 109.438 1.00 76.19 26 VAL D CA 1
ATOM 2456 C C . VAL D 2 46 ? 22.662 76.896 109.911 1.00 76.67 26 VAL D C 1
ATOM 2457 O O . VAL D 2 46 ? 23.631 77.560 109.492 1.00 71.67 26 VAL D O 1
ATOM 2461 N N . GLY D 2 47 ? 22.793 75.876 110.765 1.00 71.33 27 GLY D N 1
ATOM 2462 C CA . GLY D 2 47 ? 24.110 75.385 111.189 1.00 64.37 27 GLY D CA 1
ATOM 2463 C C . GLY D 2 47 ? 25.043 75.083 110.031 1.00 59.34 27 GLY D C 1
ATOM 2464 O O . GLY D 2 47 ? 26.264 75.260 110.154 1.00 50.04 27 GLY D O 1
ATOM 2465 N N . ARG D 2 48 ? 24.463 74.676 108.895 1.00 56.01 28 ARG D N 1
ATOM 2466 C CA . ARG D 2 48 ? 25.249 74.394 107.685 1.00 61.61 28 ARG D CA 1
ATOM 2467 C C . ARG D 2 48 ? 26.094 75.603 107.278 1.00 58.88 28 ARG D C 1
ATOM 2468 O O . ARG D 2 48 ? 27.207 75.464 106.734 1.00 50.27 28 ARG D O 1
ATOM 2476 N N . TYR D 2 49 ? 25.538 76.795 107.497 1.00 55.89 29 TYR D N 1
ATOM 2477 C CA . TYR D 2 49 ? 26.179 78.042 107.023 1.00 48.27 29 TYR D CA 1
ATOM 2478 C C . TYR D 2 49 ? 27.350 78.548 107.866 1.00 44.11 29 TYR D C 1
ATOM 2479 O O . TYR D 2 49 ? 28.086 79.432 107.410 1.00 42.22 29 TYR D O 1
ATOM 2488 N N . LEU D 2 50 ? 27.516 78.021 109.085 1.00 45.20 30 LEU D N 1
ATOM 2489 C CA . LEU D 2 50 ? 28.633 78.432 109.931 1.00 47.76 30 LEU D CA 1
ATOM 2490 C C . LEU D 2 50 ? 29.962 78.014 109.361 1.00 52.65 30 LEU D C 1
ATOM 2491 O O . LEU D 2 50 ? 30.952 78.737 109.493 1.00 51.92 30 LEU D O 1
ATOM 2496 N N . HIS D 2 51 ? 30.002 76.812 108.789 1.00 60.37 31 HIS D N 1
ATOM 2497 C CA . HIS D 2 51 ? 31.173 76.319 108.062 1.00 65.00 31 HIS D CA 1
ATOM 2498 C C . HIS D 2 51 ? 30.698 75.610 106.797 1.00 66.91 31 HIS D C 1
ATOM 2499 O O . HIS D 2 51 ? 30.500 74.392 106.803 1.00 72.20 31 HIS D O 1
ATOM 2506 N N . PRO D 2 52 ? 30.509 76.382 105.715 1.00 63.46 32 PRO D N 1
ATOM 2507 C CA . PRO D 2 52 ? 29.888 75.988 104.456 1.00 60.64 32 PRO D CA 1
ATOM 2508 C C . PRO D 2 52 ? 30.838 75.551 103.306 1.00 63.95 32 PRO D C 1
ATOM 2509 O O . PRO D 2 52 ? 31.833 76.237 103.004 1.00 58.11 32 PRO D O 1
ATOM 2513 N N . ASP D 2 53 ? 30.499 74.440 102.644 1.00 71.22 33 ASP D N 1
ATOM 2514 C CA . ASP D 2 53 ? 31.158 74.040 101.382 1.00 69.94 33 ASP D CA 1
ATOM 2515 C C . ASP D 2 53 ? 30.362 74.744 100.281 1.00 68.18 33 ASP D C 1
ATOM 2516 O O . ASP D 2 53 ? 29.248 75.198 100.560 1.00 55.17 33 ASP D O 1
ATOM 2518 N N . LYS D 2 54 ? 30.895 74.827 99.054 1.00 70.81 34 LYS D N 1
ATOM 2519 C CA . LYS D 2 54 ? 30.230 75.567 97.939 1.00 74.75 34 LYS D CA 1
ATOM 2520 C C . LYS D 2 54 ? 28.710 75.319 97.817 1.00 80.47 34 LYS D C 1
ATOM 2521 O O . LYS D 2 54 ? 28.270 74.189 97.592 1.00 71.91 34 LYS D O 1
ATOM 2523 N N . GLU D 2 55 ? 27.926 76.400 97.949 1.00 87.44 35 GLU D N 1
ATOM 2524 C CA . GLU D 2 55 ? 26.496 76.311 98.285 1.00 82.73 35 GLU D CA 1
ATOM 2525 C C . GLU D 2 55 ? 25.601 77.419 97.694 1.00 81.15 35 GLU D C 1
ATOM 2526 O O . GLU D 2 55 ? 24.676 77.888 98.362 1.00 78.98 35 GLU D O 1
ATOM 2532 N N . LEU D 2 56 ? 25.863 77.818 96.448 1.00 75.01 36 LEU D N 1
ATOM 2533 C CA . LEU D 2 56 ? 24.815 78.419 95.619 1.00 72.28 36 LEU D CA 1
ATOM 2534 C C . LEU D 2 56 ? 23.786 77.375 95.057 1.00 72.34 36 LEU D C 1
ATOM 2535 O O . LEU D 2 56 ? 24.076 76.697 94.083 1.00 59.73 36 LEU D O 1
ATOM 2537 N N . ALA D 2 57 ? 22.577 77.331 95.661 1.00 77.28 37 ALA D N 1
ATOM 2538 C CA . ALA D 2 57 ? 21.491 76.350 95.391 1.00 62.76 37 ALA D CA 1
ATOM 2539 C C . ALA D 2 57 ? 20.172 76.980 94.850 1.00 63.71 37 ALA D C 1
ATOM 2540 O O . ALA D 2 57 ? 19.013 76.548 95.160 1.00 56.99 37 ALA D O 1
ATOM 2542 N N . GLU D 2 61 ? 17.722 78.321 96.210 1.00 45.53 41 GLU D N 1
ATOM 2543 C CA . GLU D 2 61 ? 17.291 78.702 97.593 1.00 55.03 41 GLU D CA 1
ATOM 2544 C C . GLU D 2 61 ? 18.390 78.768 98.680 1.00 59.68 41 GLU D C 1
ATOM 2545 O O . GLU D 2 61 ? 19.128 77.799 98.890 1.00 71.97 41 GLU D O 1
ATOM 2547 N N . VAL D 2 62 ? 18.465 79.903 99.388 1.00 60.35 42 VAL D N 1
ATOM 2548 C CA . VAL D 2 62 ? 19.444 80.131 100.483 1.00 61.03 42 VAL D CA 1
ATOM 2549 C C . VAL D 2 62 ? 18.821 80.826 101.685 1.00 51.27 42 VAL D C 1
ATOM 2550 O O . VAL D 2 62 ? 17.978 81.691 101.541 1.00 51.30 42 VAL D O 1
ATOM 2554 N N . ALA D 2 63 ? 19.293 80.495 102.876 1.00 48.84 43 ALA D N 1
ATOM 2555 C CA . ALA D 2 63 ? 18.770 81.119 104.105 1.00 47.41 43 ALA D CA 1
ATOM 2556 C C . ALA D 2 63 ? 19.080 82.631 104.109 1.00 43.30 43 ALA D C 1
ATOM 2557 O O . ALA D 2 63 ? 20.153 83.052 103.646 1.00 40.71 43 ALA D O 1
ATOM 2559 N N . PRO D 2 64 ? 18.146 83.438 104.625 1.00 40.96 44 PRO D N 1
ATOM 2560 C CA . PRO D 2 64 ? 18.210 84.889 104.588 1.00 39.95 44 PRO D CA 1
ATOM 2561 C C . PRO D 2 64 ? 19.120 85.486 105.678 1.00 41.32 44 PRO D C 1
ATOM 2562 O O . PRO D 2 64 ? 18.711 86.342 106.458 1.00 35.29 44 PRO D O 1
ATOM 2566 N N . LEU D 2 65 ? 20.382 85.081 105.662 1.00 40.62 45 LEU D N 1
ATOM 2567 C CA . LEU D 2 65 ? 21.303 85.369 106.748 1.00 40.32 45 LEU D CA 1
ATOM 2568 C C . LEU D 2 65 ? 21.714 86.856 106.912 1.00 36.64 45 LEU D C 1
ATOM 2569 O O . LEU D 2 65 ? 22.027 87.306 108.010 1.00 37.57 45 LEU D O 1
ATOM 2574 N N . LEU D 2 66 ? 21.738 87.578 105.817 1.00 34.10 46 LEU D N 1
ATOM 2575 C CA . LEU D 2 66 ? 22.059 88.987 105.800 1.00 35.98 46 LEU D CA 1
ATOM 2576 C C . LEU D 2 66 ? 20.821 89.857 105.529 1.00 34.46 46 LEU D C 1
ATOM 2577 O O . LEU D 2 66 ? 20.966 90.988 105.086 1.00 34.33 46 LEU D O 1
ATOM 2582 N N . HIS D 2 67 ? 19.628 89.310 105.744 1.00 31.29 47 HIS D N 1
ATOM 2583 C CA . HIS D 2 67 ? 18.423 90.068 105.638 1.00 35.58 47 HIS D CA 1
ATOM 2584 C C . HIS D 2 67 ? 18.292 90.857 106.928 1.00 39.00 47 HIS D C 1
ATOM 2585 O O . HIS D 2 67 ? 18.487 90.325 108.016 1.00 37.45 47 HIS D O 1
ATOM 2592 N N . PRO D 2 68 ? 17.921 92.120 106.813 1.00 38.30 48 PRO D N 1
ATOM 2593 C CA . PRO D 2 68 ? 17.591 92.867 108.009 1.00 39.35 48 PRO D CA 1
ATOM 2594 C C . PRO D 2 68 ? 16.161 92.630 108.364 1.00 38.05 48 PRO D C 1
ATOM 2595 O O . PRO D 2 68 ? 15.364 92.343 107.461 1.00 38.08 48 PRO D O 1
ATOM 2599 N N . THR D 2 69 ? 15.815 92.820 109.633 1.00 37.19 49 THR D N 1
ATOM 2600 C CA . THR D 2 69 ? 14.397 92.901 110.015 1.00 41.09 49 THR D CA 1
ATOM 2601 C C . THR D 2 69 ? 13.744 94.096 109.322 1.00 38.74 49 THR D C 1
ATOM 2602 O O . THR D 2 69 ? 14.349 95.159 109.184 1.00 40.37 49 THR D O 1
ATOM 2606 N N . PHE D 2 70 ? 12.525 93.880 108.854 1.00 39.68 50 PHE D N 1
ATOM 2607 C CA . PHE D 2 70 ? 11.757 94.870 108.159 1.00 38.55 50 PHE D CA 1
ATOM 2608 C C . PHE D 2 70 ? 10.596 95.390 108.971 1.00 40.55 50 PHE D C 1
ATOM 2609 O O . PHE D 2 70 ? 10.040 96.440 108.666 1.00 41.80 50 PHE D O 1
ATOM 2617 N N . ASP D 2 71 ? 10.200 94.668 109.986 1.00 47.01 51 ASP D N 1
ATOM 2618 C CA . ASP D 2 71 ? 9.085 95.124 110.796 1.00 56.84 51 ASP D CA 1
ATOM 2619 C C . ASP D 2 71 ? 9.403 94.885 112.274 1.00 60.54 51 ASP D C 1
ATOM 2620 O O . ASP D 2 71 ? 10.447 94.312 112.631 1.00 62.25 51 ASP D O 1
ATOM 2625 N N . SER D 2 72 ? 8.523 95.344 113.136 1.00 61.20 52 SER D N 1
ATOM 2626 C CA . SER D 2 72 ? 8.553 94.892 114.521 1.00 73.54 52 SER D CA 1
ATOM 2627 C C . SER D 2 72 ? 7.290 94.099 114.744 1.00 80.81 52 SER D C 1
ATOM 2628 O O . SER D 2 72 ? 6.187 94.646 114.570 1.00 75.40 52 SER D O 1
ATOM 2631 N N . PRO D 2 73 ? 7.434 92.802 115.096 1.00 87.98 53 PRO D N 1
ATOM 2632 C CA . PRO D 2 73 ? 6.240 91.973 115.223 1.00 91.88 53 PRO D CA 1
ATOM 2633 C C . PRO D 2 73 ? 5.413 92.551 116.353 1.00 89.95 53 PRO D C 1
ATOM 2634 O O . PRO D 2 73 ? 6.001 93.158 117.249 1.00 89.99 53 PRO D O 1
ATOM 2638 N N . ASN D 2 74 ? 4.086 92.422 116.272 1.00 85.10 54 ASN D N 1
ATOM 2639 C CA . ASN D 2 74 ? 3.194 92.920 117.310 1.00 80.23 54 ASN D CA 1
ATOM 2640 C C . ASN D 2 74 ? 2.912 91.778 118.289 1.00 78.61 54 ASN D C 1
ATOM 2641 O O . ASN D 2 74 ? 1.952 91.019 118.132 1.00 74.71 54 ASN D O 1
ATOM 2646 N N . THR D 2 75 ? 3.807 91.656 119.272 1.00 81.18 55 THR D N 1
ATOM 2647 C CA . THR D 2 75 ? 3.664 90.750 120.409 1.00 86.73 55 THR D CA 1
ATOM 2648 C C . THR D 2 75 ? 3.248 91.592 121.637 1.00 84.50 55 THR D C 1
ATOM 2649 O O . THR D 2 75 ? 4.017 92.447 122.101 1.00 69.91 55 THR D O 1
ATOM 2653 N N . PRO D 2 76 ? 2.020 91.377 122.153 1.00 88.40 56 PRO D N 1
ATOM 2654 C CA . PRO D 2 76 ? 1.538 92.214 123.273 1.00 93.98 56 PRO D CA 1
ATOM 2655 C C . PRO D 2 76 ? 2.301 92.014 124.596 1.00 95.95 56 PRO D C 1
ATOM 2656 O O . PRO D 2 76 ? 2.677 90.880 124.925 1.00 88.69 56 PRO D O 1
ATOM 2660 N N . GLY D 2 77 ? 2.526 93.119 125.324 1.00 89.73 57 GLY D N 1
ATOM 2661 C CA . GLY D 2 77 ? 3.354 93.130 126.533 1.00 88.11 57 GLY D CA 1
ATOM 2662 C C . GLY D 2 77 ? 4.820 93.492 126.293 1.00 84.95 57 GLY D C 1
ATOM 2663 O O . GLY D 2 77 ? 5.414 94.205 127.097 1.00 89.86 57 GLY D O 1
ATOM 2664 N N . VAL D 2 78 ? 5.400 92.987 125.198 1.00 83.11 58 VAL D N 1
ATOM 2665 C CA . VAL D 2 78 ? 6.825 93.190 124.853 1.00 76.99 58 VAL D CA 1
ATOM 2666 C C . VAL D 2 78 ? 6.990 94.482 124.034 1.00 71.68 58 VAL D C 1
ATOM 2667 O O . VAL D 2 78 ? 6.338 94.644 123.001 1.00 60.88 58 VAL D O 1
ATOM 2671 N N . PRO D 2 79 ? 7.861 95.406 124.481 1.00 73.69 59 PRO D N 1
ATOM 2672 C CA . PRO D 2 79 ? 7.986 96.677 123.737 1.00 69.82 59 PRO D CA 1
ATOM 2673 C C . PRO D 2 79 ? 8.549 96.479 122.315 1.00 59.64 59 PRO D C 1
ATOM 2674 O O . PRO D 2 79 ? 9.352 95.589 122.059 1.00 45.88 59 PRO D O 1
ATOM 2678 N N . ALA D 2 80 ? 8.111 97.315 121.393 1.00 52.53 60 ALA D N 1
ATOM 2679 C CA . ALA D 2 80 ? 8.398 97.093 120.009 1.00 46.04 60 ALA D CA 1
ATOM 2680 C C . ALA D 2 80 ? 9.910 97.108 119.738 1.00 50.09 60 ALA D C 1
ATOM 2681 O O . ALA D 2 80 ? 10.684 97.931 120.304 1.00 42.93 60 ALA D O 1
ATOM 2683 N N . ARG D 2 81 ? 10.335 96.152 118.911 1.00 45.54 61 ARG D N 1
ATOM 2684 C CA . ARG D 2 81 ? 11.710 96.078 118.415 1.00 42.32 61 ARG D CA 1
ATOM 2685 C C . ARG D 2 81 ? 11.806 97.014 117.188 1.00 35.59 61 ARG D C 1
ATOM 2686 O O . ARG D 2 81 ? 10.954 96.963 116.297 1.00 36.51 61 ARG D O 1
ATOM 2688 N N . ALA D 2 82 ? 12.764 97.925 117.149 1.00 30.81 62 ALA D N 1
ATOM 2689 C CA . ALA D 2 82 ? 12.858 98.808 115.973 1.00 34.42 62 ALA D CA 1
ATOM 2690 C C . ALA D 2 82 ? 13.331 98.021 114.757 1.00 33.67 62 ALA D C 1
ATOM 2691 O O . ALA D 2 82 ? 14.217 97.208 114.886 1.00 33.90 62 ALA D O 1
ATOM 2693 N N . PRO D 2 83 ? 12.757 98.285 113.556 1.00 39.07 63 PRO D N 1
ATOM 2694 C CA . PRO D 2 83 ? 13.227 97.599 112.331 1.00 38.18 63 PRO D CA 1
ATOM 2695 C C . PRO D 2 83 ? 14.635 98.019 111.947 1.00 36.62 63 PRO D C 1
ATOM 2696 O O . PRO D 2 83 ? 14.966 99.168 112.086 1.00 38.30 63 PRO D O 1
ATOM 2700 N N . ASP D 2 84 ? 15.467 97.107 111.456 1.00 36.75 64 ASP D N 1
ATOM 2701 C CA . ASP D 2 84 ? 16.836 97.476 111.099 1.00 34.06 64 ASP D CA 1
ATOM 2702 C C . ASP D 2 84 ? 16.855 98.494 109.945 1.00 34.33 64 ASP D C 1
ATOM 2703 O O . ASP D 2 84 ? 17.718 99.379 109.864 1.00 36.25 64 ASP D O 1
ATOM 2708 N N . ILE D 2 85 ? 15.946 98.316 108.998 1.00 35.56 65 ILE D N 1
ATOM 2709 C CA . ILE D 2 85 ? 15.812 99.239 107.866 1.00 37.92 65 ILE D CA 1
ATOM 2710 C C . ILE D 2 85 ? 14.316 99.547 107.646 1.00 36.27 65 ILE D C 1
ATOM 2711 O O . ILE D 2 85 ? 13.462 98.723 107.969 1.00 37.37 65 ILE D O 1
ATOM 2716 N N . VAL D 2 86 ? 14.036 100.698 107.050 1.00 35.35 66 VAL D N 1
ATOM 2717 C CA . VAL D 2 86 ? 12.681 101.234 106.888 1.00 39.26 66 VAL D CA 1
ATOM 2718 C C . VAL D 2 86 ? 12.462 101.883 105.490 1.00 38.13 66 VAL D C 1
ATOM 2719 O O . VAL D 2 86 ? 13.253 102.712 105.040 1.00 37.46 66 VAL D O 1
ATOM 2723 N N . ALA D 2 87 ? 11.364 101.531 104.836 1.00 36.91 67 ALA D N 1
ATOM 2724 C CA . ALA D 2 87 ? 11.031 102.060 103.514 1.00 37.08 67 ALA D CA 1
ATOM 2725 C C . ALA D 2 87 ? 10.300 103.366 103.587 1.00 35.32 67 ALA D C 1
ATOM 2726 O O . ALA D 2 87 ? 9.590 103.618 104.539 1.00 35.68 67 ALA D O 1
ATOM 2728 N N . GLY D 2 88 ? 10.439 104.177 102.536 1.00 38.04 68 GLY D N 1
ATOM 2729 C CA . GLY D 2 88 ? 9.578 105.333 102.299 1.00 37.99 68 GLY D CA 1
ATOM 2730 C C . GLY D 2 88 ? 8.144 104.940 102.047 1.00 35.22 68 GLY D C 1
ATOM 2731 O O . GLY D 2 88 ? 7.819 103.752 102.010 1.00 42.05 68 GLY D O 1
ATOM 2732 N N . ARG D 2 89 ? 7.275 105.940 101.922 1.00 43.64 69 ARG D N 1
ATOM 2733 C CA . ARG D 2 89 ? 5.849 105.732 101.559 1.00 52.40 69 ARG D CA 1
ATOM 2734 C C . ARG D 2 89 ? 5.675 104.936 100.295 1.00 49.09 69 ARG D C 1
ATOM 2735 O O . ARG D 2 89 ? 4.794 104.088 100.180 1.00 51.22 69 ARG D O 1
ATOM 2743 N N . ASP D 2 90 ? 6.503 105.284 99.328 1.00 48.35 70 ASP D N 1
ATOM 2744 C CA . ASP D 2 90 ? 6.523 104.633 98.031 1.00 52.48 70 ASP D CA 1
ATOM 2745 C C . ASP D 2 90 ? 6.911 103.135 98.051 1.00 53.46 70 ASP D C 1
ATOM 2746 O O . ASP D 2 90 ? 6.888 102.497 97.006 1.00 51.02 70 ASP D O 1
ATOM 2751 N N . GLY D 2 91 ? 7.289 102.596 99.215 1.00 48.39 71 GLY D N 1
ATOM 2752 C CA . GLY D 2 91 ? 7.806 101.245 99.295 1.00 46.01 71 GLY D CA 1
ATOM 2753 C C . GLY D 2 91 ? 9.282 101.074 98.943 1.00 42.76 71 GLY D C 1
ATOM 2754 O O . GLY D 2 91 ? 9.747 99.936 98.884 1.00 36.05 71 GLY D O 1
ATOM 2755 N N . LEU D 2 92 ? 10.031 102.169 98.758 1.00 36.96 72 LEU D N 1
ATOM 2756 C CA . LEU D 2 92 ? 11.446 102.068 98.380 1.00 41.05 72 LEU D CA 1
ATOM 2757 C C . LEU D 2 92 ? 12.387 102.202 99.583 1.00 43.70 72 LEU D C 1
ATOM 2758 O O . LEU D 2 92 ? 12.242 103.098 100.407 1.00 33.16 72 LEU D O 1
ATOM 2763 N N . TYR D 2 93 ? 13.378 101.307 99.637 1.00 42.74 73 TYR D N 1
ATOM 2764 C CA . TYR D 2 93 ? 14.426 101.366 100.632 1.00 37.23 73 TYR D CA 1
ATOM 2765 C C . TYR D 2 93 ? 15.585 102.180 100.096 1.00 37.86 73 TYR D C 1
ATOM 2766 O O . TYR D 2 93 ? 16.274 101.740 99.177 1.00 39.80 73 TYR D O 1
ATOM 2775 N N . ALA D 2 94 ? 15.800 103.350 100.676 1.00 36.18 74 ALA D N 1
ATOM 2776 C CA . ALA D 2 94 ? 16.888 104.224 100.255 1.00 40.24 74 ALA D CA 1
ATOM 2777 C C . ALA D 2 94 ? 18.176 104.043 101.083 1.00 35.85 74 ALA D C 1
ATOM 2778 O O . ALA D 2 94 ? 18.132 103.597 102.200 1.00 40.05 74 ALA D O 1
ATOM 2780 N N . PRO D 2 95 ? 19.327 104.459 100.555 1.00 38.73 75 PRO D N 1
ATOM 2781 C CA . PRO D 2 95 ? 20.578 104.334 101.329 1.00 38.48 75 PRO D CA 1
ATOM 2782 C C . PRO D 2 95 ? 20.560 105.112 102.644 1.00 44.04 75 PRO D C 1
ATOM 2783 O O . PRO D 2 95 ? 19.728 106.003 102.840 1.00 40.66 75 PRO D O 1
ATOM 2787 N N . ASP D 2 96 ? 21.463 104.734 103.555 1.00 49.09 76 ASP D N 1
ATOM 2788 C CA . ASP D 2 96 ? 21.639 105.428 104.828 1.00 45.65 76 ASP D CA 1
ATOM 2789 C C . ASP D 2 96 ? 20.377 105.552 105.651 1.00 40.88 76 ASP D C 1
ATOM 2790 O O . ASP D 2 96 ? 20.199 106.511 106.368 1.00 47.98 76 ASP D O 1
ATOM 2795 N N . THR D 2 97 ? 19.525 104.531 105.600 1.00 45.03 77 THR D N 1
ATOM 2796 C CA . THR D 2 97 ? 18.305 104.449 106.425 1.00 41.78 77 THR D CA 1
ATOM 2797 C C . THR D 2 97 ? 18.264 103.127 107.194 1.00 39.22 77 THR D C 1
ATOM 2798 O O . THR D 2 97 ? 17.186 102.547 107.435 1.00 42.77 77 THR D O 1
ATOM 2802 N N . GLY D 2 98 ? 19.450 102.668 107.592 1.00 40.32 78 GLY D N 1
ATOM 2803 C CA . GLY D 2 98 ? 19.610 101.382 108.271 1.00 41.07 78 GLY D CA 1
ATOM 2804 C C . GLY D 2 98 ? 20.064 100.285 107.303 1.00 42.61 78 GLY D C 1
ATOM 2805 O O . GLY D 2 98 ? 20.400 100.535 106.156 1.00 37.87 78 GLY D O 1
ATOM 2806 N N . GLY D 2 99 ? 20.026 99.060 107.774 1.00 36.72 79 GLY D N 1
ATOM 2807 C CA . GLY D 2 99 ? 20.522 97.961 107.009 1.00 37.62 79 GLY D CA 1
ATOM 2808 C C . GLY D 2 99 ? 20.909 96.787 107.909 1.00 35.14 79 GLY D C 1
ATOM 2809 O O . GLY D 2 99 ? 20.442 96.683 109.044 1.00 34.65 79 GLY D O 1
ATOM 2810 N N . THR D 2 100 ? 21.747 95.896 107.385 1.00 32.73 80 THR D N 1
ATOM 2811 C CA . THR D 2 100 ? 22.102 94.676 108.097 1.00 34.52 80 THR D CA 1
ATOM 2812 C C . THR D 2 100 ? 23.388 94.910 108.845 1.00 31.63 80 THR D C 1
ATOM 2813 O O . THR D 2 100 ? 24.350 95.326 108.244 1.00 30.33 80 THR D O 1
ATOM 2817 N N . SER D 2 101 ? 23.379 94.611 110.148 1.00 28.10 81 SER D N 1
ATOM 2818 C CA . SER D 2 101 ? 24.522 94.788 111.023 1.00 29.29 81 SER D CA 1
ATOM 2819 C C . SER D 2 101 ? 25.523 93.660 110.952 1.00 31.42 81 SER D C 1
ATOM 2820 O O . SER D 2 101 ? 25.152 92.481 111.127 1.00 29.81 81 SER D O 1
ATOM 2823 N N . VAL D 2 102 ? 26.787 94.033 110.732 1.00 31.09 82 VAL D N 1
ATOM 2824 C CA . VAL D 2 102 ? 27.886 93.119 110.906 1.00 32.74 82 VAL D CA 1
ATOM 2825 C C . VAL D 2 102 ? 29.012 93.835 111.623 1.00 35.02 82 VAL D C 1
ATOM 2826 O O . VAL D 2 102 ? 28.990 95.047 111.742 1.00 30.82 82 VAL D O 1
ATOM 2830 N N . PHE D 2 103 ? 29.983 93.063 112.114 1.00 34.52 83 PHE D N 1
ATOM 2831 C CA . PHE D 2 103 ? 31.069 93.582 112.910 1.00 35.88 83 PHE D CA 1
ATOM 2832 C C . PHE D 2 103 ? 32.378 93.031 112.379 1.00 40.03 83 PHE D C 1
ATOM 2833 O O . PHE D 2 103 ? 32.389 92.105 111.563 1.00 34.07 83 PHE D O 1
ATOM 2841 N N . ASP D 2 104 ? 33.479 93.608 112.867 1.00 40.48 84 ASP D N 1
ATOM 2842 C CA . ASP D 2 104 ? 34.808 93.279 112.384 1.00 38.85 84 ASP D CA 1
ATOM 2843 C C . ASP D 2 104 ? 35.539 92.284 113.301 1.00 38.05 84 ASP D C 1
ATOM 2844 O O . ASP D 2 104 ? 36.732 92.074 113.148 1.00 37.78 84 ASP D O 1
ATOM 2849 N N . ARG D 2 105 ? 34.843 91.682 114.264 1.00 39.30 85 ARG D N 1
ATOM 2850 C CA . ARG D 2 105 ? 35.371 90.496 114.919 1.00 41.57 85 ARG D CA 1
ATOM 2851 C C . ARG D 2 105 ? 34.211 89.548 115.238 1.00 41.30 85 ARG D C 1
ATOM 2852 O O . ARG D 2 105 ? 33.060 89.944 115.139 1.00 37.56 85 ARG D O 1
ATOM 2860 N N . ALA D 2 106 ? 34.547 88.327 115.670 1.00 39.83 86 ALA D N 1
ATOM 2861 C CA . ALA D 2 106 ? 33.580 87.271 115.966 1.00 37.07 86 ALA D CA 1
ATOM 2862 C C . ALA D 2 106 ? 33.117 87.298 117.390 1.00 36.74 86 ALA D C 1
ATOM 2863 O O . ALA D 2 106 ? 33.815 87.734 118.276 1.00 33.55 86 ALA D O 1
ATOM 2865 N N . GLY D 2 107 ? 31.913 86.801 117.622 1.00 40.64 87 GLY D N 1
ATOM 2866 C CA . GLY D 2 107 ? 31.490 86.562 118.973 1.00 42.62 87 GLY D CA 1
ATOM 2867 C C . GLY D 2 107 ? 31.101 87.816 119.688 1.00 42.60 87 GLY D C 1
ATOM 2868 O O . GLY D 2 107 ? 30.927 87.805 120.913 1.00 45.61 87 GLY D O 1
ATOM 2869 N N . VAL D 2 108 ? 30.841 88.872 118.931 1.00 42.45 88 VAL D N 1
ATOM 2870 C CA . VAL D 2 108 ? 30.399 90.128 119.544 1.00 42.38 88 VAL D CA 1
ATOM 2871 C C . VAL D 2 108 ? 29.109 89.905 120.321 1.00 44.17 88 VAL D C 1
ATOM 2872 O O . VAL D 2 108 ? 28.967 90.394 121.417 1.00 50.12 88 VAL D O 1
ATOM 2876 N N . LEU D 2 109 ? 28.166 89.171 119.738 1.00 42.56 89 LEU D N 1
ATOM 2877 C CA . LEU D 2 109 ? 26.913 88.885 120.389 1.00 42.56 89 LEU D CA 1
ATOM 2878 C C . LEU D 2 109 ? 27.010 87.515 121.072 1.00 42.61 89 LEU D C 1
ATOM 2879 O O . LEU D 2 109 ? 26.944 86.464 120.439 1.00 40.77 89 LEU D O 1
ATOM 2884 N N . ARG D 2 110 ? 27.194 87.536 122.374 1.00 46.46 90 ARG D N 1
ATOM 2885 C CA . ARG D 2 110 ? 27.505 86.314 123.110 1.00 55.40 90 ARG D CA 1
ATOM 2886 C C . ARG D 2 110 ? 26.375 85.283 123.100 1.00 50.12 90 ARG D C 1
ATOM 2887 O O . ARG D 2 110 ? 26.639 84.096 123.106 1.00 39.56 90 ARG D O 1
ATOM 2895 N N . ARG D 2 111 ? 25.134 85.738 123.000 1.00 53.01 91 ARG D N 1
ATOM 2896 C CA . ARG D 2 111 ? 23.999 84.829 122.962 1.00 59.18 91 ARG D CA 1
ATOM 2897 C C . ARG D 2 111 ? 23.673 84.292 121.584 1.00 58.32 91 ARG D C 1
ATOM 2898 O O . ARG D 2 111 ? 22.638 83.663 121.440 1.00 59.18 91 ARG D O 1
ATOM 2906 N N . ALA D 2 112 ? 24.516 84.520 120.579 1.00 57.05 92 ALA D N 1
ATOM 2907 C CA . ALA D 2 112 ? 24.244 83.994 119.230 1.00 55.52 92 ALA D CA 1
ATOM 2908 C C . ALA D 2 112 ? 24.711 82.559 119.202 1.00 52.76 92 ALA D C 1
ATOM 2909 O O . ALA D 2 112 ? 25.442 82.128 120.082 1.00 49.26 92 ALA D O 1
ATOM 2911 N N . ASP D 2 113 ? 24.309 81.828 118.175 1.00 52.12 93 ASP D N 1
ATOM 2912 C CA . ASP D 2 113 ? 24.759 80.436 118.003 1.00 54.04 93 ASP D CA 1
ATOM 2913 C C . ASP D 2 113 ? 26.050 80.360 117.172 1.00 56.12 93 ASP D C 1
ATOM 2914 O O . ASP D 2 113 ? 26.768 79.345 117.185 1.00 66.15 93 ASP D O 1
ATOM 2919 N N . GLY D 2 114 ? 26.360 81.438 116.460 1.00 50.07 94 GLY D N 1
ATOM 2920 C CA . GLY D 2 114 ? 27.661 81.573 115.816 1.00 51.07 94 GLY D CA 1
ATOM 2921 C C . GLY D 2 114 ? 27.686 82.740 114.860 1.00 51.32 94 GLY D C 1
ATOM 2922 O O . GLY D 2 114 ? 26.762 83.557 114.858 1.00 54.85 94 GLY D O 1
ATOM 2923 N N . ASP D 2 115 ? 28.725 82.783 114.030 1.00 48.50 95 ASP D N 1
ATOM 2924 C CA . ASP D 2 115 ? 28.950 83.884 113.123 1.00 51.07 95 ASP D CA 1
ATOM 2925 C C . ASP D 2 115 ? 29.067 83.372 111.719 1.00 52.96 95 ASP D C 1
ATOM 2926 O O . ASP D 2 115 ? 29.828 82.437 111.464 1.00 50.98 95 ASP D O 1
ATOM 2931 N N . PHE D 2 116 ? 28.287 83.960 110.809 1.00 48.31 96 PHE D N 1
ATOM 2932 C CA . PHE D 2 116 ? 28.469 83.723 109.397 1.00 43.38 96 PHE D CA 1
ATOM 2933 C C . PHE D 2 116 ? 29.517 84.705 108.944 1.00 38.98 96 PHE D C 1
ATOM 2934 O O . PHE D 2 116 ? 29.436 85.869 109.296 1.00 46.18 96 PHE D O 1
ATOM 2942 N N . VAL D 2 117 ? 30.487 84.247 108.162 1.00 37.24 97 VAL D N 1
ATOM 2943 C CA . VAL D 2 117 ? 31.709 85.018 107.879 1.00 37.10 97 VAL D CA 1
ATOM 2944 C C . VAL D 2 117 ? 31.679 85.559 106.482 1.00 37.58 97 VAL D C 1
ATOM 2945 O O . VAL D 2 117 ? 31.458 84.806 105.560 1.00 42.71 97 VAL D O 1
ATOM 2949 N N . ILE D 2 118 ? 31.967 86.845 106.335 1.00 40.84 98 ILE D N 1
ATOM 2950 C CA . ILE D 2 118 ? 32.128 87.503 105.042 1.00 39.34 98 ILE D CA 1
ATOM 2951 C C . ILE D 2 118 ? 33.594 87.885 104.916 1.00 39.08 98 ILE D C 1
ATOM 2952 O O . ILE D 2 118 ? 34.065 88.853 105.546 1.00 36.15 98 ILE D O 1
ATOM 2957 N N . PRO D 2 119 ? 34.355 87.094 104.139 1.00 43.08 99 PRO D N 1
ATOM 2958 C CA . PRO D 2 119 ? 35.782 87.309 104.201 1.00 38.38 99 PRO D CA 1
ATOM 2959 C C . PRO D 2 119 ? 36.216 88.558 103.480 1.00 40.00 99 PRO D C 1
ATOM 2960 O O . PRO D 2 119 ? 35.570 88.966 102.513 1.00 38.16 99 PRO D O 1
ATOM 2964 N N . ASP D 2 120 ? 37.295 89.180 103.949 1.00 42.89 100 ASP D N 1
ATOM 2965 C CA . ASP D 2 120 ? 37.961 90.216 103.144 1.00 48.75 100 ASP D CA 1
ATOM 2966 C C . ASP D 2 120 ? 37.975 89.696 101.732 1.00 43.34 100 ASP D C 1
ATOM 2967 O O . ASP D 2 120 ? 38.209 88.512 101.521 1.00 45.98 100 ASP D O 1
ATOM 2972 N N . GLY D 2 121 ? 37.674 90.549 100.769 1.00 44.82 101 GLY D N 1
ATOM 2973 C CA . GLY D 2 121 ? 37.723 90.164 99.368 1.00 44.65 101 GLY D CA 1
ATOM 2974 C C . GLY D 2 121 ? 36.439 89.637 98.742 1.00 49.19 101 GLY D C 1
ATOM 2975 O O . GLY D 2 121 ? 36.418 89.282 97.550 1.00 50.86 101 GLY D O 1
ATOM 2976 N N . THR D 2 122 ? 35.361 89.569 99.512 1.00 49.16 102 THR D N 1
ATOM 2977 C CA . THR D 2 122 ? 34.091 89.118 98.978 1.00 46.83 102 THR D CA 1
ATOM 2978 C C . THR D 2 122 ? 33.541 90.140 98.005 1.00 46.76 102 THR D C 1
ATOM 2979 O O . THR D 2 122 ? 33.628 91.338 98.264 1.00 49.53 102 THR D O 1
ATOM 2983 N N . ASP D 2 123 ? 32.976 89.653 96.899 1.00 45.86 103 ASP D N 1
ATOM 2984 C CA . ASP D 2 123 ? 32.330 90.500 95.900 1.00 48.04 103 ASP D CA 1
ATOM 2985 C C . ASP D 2 123 ? 31.016 91.068 96.457 1.00 44.43 103 ASP D C 1
ATOM 2986 O O . ASP D 2 123 ? 30.153 90.327 96.942 1.00 42.99 103 ASP D O 1
ATOM 2991 N N . ILE D 2 124 ? 30.867 92.386 96.378 1.00 41.64 104 ILE D N 1
ATOM 2992 C CA . ILE D 2 124 ? 29.647 93.067 96.794 1.00 45.63 104 ILE D CA 1
ATOM 2993 C C . ILE D 2 124 ? 28.588 93.168 95.658 1.00 44.85 104 ILE D C 1
ATOM 2994 O O . ILE D 2 124 ? 28.827 93.811 94.642 1.00 44.49 104 ILE D O 1
ATOM 2999 N N . PRO D 2 125 ? 27.380 92.624 95.869 1.00 46.76 105 PRO D N 1
ATOM 3000 C CA . PRO D 2 125 ? 26.414 92.755 94.795 1.00 46.47 105 PRO D CA 1
ATOM 3001 C C . PRO D 2 125 ? 26.255 94.176 94.319 1.00 50.23 105 PRO D C 1
ATOM 3002 O O . PRO D 2 125 ? 26.343 95.110 95.128 1.00 58.10 105 PRO D O 1
ATOM 3006 N N . PRO D 2 126 ? 26.062 94.349 92.994 1.00 52.54 106 PRO D N 1
ATOM 3007 C CA . PRO D 2 126 ? 26.247 95.642 92.328 1.00 53.20 106 PRO D CA 1
ATOM 3008 C C . PRO D 2 126 ? 25.488 96.818 92.939 1.00 51.97 106 PRO D C 1
ATOM 3009 O O . PRO D 2 126 ? 25.995 97.937 92.907 1.00 58.07 106 PRO D O 1
ATOM 3013 N N . ASP D 2 127 ? 24.291 96.582 93.466 1.00 51.47 107 ASP D N 1
ATOM 3014 C CA . ASP D 2 127 ? 23.476 97.685 93.996 1.00 53.66 107 ASP D CA 1
ATOM 3015 C C . ASP D 2 127 ? 23.447 97.787 95.532 1.00 49.23 107 ASP D C 1
ATOM 3016 O O . ASP D 2 127 ? 22.602 98.467 96.094 1.00 37.86 107 ASP D O 1
ATOM 3021 N N . LEU D 2 128 ? 24.401 97.135 96.187 1.00 46.16 108 LEU D N 1
ATOM 3022 C CA . LEU D 2 128 ? 24.563 97.227 97.611 1.00 45.32 108 LEU D CA 1
ATOM 3023 C C . LEU D 2 128 ? 25.863 97.945 97.916 1.00 42.12 108 LEU D C 1
ATOM 3024 O O . LEU D 2 128 ? 26.741 98.039 97.089 1.00 43.20 108 LEU D O 1
ATOM 3029 N N . LYS D 2 129 ? 25.974 98.446 99.125 1.00 44.01 109 LYS D N 1
ATOM 3030 C CA . LYS D 2 129 ? 27.255 98.914 99.635 1.00 45.73 109 LYS D CA 1
ATOM 3031 C C . LYS D 2 129 ? 27.333 98.613 101.126 1.00 39.90 109 LYS D C 1
ATOM 3032 O O . LYS D 2 129 ? 26.316 98.301 101.754 1.00 39.52 109 LYS D O 1
ATOM 3038 N N . VAL D 2 130 ? 28.549 98.699 101.656 1.00 39.06 110 VAL D N 1
ATOM 3039 C CA . VAL D 2 130 ? 28.866 98.374 103.032 1.00 38.92 110 VAL D CA 1
ATOM 3040 C C . VAL D 2 130 ? 29.535 99.570 103.670 1.00 41.95 110 VAL D C 1
ATOM 3041 O O . VAL D 2 130 ? 30.596 99.988 103.207 1.00 38.89 110 VAL D O 1
ATOM 3045 N N . LYS D 2 131 ? 28.909 100.097 104.719 1.00 38.44 111 LYS D N 1
ATOM 3046 C CA . LYS D 2 131 ? 29.316 101.330 105.351 1.00 40.53 111 LYS D CA 1
ATOM 3047 C C . LYS D 2 131 ? 29.989 101.087 106.669 1.00 41.87 111 LYS D C 1
ATOM 3048 O O . LYS D 2 131 ? 29.450 100.394 107.526 1.00 40.75 111 LYS D O 1
ATOM 3054 N N . GLN D 2 132 ? 31.153 101.688 106.868 1.00 46.16 112 GLN D N 1
ATOM 3055 C CA . GLN D 2 132 ? 31.810 101.662 108.171 1.00 42.76 112 GLN D CA 1
ATOM 3056 C C . GLN D 2 132 ? 31.147 102.692 109.031 1.00 40.25 112 GLN D C 1
ATOM 3057 O O . GLN D 2 132 ? 31.093 103.843 108.644 1.00 41.24 112 GLN D O 1
ATOM 3063 N N . ASP D 2 133 ? 30.609 102.282 110.179 1.00 43.08 113 ASP D N 1
ATOM 3064 C CA . ASP D 2 133 ? 30.062 103.214 111.162 1.00 39.88 113 ASP D CA 1
ATOM 3065 C C . ASP D 2 133 ? 31.091 103.339 112.296 1.00 42.39 113 ASP D C 1
ATOM 3066 O O . ASP D 2 133 ? 32.287 103.140 112.073 1.00 47.10 113 ASP D O 1
ATOM 3071 N N . SER D 2 134 ? 30.650 103.611 113.515 1.00 37.41 114 SER D N 1
ATOM 3072 C CA . SER D 2 134 ? 31.565 103.850 114.617 1.00 34.57 114 SER D CA 1
ATOM 3073 C C . SER D 2 134 ? 32.036 102.607 115.368 1.00 31.83 114 SER D C 1
ATOM 3074 O O . SER D 2 134 ? 31.479 101.541 115.219 1.00 34.81 114 SER D O 1
ATOM 3077 N N . TYR D 2 135 ? 33.086 102.793 116.172 1.00 28.92 115 TYR D N 1
ATOM 3078 C CA . TYR D 2 135 ? 33.556 101.818 117.107 1.00 28.11 115 TYR D CA 1
ATOM 3079 C C . TYR D 2 135 ? 32.630 101.824 118.258 1.00 30.36 115 TYR D C 1
ATOM 3080 O O . TYR D 2 135 ? 32.349 102.879 118.800 1.00 35.12 115 TYR D O 1
ATOM 3089 N N . ASN D 2 136 ? 32.153 100.653 118.644 1.00 31.48 116 ASN D N 1
ATOM 3090 C CA . ASN D 2 136 ? 31.227 100.525 119.768 1.00 31.54 116 ASN D CA 1
ATOM 3091 C C . ASN D 2 136 ? 31.984 100.061 120.989 1.00 32.86 116 ASN D C 1
ATOM 3092 O O . ASN D 2 136 ? 32.475 98.905 121.004 1.00 37.74 116 ASN D O 1
ATOM 3097 N N . LYS D 2 137 ? 32.034 100.916 122.011 1.00 31.06 117 LYS D N 1
ATOM 3098 C CA . LYS D 2 137 ? 32.808 100.687 123.241 1.00 32.40 117 LYS D CA 1
ATOM 3099 C C . LYS D 2 137 ? 32.231 99.615 124.131 1.00 33.84 117 LYS D C 1
ATOM 3100 O O . LYS D 2 137 ? 32.971 98.805 124.683 1.00 34.31 117 LYS D O 1
ATOM 3106 N N . ARG D 2 138 ? 30.908 99.549 124.218 1.00 34.15 118 ARG D N 1
ATOM 3107 C CA . ARG D 2 138 ? 30.253 98.509 125.029 1.00 34.95 118 ARG D CA 1
ATOM 3108 C C . ARG D 2 138 ? 30.576 97.101 124.465 1.00 33.80 118 ARG D C 1
ATOM 3109 O O . ARG D 2 138 ? 30.795 96.189 125.191 1.00 31.73 118 ARG D O 1
ATOM 3117 N N . LEU D 2 139 ? 30.641 96.980 123.147 1.00 37.62 119 LEU D N 1
ATOM 3118 C CA . LEU D 2 139 ? 30.929 95.714 122.467 1.00 37.84 119 LEU D CA 1
ATOM 3119 C C . LEU D 2 139 ? 32.386 95.578 122.004 1.00 39.11 119 LEU D C 1
ATOM 3120 O O . LEU D 2 139 ? 32.782 94.537 121.504 1.00 40.08 119 LEU D O 1
ATOM 3125 N N . GLN D 2 140 ? 33.158 96.662 122.065 1.00 41.70 120 GLN D N 1
ATOM 3126 C CA . GLN D 2 140 ? 34.561 96.587 121.679 1.00 40.08 120 GLN D CA 1
ATOM 3127 C C . GLN D 2 140 ? 34.715 95.989 120.295 1.00 32.74 120 GLN D C 1
ATOM 3128 O O . GLN D 2 140 ? 35.414 94.996 120.101 1.00 29.39 120 GLN D O 1
ATOM 3134 N N . ALA D 2 141 ? 34.031 96.599 119.346 1.00 28.88 121 ALA D N 1
ATOM 3135 C CA . ALA D 2 141 ? 34.070 96.179 117.945 1.00 28.81 121 ALA D CA 1
ATOM 3136 C C . ALA D 2 141 ? 33.518 97.274 117.107 1.00 26.67 121 ALA D C 1
ATOM 3137 O O . ALA D 2 141 ? 32.768 98.097 117.577 1.00 27.39 121 ALA D O 1
ATOM 3139 N N . THR D 2 142 ? 33.884 97.294 115.849 1.00 29.59 122 THR D N 1
ATOM 3140 C CA . THR D 2 142 ? 33.437 98.345 114.976 1.00 29.18 122 THR D CA 1
ATOM 3141 C C . THR D 2 142 ? 32.259 97.811 114.205 1.00 30.01 122 THR D C 1
ATOM 3142 O O . THR D 2 142 ? 32.350 96.757 113.618 1.00 30.15 122 THR D O 1
ATOM 3146 N N . HIS D 2 143 ? 31.188 98.581 114.158 1.00 31.12 123 HIS D N 1
ATOM 3147 C CA . HIS D 2 143 ? 29.978 98.198 113.461 1.00 29.64 123 HIS D CA 1
ATOM 3148 C C . HIS D 2 143 ? 30.026 98.608 111.986 1.00 32.40 123 HIS D C 1
ATOM 3149 O O . HIS D 2 143 ? 30.551 99.676 111.637 1.00 33.63 123 HIS D O 1
ATOM 3156 N N . TYR D 2 144 ? 29.416 97.788 111.136 1.00 30.77 124 TYR D N 1
ATOM 3157 C CA . TYR D 2 144 ? 29.285 98.079 109.737 1.00 33.01 124 TYR D CA 1
ATOM 3158 C C . TYR D 2 144 ? 27.862 97.805 109.292 1.00 30.34 124 TYR D C 1
ATOM 3159 O O . TYR D 2 144 ? 27.171 96.975 109.897 1.00 29.00 124 TYR D O 1
ATOM 3168 N N . THR D 2 145 ? 27.421 98.482 108.213 1.00 30.05 125 THR D N 1
ATOM 3169 C CA . THR D 2 145 ? 26.087 98.279 107.710 1.00 30.39 125 THR D CA 1
ATOM 3170 C C . THR D 2 145 ? 26.102 97.952 106.245 1.00 31.82 125 THR D C 1
ATOM 3171 O O . THR D 2 145 ? 26.612 98.713 105.432 1.00 37.12 125 THR D O 1
ATOM 3175 N N . ILE D 2 146 ? 25.495 96.835 105.892 1.00 32.63 126 ILE D N 1
ATOM 3176 C CA . ILE D 2 146 ? 25.213 96.494 104.480 1.00 32.36 126 ILE D CA 1
ATOM 3177 C C . ILE D 2 146 ? 23.887 97.113 104.117 1.00 35.53 126 ILE D C 1
ATOM 3178 O O . ILE D 2 146 ? 22.908 96.928 104.820 1.00 35.87 126 ILE D O 1
ATOM 3183 N N . MET D 2 147 ? 23.837 97.816 102.997 1.00 38.93 127 MET D N 1
ATOM 3184 C CA . MET D 2 147 ? 22.790 98.766 102.740 1.00 38.99 127 MET D CA 1
ATOM 3185 C C . MET D 2 147 ? 22.511 98.839 101.244 1.00 39.53 127 MET D C 1
ATOM 3186 O O . MET D 2 147 ? 23.381 98.531 100.451 1.00 36.90 127 MET D O 1
ATOM 3191 N N . PRO D 2 148 ? 21.313 99.276 100.838 1.00 39.19 128 PRO D N 1
ATOM 3192 C CA . PRO D 2 148 ? 21.174 99.576 99.413 1.00 37.76 128 PRO D CA 1
ATOM 3193 C C . PRO D 2 148 ? 22.018 100.780 98.944 1.00 42.24 128 PRO D C 1
ATOM 3194 O O . PRO D 2 148 ? 22.177 101.769 99.654 1.00 42.88 128 PRO D O 1
ATOM 3198 N N . ALA D 2 149 ? 22.552 100.694 97.725 1.00 47.24 129 ALA D N 1
ATOM 3199 C CA . ALA D 2 149 ? 23.315 101.800 97.156 1.00 44.64 129 ALA D CA 1
ATOM 3200 C C . ALA D 2 149 ? 22.394 102.738 96.403 1.00 43.64 129 ALA D C 1
ATOM 3201 O O . ALA D 2 149 ? 22.795 103.839 96.059 1.00 46.66 129 ALA D O 1
ATOM 3203 N N . LYS D 2 150 ? 21.175 102.289 96.129 1.00 44.03 130 LYS D N 1
ATOM 3204 C CA . LYS D 2 150 ? 20.178 103.110 95.452 1.00 44.40 130 LYS D CA 1
ATOM 3205 C C . LYS D 2 150 ? 18.799 102.665 95.907 1.00 39.69 130 LYS D C 1
ATOM 3206 O O . LYS D 2 150 ? 18.661 101.594 96.483 1.00 44.98 130 LYS D O 1
ATOM 3212 N N . PRO D 2 151 ? 17.777 103.489 95.687 1.00 35.68 131 PRO D N 1
ATOM 3213 C CA . PRO D 2 151 ? 16.482 103.128 96.190 1.00 36.87 131 PRO D CA 1
ATOM 3214 C C . PRO D 2 151 ? 16.017 101.856 95.578 1.00 40.19 131 PRO D C 1
ATOM 3215 O O . PRO D 2 151 ? 16.128 101.719 94.378 1.00 53.76 131 PRO D O 1
ATOM 3219 N N . MET D 2 152 ? 15.483 100.934 96.369 1.00 41.44 132 MET D N 1
ATOM 3220 C CA . MET D 2 152 ? 14.963 99.688 95.811 1.00 38.77 132 MET D CA 1
ATOM 3221 C C . MET D 2 152 ? 13.849 99.099 96.631 1.00 35.37 132 MET D C 1
ATOM 3222 O O . MET D 2 152 ? 13.746 99.356 97.822 1.00 36.12 132 MET D O 1
ATOM 3227 N N . TYR D 2 153 ? 12.990 98.335 95.974 1.00 36.99 133 TYR D N 1
ATOM 3228 C CA . TYR D 2 153 ? 11.924 97.590 96.651 1.00 34.31 133 TYR D CA 1
ATOM 3229 C C . TYR D 2 153 ? 12.501 96.387 97.404 1.00 34.35 133 TYR D C 1
ATOM 3230 O O . TYR D 2 153 ? 13.627 95.943 97.145 1.00 35.90 133 TYR D O 1
ATOM 3239 N N . ARG D 2 154 ? 11.732 95.890 98.357 1.00 37.16 134 ARG D N 1
ATOM 3240 C CA . ARG D 2 154 ? 12.170 94.830 99.238 1.00 44.27 134 ARG D CA 1
ATOM 3241 C C . ARG D 2 154 ? 12.703 93.582 98.543 1.00 44.65 134 ARG D C 1
ATOM 3242 O O . ARG D 2 154 ? 13.768 93.075 98.896 1.00 52.11 134 ARG D O 1
ATOM 3250 N N . GLU D 2 155 ? 11.985 93.116 97.544 1.00 48.66 135 GLU D N 1
ATOM 3251 C CA . GLU D 2 155 ? 12.365 91.885 96.814 1.00 49.49 135 GLU D CA 1
ATOM 3252 C C . GLU D 2 155 ? 13.762 92.015 96.178 1.00 44.30 135 GLU D C 1
ATOM 3253 O O . GLU D 2 155 ? 14.549 91.102 96.236 1.00 41.79 135 GLU D O 1
ATOM 3259 N N . VAL D 2 156 ? 14.053 93.161 95.576 1.00 40.93 136 VAL D N 1
ATOM 3260 C CA . VAL D 2 156 ? 15.322 93.368 94.920 1.00 44.04 136 VAL D CA 1
ATOM 3261 C C . VAL D 2 156 ? 16.449 93.342 95.952 1.00 46.17 136 VAL D C 1
ATOM 3262 O O . VAL D 2 156 ? 17.493 92.719 95.716 1.00 43.69 136 VAL D O 1
ATOM 3266 N N . LEU D 2 157 ? 16.214 94.010 97.091 1.00 45.95 137 LEU D N 1
ATOM 3267 C CA . LEU D 2 157 ? 17.174 94.061 98.222 1.00 41.99 137 LEU D CA 1
ATOM 3268 C C . LEU D 2 157 ? 17.436 92.670 98.772 1.00 39.82 137 LEU D C 1
ATOM 3269 O O . LEU D 2 157 ? 18.592 92.305 98.945 1.00 37.27 137 LEU D O 1
ATOM 3274 N N . MET D 2 158 ? 16.362 91.925 99.048 1.00 37.08 138 MET D N 1
ATOM 3275 C CA . MET D 2 158 ? 16.467 90.555 99.539 1.00 41.60 138 MET D CA 1
ATOM 3276 C C . MET D 2 158 ? 17.259 89.709 98.541 1.00 41.96 138 MET D C 1
ATOM 3277 O O . MET D 2 158 ? 18.185 88.975 98.942 1.00 37.03 138 MET D O 1
ATOM 3282 N N . GLY D 2 159 ? 16.966 89.891 97.255 1.00 37.06 139 GLY D N 1
ATOM 3283 C CA . GLY D 2 159 ? 17.686 89.186 96.196 1.00 36.79 139 GLY D CA 1
ATOM 3284 C C . GLY D 2 159 ? 19.168 89.447 96.248 1.00 43.98 139 GLY D C 1
ATOM 3285 O O . GLY D 2 159 ? 19.992 88.510 96.207 1.00 45.47 139 GLY D O 1
ATOM 3286 N N . GLN D 2 160 ? 19.542 90.714 96.397 1.00 43.28 140 GLN D N 1
ATOM 3287 C CA . GLN D 2 160 ? 20.963 91.049 96.411 1.00 43.94 140 GLN D CA 1
ATOM 3288 C C . GLN D 2 160 ? 21.630 90.517 97.674 1.00 38.47 140 GLN D C 1
ATOM 3289 O O . GLN D 2 160 ? 22.765 90.092 97.643 1.00 37.84 140 GLN D O 1
ATOM 3295 N N . LEU D 2 161 ? 20.911 90.529 98.788 1.00 39.78 141 LEU D N 1
ATOM 3296 C CA . LEU D 2 161 ? 21.485 90.029 100.029 1.00 39.94 141 LEU D CA 1
ATOM 3297 C C . LEU D 2 161 ? 21.721 88.503 99.927 1.00 43.14 141 LEU D C 1
ATOM 3298 O O . LEU D 2 161 ? 22.751 87.988 100.411 1.00 41.88 141 LEU D O 1
ATOM 3303 N N . ASP D 2 162 ? 20.813 87.807 99.246 1.00 40.95 142 ASP D N 1
ATOM 3304 C CA . ASP D 2 162 ? 21.019 86.395 98.922 1.00 47.98 142 ASP D CA 1
ATOM 3305 C C . ASP D 2 162 ? 22.268 86.161 98.055 1.00 46.05 142 ASP D C 1
ATOM 3306 O O . ASP D 2 162 ? 23.117 85.324 98.382 1.00 45.64 142 ASP D O 1
ATOM 3311 N N . ASN D 2 163 ? 22.450 86.958 97.024 1.00 43.48 143 ASN D N 1
ATOM 3312 C CA . ASN D 2 163 ? 23.690 86.861 96.264 1.00 44.57 143 ASN D CA 1
ATOM 3313 C C . ASN D 2 163 ? 24.923 87.214 97.080 1.00 47.83 143 ASN D C 1
ATOM 3314 O O . ASN D 2 163 ? 25.993 86.688 96.825 1.00 49.35 143 ASN D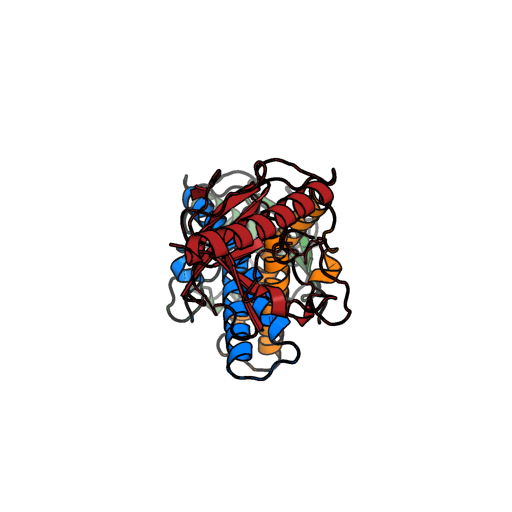 O 1
ATOM 3319 N N . PHE D 2 164 ? 24.779 88.098 98.065 1.00 49.70 144 PHE D N 1
ATOM 3320 C CA . PHE D 2 164 ? 25.898 88.430 98.932 1.00 44.15 144 PHE D CA 1
ATOM 3321 C C . PHE D 2 164 ? 26.317 87.233 99.812 1.00 41.56 144 PHE D C 1
ATOM 3322 O O . PHE D 2 164 ? 27.498 87.001 100.031 1.00 38.59 144 PHE D O 1
ATOM 3330 N N . VAL D 2 165 ? 25.345 86.484 100.300 1.00 39.38 145 VAL D N 1
ATOM 3331 C CA . VAL D 2 165 ? 25.622 85.268 101.009 1.00 43.07 145 VAL D CA 1
ATOM 3332 C C . VAL D 2 165 ? 26.399 84.297 100.106 1.00 46.19 145 VAL D C 1
ATOM 3333 O O . VAL D 2 165 ? 27.402 83.743 100.529 1.00 48.57 145 VAL D O 1
ATOM 3337 N N . ARG D 2 166 ? 25.920 84.111 98.882 1.00 44.83 146 ARG D N 1
ATOM 3338 C CA . ARG D 2 166 ? 26.526 83.200 97.943 1.00 45.47 146 ARG D CA 1
ATOM 3339 C C . ARG D 2 166 ? 27.933 83.642 97.634 1.00 47.06 146 ARG D C 1
ATOM 3340 O O . ARG D 2 166 ? 28.832 82.802 97.571 1.00 45.29 146 ARG D O 1
ATOM 3348 N N . ASN D 2 167 ? 28.150 84.940 97.433 1.00 45.88 147 ASN D N 1
ATOM 3349 C CA . ASN D 2 167 ? 29.517 85.438 97.151 1.00 47.67 147 ASN D CA 1
ATOM 3350 C C . ASN D 2 167 ? 30.482 85.166 98.297 1.00 44.90 147 ASN D C 1
ATOM 3351 O O . ASN D 2 167 ? 31.654 84.866 98.076 1.00 48.89 147 ASN D O 1
ATOM 3356 N N . ALA D 2 168 ? 29.960 85.266 99.518 1.00 42.36 148 ALA D N 1
ATOM 3357 C CA . ALA D 2 168 ? 30.758 85.098 100.698 1.00 41.92 148 ALA D CA 1
ATOM 3358 C C . ALA D 2 168 ? 31.225 83.650 100.835 1.00 45.26 148 ALA D C 1
ATOM 3359 O O . ALA D 2 168 ? 32.366 83.389 101.249 1.00 45.50 148 ALA D O 1
ATOM 3361 N N . ILE D 2 169 ? 30.339 82.727 100.495 1.00 43.34 149 ILE D N 1
ATOM 3362 C CA . ILE D 2 169 ? 30.642 81.300 100.517 1.00 48.24 149 ILE D CA 1
ATOM 3363 C C . ILE D 2 169 ? 31.711 80.931 99.470 1.00 44.04 149 ILE D C 1
ATOM 3364 O O . ILE D 2 169 ? 32.734 80.371 99.797 1.00 39.65 149 ILE D O 1
ATOM 3369 N N . ARG D 2 170 ? 31.476 81.303 98.221 1.00 47.85 150 ARG D N 1
ATOM 3370 C CA . ARG D 2 170 ? 32.488 81.212 97.185 1.00 50.03 150 ARG D CA 1
ATOM 3371 C C . ARG D 2 170 ? 33.833 81.719 97.698 1.00 54.00 150 ARG D C 1
ATOM 3372 O O . ARG D 2 170 ? 34.860 81.049 97.555 1.00 58.08 150 ARG D O 1
ATOM 3380 N N . ARG D 2 171 ? 33.825 82.910 98.289 1.00 56.49 151 ARG D N 1
ATOM 3381 C CA . ARG D 2 171 ? 35.068 83.530 98.747 1.00 55.39 151 ARG D CA 1
ATOM 3382 C C . ARG D 2 171 ? 35.684 82.772 99.921 1.00 53.56 151 ARG D C 1
ATOM 3383 O O . ARG D 2 171 ? 36.890 82.801 100.082 1.00 50.50 151 ARG D O 1
ATOM 3391 N N . GLN D 2 172 ? 34.864 82.100 100.727 1.00 53.32 152 GLN D N 1
ATOM 3392 C CA . GLN D 2 172 ? 35.400 81.230 101.777 1.00 60.29 152 GLN D CA 1
ATOM 3393 C C . GLN D 2 172 ? 36.221 80.060 101.194 1.00 68.16 152 GLN D C 1
ATOM 3394 O O . GLN D 2 172 ? 37.280 79.721 101.736 1.00 70.25 152 GLN D O 1
ATOM 3400 N N . TRP D 2 173 ? 35.760 79.487 100.083 1.00 70.52 153 TRP D N 1
ATOM 3401 C CA . TRP D 2 173 ? 36.492 78.414 99.419 1.00 71.98 153 TRP D CA 1
ATOM 3402 C C . TRP D 2 173 ? 37.741 78.906 98.698 1.00 67.21 153 TRP D C 1
ATOM 3403 O O . TRP D 2 173 ? 38.766 78.224 98.717 1.00 71.89 153 TRP D O 1
ATOM 3405 N N . GLU D 2 174 ? 37.670 80.070 98.062 1.00 59.88 154 GLU D N 1
ATOM 3406 C CA . GLU D 2 174 ? 38.865 80.643 97.425 1.00 66.57 154 GLU D CA 1
ATOM 3407 C C . GLU D 2 174 ? 39.982 80.931 98.438 1.00 66.29 154 GLU D C 1
ATOM 3408 O O . GLU D 2 174 ? 41.173 80.793 98.147 1.00 65.13 154 GLU D O 1
ATOM 3414 N N . LYS D 2 175 ? 39.570 81.343 99.626 1.00 67.06 155 LYS D N 1
ATOM 3415 C CA . LYS D 2 175 ? 40.491 81.681 100.698 1.00 63.94 155 LYS D CA 1
ATOM 3416 C C . LYS D 2 175 ? 41.119 80.397 101.205 1.00 60.45 155 LYS D C 1
ATOM 3417 O O . LYS D 2 175 ? 42.306 80.356 101.490 1.00 60.11 155 LYS D O 1
ATOM 3423 N N . ALA D 2 176 ? 40.300 79.348 101.303 1.00 57.14 156 ALA D N 1
ATOM 3424 C CA . ALA D 2 176 ? 40.749 78.048 101.783 1.00 59.11 156 ALA D CA 1
ATOM 3425 C C . ALA D 2 176 ? 41.788 77.417 100.844 1.00 66.58 156 ALA D C 1
ATOM 3426 O O . ALA D 2 176 ? 42.774 76.842 101.312 1.00 66.91 156 ALA D O 1
ATOM 3428 N N . ARG D 2 177 ? 41.569 77.523 99.531 1.00 65.36 157 ARG D N 1
ATOM 3429 C CA . ARG D 2 177 ? 42.525 76.983 98.567 1.00 67.38 157 ARG D CA 1
ATOM 3430 C C . ARG D 2 177 ? 43.721 77.953 98.334 1.00 72.48 157 ARG D C 1
ATOM 3431 O O . ARG D 2 177 ? 44.440 77.819 97.350 1.00 76.85 157 ARG D O 1
ATOM 3434 N N . GLY D 2 178 ? 43.924 78.928 99.229 1.00 74.11 158 GLY D N 1
ATOM 3435 C CA . GLY D 2 178 ? 45.139 79.760 99.238 1.00 76.79 158 GLY D CA 1
ATOM 3436 C C . GLY D 2 178 ? 45.216 80.883 98.207 1.00 75.16 158 GLY D C 1
ATOM 3437 O O . GLY D 2 178 ? 44.393 80.978 97.293 1.00 69.88 158 GLY D O 1
#